Protein AF-X6LN18-F1 (afdb_monomer_lite)

Secondary structure (DSSP, 8-state):
-HHHHHHHHHH----------------S----TTSHHHHHHHHHS-SHHHHHHHHHHHHHHHHHTPPPPHHHHHHHHH-GGG--HHHHHHHHHHHHHHHS-TT---HHHHHHHHHHHHHS---EEEEEEEES-TTSEEEEEETT-TT--BPPEESSSSEEEEEEEEE-SSEEEEEEETTEEEEEEE-TT-SEEEPPPSS--HHHHHHHHHHHHHHHHT--SHHHHHHHHHGGGGSHHHHHHHHHH-HHHHHHHHHHHHHSPP-HHHHHHHHHHHHHHHHHHHH-TT-----PPPPHHHHHHHHHHHHHHHTT---HHHHHHHHHHHHHHHHT---HHHHHHHHHHHHHHTT-TT-GGGG--HHHHHHHSPP-----TTHHHHHHHHHHHHHHHHTTT-SS---HHHHHHHHHHHH--HHHHHHHHHHHHTS-HHHHHHHTSHHHHHHHHHHHHHHHTT-HHHHHHHHHHHHHTTSSTTSHHHHHHHHHHHH-HHHHHHH-STTTHHHHHHHHHHHTT-

Structure (mmCIF, N/CA/C/O backbone):
data_AF-X6LN18-F1
#
_entry.id   AF-X6LN18-F1
#
loop_
_atom_site.group_PDB
_atom_site.id
_atom_site.type_symbol
_atom_site.label_atom_id
_atom_site.label_alt_id
_atom_site.label_comp_id
_atom_site.label_asym_id
_atom_site.label_entity_id
_atom_site.label_seq_id
_atom_site.pdbx_PDB_ins_code
_atom_site.Cartn_x
_atom_site.Cartn_y
_atom_site.Cartn_z
_atom_site.occupancy
_atom_site.B_iso_or_equiv
_atom_site.auth_seq_id
_atom_site.auth_comp_id
_atom_site.auth_asym_id
_atom_site.auth_atom_id
_atom_site.pdbx_PDB_model_num
ATOM 1 N N . GLN A 1 1 ? -5.138 -40.401 -28.978 1.00 30.36 1 GLN A N 1
ATOM 2 C CA . GLN A 1 1 ? -6.161 -39.879 -28.040 1.00 30.36 1 GLN A CA 1
ATOM 3 C C . GLN A 1 1 ? -5.566 -39.221 -26.785 1.00 30.36 1 GLN A C 1
ATOM 5 O O . GLN A 1 1 ? -6.183 -38.291 -26.290 1.00 30.36 1 GLN A O 1
ATOM 10 N N . LEU A 1 2 ? -4.352 -39.578 -26.327 1.00 24.30 2 LEU A N 1
ATOM 11 C CA . LEU A 1 2 ? -3.684 -38.895 -25.199 1.00 24.30 2 LEU A CA 1
ATOM 12 C C . LEU A 1 2 ? -3.268 -37.428 -25.483 1.00 24.30 2 LEU A C 1
ATOM 14 O O . LEU A 1 2 ? -3.355 -36.589 -24.597 1.00 24.30 2 LEU A O 1
ATOM 18 N N . ASN A 1 3 ? -2.915 -37.076 -26.728 1.00 30.31 3 ASN A N 1
ATOM 19 C CA . ASN A 1 3 ? -2.498 -35.704 -27.085 1.00 30.31 3 ASN A CA 1
ATOM 20 C C . ASN A 1 3 ? -3.648 -34.677 -27.121 1.00 30.31 3 ASN A C 1
ATOM 22 O O . ASN A 1 3 ? -3.408 -33.475 -27.074 1.00 30.31 3 ASN A O 1
ATOM 26 N N . MET A 1 4 ? -4.900 -35.141 -27.178 1.00 29.41 4 MET A N 1
ATOM 27 C CA . MET A 1 4 ? -6.093 -34.289 -27.262 1.00 29.41 4 MET A CA 1
ATOM 28 C C . MET A 1 4 ? -6.542 -33.783 -25.880 1.00 29.41 4 MET A C 1
ATOM 30 O O . MET A 1 4 ? -7.119 -32.705 -25.775 1.00 29.41 4 MET A O 1
ATOM 34 N N . PHE A 1 5 ? -6.211 -34.519 -24.811 1.00 28.73 5 PHE A N 1
ATOM 35 C CA . PHE A 1 5 ? -6.527 -34.131 -23.432 1.00 28.73 5 PHE A CA 1
ATOM 36 C C . PHE A 1 5 ? -5.635 -32.982 -22.931 1.00 28.73 5 PHE A C 1
ATOM 38 O O . PHE A 1 5 ? -6.107 -32.112 -22.204 1.00 28.73 5 PHE A O 1
ATOM 45 N N . CYS A 1 6 ? -4.379 -32.903 -23.392 1.00 32.78 6 CYS A N 1
ATOM 46 C CA . CYS A 1 6 ? -3.486 -31.787 -23.064 1.00 32.78 6 CYS A CA 1
ATOM 47 C C . CYS A 1 6 ? -3.916 -30.462 -23.712 1.00 32.78 6 CYS A C 1
ATOM 49 O O . CYS A 1 6 ? -3.708 -29.411 -23.119 1.00 32.78 6 CYS A O 1
ATOM 51 N N . PHE A 1 7 ? -4.542 -30.487 -24.894 1.00 38.97 7 PHE A N 1
ATOM 52 C CA . PHE A 1 7 ? -4.898 -29.266 -25.629 1.00 38.97 7 PHE A CA 1
ATOM 53 C C . PHE A 1 7 ? -6.047 -28.483 -24.971 1.00 38.97 7 PHE A C 1
ATOM 55 O O . PHE A 1 7 ? -6.035 -27.257 -24.951 1.00 38.97 7 PHE A O 1
ATOM 62 N N . ILE A 1 8 ? -7.013 -29.186 -24.371 1.00 37.38 8 ILE A N 1
ATOM 63 C CA . ILE A 1 8 ? -8.147 -28.559 -23.674 1.00 37.38 8 ILE A CA 1
ATOM 64 C C . ILE A 1 8 ? -7.718 -28.044 -22.288 1.00 37.38 8 ILE A C 1
ATOM 66 O O . ILE A 1 8 ? -8.081 -26.931 -21.910 1.00 37.38 8 ILE A O 1
ATOM 70 N N . LEU A 1 9 ? -6.864 -28.790 -21.576 1.00 31.61 9 LEU A N 1
ATOM 71 C CA . LEU A 1 9 ? -6.311 -28.377 -20.278 1.00 31.61 9 LEU A CA 1
ATOM 72 C C . LEU A 1 9 ? -5.342 -27.188 -20.375 1.00 31.61 9 LEU A C 1
ATOM 74 O O . LEU A 1 9 ? -5.288 -26.378 -19.455 1.00 31.61 9 LEU A O 1
ATOM 78 N N . PHE A 1 10 ? -4.605 -27.045 -21.482 1.00 34.06 10 PHE A N 1
ATOM 79 C CA . PHE A 1 10 ? -3.673 -25.926 -21.666 1.00 34.06 10 PHE A CA 1
ATOM 80 C C . PHE A 1 10 ? -4.381 -24.596 -21.980 1.00 34.06 10 PHE A C 1
ATOM 82 O O . PHE A 1 10 ? -3.797 -23.529 -21.794 1.00 34.06 10 PHE A O 1
ATOM 89 N N . CYS A 1 11 ? -5.635 -24.641 -22.444 1.00 35.41 11 CYS A N 1
ATOM 90 C CA . CYS A 1 11 ? -6.406 -23.446 -22.787 1.00 35.41 11 CYS A CA 1
ATOM 91 C C . CYS A 1 11 ? -7.415 -23.023 -21.710 1.00 35.41 11 CYS A C 1
ATOM 93 O O . CYS A 1 11 ? -7.729 -21.837 -21.651 1.00 35.41 11 CYS A O 1
ATOM 95 N N . PHE A 1 12 ? -7.901 -23.927 -20.849 1.00 35.44 12 PHE A N 1
ATOM 96 C CA . PHE A 1 12 ? -8.917 -23.583 -19.849 1.00 35.44 12 PHE A CA 1
ATOM 97 C C . PHE A 1 12 ? -8.735 -24.340 -18.525 1.00 35.44 12 PHE A C 1
ATOM 99 O O . PHE A 1 12 ? -9.051 -25.520 -18.408 1.00 35.44 12 PHE A O 1
ATOM 106 N N . GLY A 1 13 ? -8.305 -23.622 -17.484 1.00 28.58 13 GLY A N 1
ATOM 107 C CA . GLY A 1 13 ? -8.400 -24.047 -16.084 1.00 28.58 13 GLY A CA 1
ATOM 108 C C . GLY A 1 13 ? -9.812 -23.870 -15.515 1.00 28.58 13 GLY A C 1
ATOM 109 O O . GLY A 1 13 ? -9.978 -23.191 -14.509 1.00 28.58 13 GLY A O 1
ATOM 110 N N . PHE A 1 14 ? -10.832 -24.434 -16.167 1.00 29.39 14 PHE A N 1
ATOM 111 C CA . PHE A 1 14 ? -12.213 -24.442 -15.670 1.00 29.39 14 PHE A CA 1
ATOM 112 C C . PHE A 1 14 ? -12.818 -25.839 -15.817 1.00 29.39 14 PHE A C 1
ATOM 114 O O . PHE A 1 14 ? -12.906 -26.388 -16.914 1.00 29.39 14 PHE A O 1
ATOM 121 N N . GLY A 1 15 ? -13.221 -26.422 -14.688 1.00 29.08 15 GLY A N 1
ATOM 122 C CA . GLY A 1 15 ? -13.872 -27.723 -14.633 1.00 29.08 15 GLY A CA 1
ATOM 123 C C . GLY A 1 15 ? -15.311 -27.650 -15.132 1.00 29.08 15 GLY A C 1
ATOM 124 O O . GLY A 1 15 ? -16.152 -27.022 -14.500 1.00 29.08 15 GLY A O 1
ATOM 125 N N . PHE A 1 16 ? -15.598 -28.349 -16.226 1.00 26.12 16 PHE A N 1
ATOM 126 C CA . PHE A 1 16 ? -16.949 -28.774 -16.579 1.00 26.12 16 PHE A CA 1
ATOM 127 C C . PHE A 1 16 ? -16.902 -30.235 -17.029 1.00 26.12 16 PHE A C 1
ATOM 129 O O . PHE A 1 16 ? -16.199 -30.590 -17.974 1.00 26.12 16 PHE A O 1
ATOM 136 N N . GLY A 1 17 ? -17.618 -31.095 -16.305 1.00 27.64 17 GLY A N 1
ATOM 137 C CA . GLY A 1 17 ? -17.753 -32.509 -16.631 1.00 27.64 17 GLY A CA 1
ATOM 138 C C . GLY A 1 17 ? -18.758 -32.722 -17.758 1.00 27.64 17 GLY A C 1
ATOM 139 O O . GLY A 1 17 ? -19.847 -32.156 -17.727 1.00 27.64 17 GLY A O 1
ATOM 140 N N . PHE A 1 18 ? -18.414 -33.577 -18.722 1.00 26.22 18 PHE A N 1
ATOM 141 C CA . PHE A 1 18 ? -19.366 -34.106 -19.697 1.00 26.22 18 PHE A CA 1
ATOM 142 C C . PHE A 1 18 ? -19.284 -35.633 -19.760 1.00 26.22 18 PHE A C 1
ATOM 144 O O . PHE A 1 18 ? -18.205 -36.218 -19.864 1.00 26.22 18 PHE A O 1
ATOM 151 N N . GLY A 1 19 ? -20.458 -36.260 -19.645 1.00 25.14 19 GLY A N 1
ATOM 152 C CA . GLY A 1 19 ? -20.663 -37.704 -19.632 1.00 25.14 19 GLY A CA 1
ATOM 153 C C . GLY A 1 19 ? -20.452 -38.363 -20.997 1.00 25.14 19 GLY A C 1
ATOM 154 O O . GLY A 1 19 ? -20.721 -37.783 -22.046 1.00 25.14 19 GLY A O 1
ATOM 155 N N . GLN A 1 20 ? -19.969 -39.605 -20.959 1.00 24.56 20 GLN A N 1
ATOM 156 C CA . GLN A 1 20 ? -19.740 -40.448 -22.130 1.00 24.56 20 GLN A CA 1
ATOM 157 C C . GLN A 1 20 ? -21.042 -41.068 -22.650 1.00 24.56 20 GLN A C 1
ATOM 159 O O . GLN A 1 20 ? -21.809 -41.640 -21.878 1.00 24.56 20 GLN A O 1
ATOM 164 N N . THR A 1 21 ? -21.217 -41.098 -23.972 1.00 26.16 21 THR A N 1
ATOM 165 C CA . THR A 1 21 ? -22.004 -42.146 -24.641 1.00 26.16 21 THR A CA 1
ATOM 166 C C . THR A 1 21 ? -21.149 -42.835 -25.703 1.00 26.16 21 THR A C 1
ATOM 168 O O . THR A 1 21 ? -20.401 -42.201 -26.446 1.00 26.16 21 THR A O 1
ATOM 171 N N . LYS A 1 22 ? -21.206 -44.172 -25.697 1.00 32.78 22 LYS A N 1
ATOM 172 C CA . LYS A 1 22 ? -20.500 -45.090 -26.598 1.00 32.78 22 LYS A CA 1
ATOM 173 C C . LYS A 1 22 ? -21.274 -45.235 -27.908 1.00 32.78 22 LYS A C 1
ATOM 175 O O . LYS A 1 22 ? -22.475 -45.471 -27.853 1.00 32.78 22 LYS A O 1
ATOM 180 N N . ASN A 1 23 ? -20.576 -45.238 -29.045 1.00 27.09 23 ASN A N 1
ATOM 181 C CA . ASN A 1 23 ? -20.774 -46.250 -30.090 1.00 27.09 23 ASN A CA 1
ATOM 182 C C . ASN A 1 23 ? -19.625 -46.259 -31.110 1.00 27.09 23 ASN A C 1
ATOM 184 O O . ASN A 1 23 ? -19.017 -45.232 -31.398 1.00 27.09 23 ASN A O 1
ATOM 188 N N . ALA A 1 24 ? -19.317 -47.460 -31.598 1.00 34.16 24 ALA A N 1
ATOM 189 C CA . ALA A 1 24 ? -18.186 -47.804 -32.453 1.00 34.16 24 ALA A CA 1
ATOM 190 C C . ALA A 1 24 ? -18.617 -48.011 -33.918 1.00 34.16 24 ALA A C 1
ATOM 192 O O . ALA A 1 24 ? -19.698 -48.552 -34.147 1.00 34.16 24 ALA A O 1
ATOM 193 N N . ASN A 1 25 ? -17.764 -47.615 -34.880 1.00 26.14 25 ASN A N 1
ATOM 194 C CA . ASN A 1 25 ? -17.218 -48.438 -35.987 1.00 26.14 25 ASN A CA 1
ATOM 195 C C . ASN A 1 25 ? -16.691 -47.580 -37.172 1.00 26.14 25 ASN A C 1
ATOM 197 O O . ASN A 1 25 ? -17.348 -46.636 -37.596 1.00 26.14 25 ASN A O 1
ATOM 201 N N . ASN A 1 26 ? -15.535 -48.003 -37.719 1.00 25.48 26 ASN A N 1
ATOM 202 C CA . ASN A 1 26 ? -14.724 -47.526 -38.870 1.00 25.48 26 ASN A CA 1
ATOM 203 C C . ASN A 1 26 ? -13.742 -46.333 -38.690 1.00 25.48 26 ASN A C 1
ATOM 205 O O . ASN A 1 26 ? -14.151 -45.257 -38.257 1.00 25.48 26 ASN A O 1
ATOM 209 N N . PRO A 1 27 ? -12.445 -46.478 -39.077 1.00 28.53 27 PRO A N 1
ATOM 210 C CA . PRO A 1 27 ? -11.445 -45.421 -38.975 1.00 28.53 27 PRO A CA 1
ATOM 211 C C . PRO A 1 27 ? -11.380 -44.611 -40.277 1.00 28.53 27 PRO A C 1
ATOM 213 O O . PRO A 1 27 ? -10.557 -44.849 -41.153 1.00 28.53 27 PRO A O 1
ATOM 216 N N . THR A 1 28 ? -12.248 -43.618 -40.394 1.00 28.75 28 THR A N 1
ATOM 217 C CA . THR A 1 28 ? -11.985 -42.420 -41.206 1.00 28.75 28 THR A CA 1
ATOM 218 C C . THR A 1 28 ? -11.543 -41.313 -40.257 1.00 28.75 28 THR A C 1
ATOM 220 O O . THR A 1 28 ? -12.136 -41.191 -39.184 1.00 28.75 28 THR A O 1
ATOM 223 N N . PHE A 1 29 ? -10.509 -40.540 -40.624 1.00 34.06 29 PHE A N 1
ATOM 224 C CA . PHE A 1 29 ? -9.977 -39.415 -39.840 1.00 34.06 29 PHE A CA 1
ATOM 225 C C . PHE A 1 29 ? -11.105 -38.637 -39.147 1.00 34.06 29 PHE A C 1
ATOM 227 O O . PHE A 1 29 ? -11.926 -37.985 -39.793 1.00 34.06 29 PHE A O 1
ATOM 234 N N . GLY A 1 30 ? -11.175 -38.762 -37.820 1.00 31.39 30 GLY A N 1
ATOM 235 C CA . GLY A 1 30 ? -12.221 -38.142 -37.021 1.00 31.39 30 GLY A CA 1
ATOM 236 C C . GLY A 1 30 ? -12.098 -36.627 -37.098 1.00 31.39 30 GLY A C 1
ATOM 237 O O . GLY A 1 30 ? -11.179 -36.050 -36.518 1.00 31.39 30 GLY A O 1
ATOM 238 N N . LYS A 1 31 ? -13.028 -35.983 -37.811 1.00 38.47 31 LYS A N 1
ATOM 239 C CA . LYS A 1 31 ? -13.204 -34.529 -37.784 1.00 38.47 31 LYS A CA 1
ATOM 240 C C . LYS A 1 31 ? -13.383 -34.070 -36.335 1.00 38.47 31 LYS A C 1
ATOM 242 O O . LYS A 1 31 ? -14.209 -34.604 -35.593 1.00 38.47 31 LYS A O 1
ATOM 247 N N . CYS A 1 32 ? -12.588 -33.085 -35.931 1.00 38.75 32 CYS A N 1
ATOM 248 C CA . CYS A 1 32 ? -12.595 -32.521 -34.588 1.00 38.75 32 CYS A CA 1
ATOM 249 C C . CYS A 1 32 ? -13.837 -31.623 -34.405 1.00 38.75 32 CYS A C 1
ATOM 251 O O . CYS A 1 32 ? -13.774 -30.419 -34.612 1.00 38.75 32 CYS A O 1
ATOM 253 N N . ASN A 1 33 ? -14.991 -32.196 -34.044 1.00 39.25 33 ASN A N 1
ATOM 254 C CA . ASN A 1 33 ? -16.265 -31.457 -33.940 1.00 39.25 33 ASN A CA 1
ATOM 255 C C . ASN A 1 33 ? -16.472 -30.693 -32.611 1.00 39.25 33 ASN A C 1
ATOM 257 O O . ASN A 1 33 ? -17.570 -30.215 -32.345 1.00 39.25 33 ASN A O 1
ATOM 261 N N . ALA A 1 34 ? -15.439 -30.547 -31.773 1.00 40.06 34 ALA A N 1
ATOM 262 C CA . ALA A 1 34 ? -15.524 -29.795 -30.511 1.00 40.06 34 ALA A CA 1
ATOM 263 C C . ALA A 1 34 ? -15.030 -28.335 -30.621 1.00 40.06 34 ALA A C 1
ATOM 265 O O . ALA A 1 34 ? -15.106 -27.581 -29.654 1.00 40.06 34 ALA A O 1
ATOM 266 N N . SER A 1 35 ? -14.517 -27.915 -31.782 1.00 48.84 35 SER A N 1
ATOM 267 C CA . SER A 1 35 ? -13.858 -26.615 -31.951 1.00 48.84 35 SER A CA 1
ATOM 268 C C . SER A 1 35 ? -14.767 -25.517 -32.522 1.00 48.84 35 SER A C 1
ATOM 270 O O . SER A 1 35 ? -14.447 -24.338 -32.391 1.00 48.84 35 SER A O 1
ATOM 272 N N . THR A 1 36 ? -15.912 -25.857 -33.117 1.00 45.47 36 THR A N 1
ATOM 273 C CA . THR A 1 36 ? -16.757 -24.916 -33.878 1.00 45.47 36 THR A CA 1
ATOM 274 C C . THR A 1 36 ? -17.369 -23.813 -33.015 1.00 45.47 36 THR A C 1
ATOM 276 O O . THR A 1 36 ? -17.325 -22.655 -33.414 1.00 45.47 36 THR A O 1
ATOM 279 N N . GLY A 1 37 ? -17.856 -24.121 -31.806 1.00 44.84 37 GLY A N 1
ATOM 280 C CA . GLY A 1 37 ? -18.462 -23.117 -30.917 1.00 44.84 37 GLY A CA 1
ATOM 281 C C . GLY A 1 37 ? -17.459 -22.106 -30.342 1.00 44.84 37 GLY A C 1
ATOM 282 O O . GLY A 1 37 ? -17.729 -20.907 -30.311 1.00 44.84 37 GLY A O 1
ATOM 283 N N . ILE A 1 38 ? -16.270 -22.575 -29.947 1.00 47.66 38 ILE A N 1
ATOM 284 C CA . ILE A 1 38 ? -15.203 -21.733 -29.375 1.00 47.66 38 ILE A CA 1
ATOM 285 C C . ILE A 1 38 ? -14.557 -20.868 -30.466 1.00 47.66 38 ILE A C 1
ATOM 287 O O . ILE A 1 38 ? -14.329 -19.679 -30.253 1.00 47.66 38 ILE A O 1
ATOM 291 N N . LEU A 1 39 ? -14.330 -21.424 -31.662 1.00 49.97 39 LEU A N 1
ATOM 292 C CA . LEU A 1 39 ? -13.835 -20.663 -32.812 1.00 49.97 39 LEU A CA 1
ATOM 293 C C . LEU A 1 39 ? -14.853 -19.622 -33.280 1.00 49.97 39 LEU A C 1
ATOM 295 O O . LEU A 1 39 ? -14.474 -18.486 -33.535 1.00 49.97 39 LEU A O 1
ATOM 299 N N . GLN A 1 40 ? -16.143 -19.954 -33.330 1.00 45.84 40 GLN A N 1
ATOM 300 C CA . GLN A 1 40 ? -17.182 -18.997 -33.709 1.00 45.84 40 GLN A CA 1
ATOM 301 C C . GLN A 1 40 ? -17.277 -17.828 -32.712 1.00 45.84 40 GLN A C 1
ATOM 303 O O . GLN A 1 40 ? -17.465 -16.689 -33.136 1.00 45.84 40 GLN A O 1
ATOM 308 N N . TRP A 1 41 ? -17.050 -18.068 -31.415 1.00 51.09 41 TRP A N 1
ATOM 309 C CA . TRP A 1 41 ? -16.986 -17.017 -30.392 1.00 51.09 41 TRP A CA 1
ATOM 310 C C . TRP A 1 41 ? -15.719 -16.147 -30.493 1.00 51.09 41 TRP A C 1
ATOM 312 O O . TRP A 1 41 ? -15.830 -14.921 -30.526 1.00 51.09 41 TRP A O 1
ATOM 322 N N . ILE A 1 42 ? -14.533 -16.754 -30.647 1.00 49.59 42 ILE A N 1
ATOM 323 C CA . ILE A 1 42 ? -13.257 -16.038 -30.873 1.00 49.59 42 ILE A CA 1
ATOM 324 C C . ILE A 1 42 ? -13.340 -15.146 -32.123 1.00 49.59 42 ILE A C 1
ATOM 326 O O . ILE A 1 42 ? -12.818 -14.036 -32.139 1.00 49.59 42 ILE A O 1
ATOM 330 N N . LEU A 1 43 ? -14.032 -15.607 -33.167 1.00 50.25 43 LEU A N 1
ATOM 331 C CA . LEU A 1 43 ? -14.119 -14.939 -34.470 1.00 50.25 43 LEU A CA 1
ATOM 332 C C . LEU A 1 43 ? -15.275 -13.927 -34.582 1.00 50.25 43 LEU A C 1
ATOM 334 O O . LEU A 1 43 ? -15.344 -13.182 -35.562 1.00 50.25 43 LEU A O 1
ATOM 338 N N . SER A 1 44 ? -16.169 -13.871 -33.590 1.00 47.06 44 SER A N 1
ATOM 339 C CA . SER A 1 44 ? -17.223 -12.847 -33.499 1.00 47.06 44 SER A CA 1
ATOM 340 C C . SER A 1 44 ? -16.686 -11.502 -32.992 1.00 47.06 44 SER A C 1
ATOM 342 O O . SER A 1 44 ? -17.281 -10.467 -33.273 1.00 47.06 44 SER A O 1
ATOM 344 N N . ASN A 1 45 ? -15.536 -11.514 -32.307 1.00 47.69 45 ASN A N 1
ATOM 345 C CA . ASN A 1 45 ? -14.852 -10.343 -31.762 1.00 47.69 45 ASN A CA 1
ATOM 346 C C . ASN A 1 45 ? -13.426 -10.272 -32.335 1.00 47.69 45 ASN A C 1
ATOM 348 O O . ASN A 1 45 ? -12.477 -10.744 -31.713 1.00 47.69 45 ASN A O 1
ATOM 352 N N . LEU A 1 46 ? -13.269 -9.705 -33.537 1.00 49.94 46 LEU A N 1
ATOM 353 C CA . LEU A 1 46 ? -11.976 -9.543 -34.222 1.00 49.94 46 LEU A CA 1
ATOM 354 C C . LEU A 1 46 ? -11.115 -8.460 -33.547 1.00 49.94 46 LEU A C 1
ATOM 356 O O . LEU A 1 46 ? -10.951 -7.355 -34.054 1.00 49.94 46 LEU A O 1
ATOM 360 N N . THR A 1 47 ? -10.578 -8.786 -32.376 1.00 54.16 47 THR A N 1
ATOM 361 C CA . THR A 1 47 ? -9.533 -8.022 -31.686 1.00 54.16 47 THR A CA 1
ATOM 362 C C . THR A 1 47 ? -8.173 -8.697 -31.887 1.00 54.16 47 THR A C 1
ATOM 364 O O . THR A 1 47 ? -8.076 -9.837 -32.346 1.00 54.16 47 THR A O 1
ATOM 367 N N . GLU A 1 48 ? -7.091 -8.017 -31.515 1.00 51.22 48 GLU A N 1
ATOM 368 C CA . GLU A 1 48 ? -5.728 -8.563 -31.547 1.00 51.22 48 GLU A CA 1
ATOM 369 C C . GLU A 1 48 ? -5.577 -9.891 -30.772 1.00 51.22 48 GLU A C 1
ATOM 371 O O . GLU A 1 48 ? -4.778 -10.757 -31.144 1.00 51.22 48 GLU A O 1
ATOM 376 N N . SER A 1 49 ? -6.394 -10.112 -29.735 1.00 50.91 49 SER A N 1
ATOM 377 C CA . SER A 1 49 ? -6.400 -11.371 -28.983 1.00 50.91 49 SER A CA 1
ATOM 378 C C . SER A 1 49 ? -6.932 -12.548 -29.813 1.00 50.91 49 SER A C 1
ATOM 380 O O . SER A 1 49 ? -6.401 -13.657 -29.706 1.00 50.91 49 SER A O 1
ATOM 382 N N . ALA A 1 50 ? -7.906 -12.311 -30.698 1.00 55.88 50 ALA A N 1
ATOM 383 C CA . ALA A 1 50 ? -8.465 -13.327 -31.585 1.00 55.88 50 ALA A CA 1
ATOM 384 C C . ALA A 1 50 ? -7.446 -13.780 -32.642 1.00 55.88 50 ALA A C 1
ATOM 386 O O . ALA A 1 50 ? -7.319 -14.979 -32.904 1.00 55.88 50 ALA A O 1
ATOM 387 N N . PHE A 1 51 ? -6.649 -12.849 -33.178 1.00 60.47 51 PHE A N 1
ATOM 388 C CA . PHE A 1 51 ? -5.552 -13.170 -34.097 1.00 60.47 51 PHE A CA 1
ATOM 389 C C . PHE A 1 51 ? -4.454 -14.001 -33.417 1.00 60.47 51 PHE A C 1
ATOM 391 O O . PHE A 1 51 ? -4.017 -15.019 -33.955 1.00 60.47 51 PHE A O 1
ATOM 398 N N . ASN A 1 52 ? -4.055 -13.631 -32.196 1.00 58.94 52 ASN A N 1
ATOM 399 C CA . ASN A 1 52 ? -3.069 -14.390 -31.420 1.00 58.94 52 ASN A CA 1
ATOM 400 C C . ASN A 1 52 ? -3.560 -15.799 -31.050 1.00 58.94 52 ASN A C 1
ATOM 402 O O . ASN A 1 52 ? -2.763 -16.740 -30.991 1.00 58.94 52 ASN A O 1
ATOM 406 N N . CYS A 1 53 ? -4.864 -15.965 -30.829 1.00 59.50 53 CYS A N 1
ATOM 407 C CA . CYS A 1 53 ? -5.466 -17.271 -30.591 1.00 59.50 53 CYS A CA 1
ATOM 408 C C . CYS A 1 53 ? -5.456 -18.133 -31.865 1.00 59.50 53 CYS A C 1
ATOM 410 O O . CYS A 1 53 ? -4.981 -19.269 -31.831 1.00 59.50 53 CYS A O 1
ATOM 412 N N . ALA A 1 54 ? -5.867 -17.570 -33.008 1.00 63.75 54 ALA A N 1
ATOM 413 C CA . ALA A 1 54 ? -5.829 -18.252 -34.304 1.00 63.75 54 ALA A CA 1
ATOM 414 C C . ALA A 1 54 ? -4.406 -18.700 -34.680 1.00 63.75 54 ALA A C 1
ATOM 416 O O . ALA A 1 54 ? -4.209 -19.838 -35.093 1.00 63.75 54 ALA A O 1
ATOM 417 N N . LYS A 1 55 ? -3.401 -17.851 -34.436 1.00 66.75 55 LYS A N 1
ATOM 418 C CA . LYS A 1 55 ? -1.973 -18.156 -34.614 1.00 66.75 55 LYS A CA 1
ATOM 419 C C . LYS A 1 55 ? -1.563 -19.418 -33.838 1.00 66.75 55 LYS A C 1
ATOM 421 O O . LYS A 1 55 ? -1.055 -20.374 -34.415 1.00 66.75 55 LYS A O 1
ATOM 426 N N . LYS A 1 56 ? -1.865 -19.489 -32.539 1.00 65.38 56 LYS A N 1
ATOM 427 C CA . LYS A 1 56 ? -1.539 -20.672 -31.717 1.00 65.38 56 LYS A CA 1
ATOM 428 C C . LYS A 1 56 ? -2.224 -21.947 -32.211 1.00 65.38 56 LYS A C 1
ATOM 430 O O . LYS A 1 56 ? -1.608 -23.010 -32.187 1.00 65.38 56 LYS A O 1
ATOM 435 N N . VAL A 1 57 ? -3.470 -21.841 -32.671 1.00 65.00 57 VAL A N 1
ATOM 436 C CA . VAL A 1 57 ? -4.215 -22.975 -33.237 1.00 65.00 57 VAL A CA 1
ATOM 437 C C . VAL A 1 57 ? -3.576 -23.442 -34.546 1.00 65.00 57 VAL A C 1
ATOM 439 O O . VAL A 1 57 ? -3.314 -24.630 -34.690 1.00 65.00 57 VAL A O 1
ATOM 442 N N . ILE A 1 58 ? -3.248 -22.523 -35.459 1.00 68.12 58 ILE A N 1
ATOM 443 C CA . ILE A 1 58 ? -2.590 -22.833 -36.739 1.00 68.12 58 ILE A CA 1
ATOM 444 C C . ILE A 1 58 ? -1.225 -23.487 -36.501 1.00 68.12 58 ILE A C 1
ATOM 446 O O . ILE A 1 58 ? -0.933 -24.533 -37.073 1.00 68.12 58 ILE A O 1
ATOM 450 N N . GLU A 1 59 ? -0.412 -22.924 -35.606 1.00 71.69 59 GLU A N 1
ATOM 451 C CA . GLU A 1 59 ? 0.896 -23.482 -35.256 1.00 71.69 59 GLU A CA 1
ATOM 452 C C . GLU A 1 59 ? 0.784 -24.895 -34.675 1.00 71.69 59 GLU A C 1
ATOM 454 O O . GLU A 1 59 ? 1.553 -25.785 -35.044 1.00 71.69 59 GLU A O 1
ATOM 459 N N . ALA A 1 60 ? -0.181 -25.114 -33.779 1.00 70.31 60 ALA A N 1
ATOM 460 C CA . ALA A 1 60 ? -0.437 -26.427 -33.210 1.00 70.31 60 ALA A CA 1
ATOM 461 C C . ALA A 1 60 ? -0.898 -27.421 -34.284 1.00 70.31 60 ALA A C 1
ATOM 463 O O . ALA A 1 60 ? -0.409 -28.550 -34.301 1.00 70.31 60 ALA A O 1
ATOM 464 N N . CYS A 1 61 ? -1.778 -27.014 -35.201 1.00 71.00 61 CYS A N 1
ATOM 465 C CA . CYS A 1 61 ? -2.250 -27.862 -36.294 1.00 71.00 61 CYS A CA 1
ATOM 466 C C . CYS A 1 61 ? -1.123 -28.272 -37.246 1.00 71.00 61 CYS A C 1
ATOM 468 O O . CYS A 1 61 ? -0.982 -29.462 -37.533 1.00 71.00 61 CYS A O 1
ATOM 470 N N . ILE A 1 62 ? -0.264 -27.329 -37.648 1.00 70.12 62 ILE A N 1
ATOM 471 C CA . ILE A 1 62 ? 0.881 -27.623 -38.521 1.00 70.12 62 ILE A CA 1
ATOM 472 C C . ILE A 1 62 ? 1.872 -28.560 -37.814 1.00 70.12 62 ILE A C 1
ATOM 474 O O . ILE A 1 62 ? 2.280 -29.574 -38.381 1.00 70.12 62 ILE A O 1
ATOM 478 N N . LYS A 1 63 ? 2.205 -28.288 -36.543 1.00 71.62 63 LYS A N 1
ATOM 479 C CA . LYS A 1 63 ? 3.116 -29.134 -35.747 1.00 71.62 63 LYS A CA 1
ATOM 480 C C . LYS A 1 63 ? 2.576 -30.541 -35.501 1.00 71.62 63 LYS A C 1
ATOM 482 O O . LYS A 1 63 ? 3.353 -31.487 -35.438 1.00 71.62 63 LYS A O 1
ATOM 487 N N . THR A 1 64 ? 1.263 -30.678 -35.326 1.00 72.00 64 THR A N 1
ATOM 488 C CA . THR A 1 64 ? 0.619 -31.966 -35.018 1.00 72.00 64 THR A CA 1
ATOM 489 C C . THR A 1 64 ? 0.116 -32.706 -36.253 1.00 72.00 64 THR A C 1
ATOM 491 O O . THR A 1 64 ? -0.467 -33.778 -36.102 1.00 72.00 64 THR A O 1
ATOM 494 N N . ARG A 1 65 ? 0.343 -32.159 -37.459 1.00 72.19 65 ARG A N 1
ATOM 495 C CA . ARG A 1 65 ? -0.186 -32.679 -38.730 1.00 72.19 65 ARG A CA 1
ATOM 496 C C . ARG A 1 65 ? -1.695 -32.954 -38.682 1.00 72.19 65 ARG A C 1
ATOM 498 O O . ARG A 1 65 ? -2.176 -33.910 -39.282 1.00 72.19 65 ARG A O 1
ATOM 505 N N . CYS A 1 66 ? -2.452 -32.145 -37.938 1.00 75.75 66 CYS A N 1
ATOM 506 C CA . CYS A 1 66 ? -3.897 -32.321 -37.832 1.00 75.75 66 CYS A CA 1
ATOM 507 C C . CYS A 1 66 ? -4.631 -31.370 -38.782 1.00 75.75 66 CYS A C 1
ATOM 509 O O . CYS A 1 66 ? -4.268 -30.202 -38.923 1.00 75.75 66 CYS A O 1
ATOM 511 N N . GLY A 1 67 ? -5.666 -31.882 -39.452 1.00 69.31 67 GLY A N 1
ATOM 512 C CA . GLY A 1 67 ? -6.471 -31.087 -40.374 1.00 69.31 67 GLY A CA 1
ATOM 513 C C . GLY A 1 67 ? -7.165 -29.932 -39.652 1.00 69.31 67 GLY A C 1
ATOM 514 O O . GLY A 1 67 ? -7.817 -30.129 -38.625 1.00 69.31 67 GLY A O 1
ATOM 515 N N . ILE A 1 68 ? -7.044 -28.725 -40.203 1.00 70.38 68 ILE A N 1
ATOM 516 C CA . ILE A 1 68 ? -7.802 -27.564 -39.731 1.00 70.38 68 ILE A CA 1
ATOM 517 C C . ILE A 1 68 ? -9.264 -27.751 -40.175 1.00 70.38 68 ILE A C 1
ATOM 519 O O . ILE A 1 68 ? -9.485 -28.082 -41.342 1.00 70.38 68 ILE A O 1
ATOM 523 N N . PRO A 1 69 ? -10.268 -27.568 -39.297 1.00 70.25 69 PRO A N 1
ATOM 524 C CA . PRO A 1 69 ? -11.671 -27.727 -39.674 1.00 70.25 69 PRO A CA 1
ATOM 525 C C . PRO A 1 69 ? -12.062 -26.830 -40.859 1.00 70.25 69 PRO A C 1
ATOM 527 O O . PRO A 1 69 ? -11.710 -25.648 -40.899 1.00 70.25 69 PRO A O 1
ATOM 530 N N . SER A 1 70 ? -12.809 -27.383 -41.818 1.00 64.75 70 SER A N 1
ATOM 53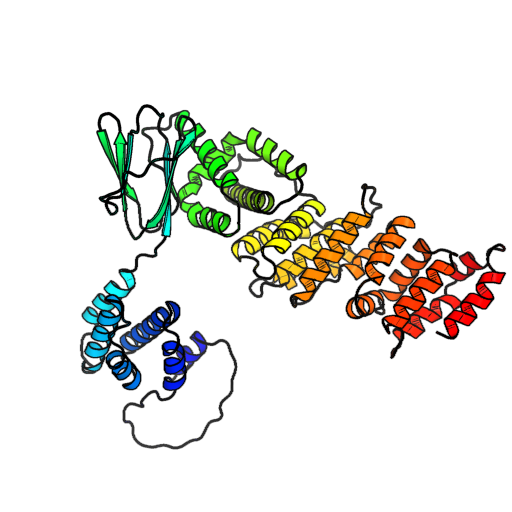1 C CA . SER A 1 70 ? -13.236 -26.704 -43.053 1.00 64.75 70 SER A CA 1
ATOM 532 C C . SER A 1 70 ? -14.010 -25.410 -42.796 1.00 64.75 70 SER A C 1
ATOM 534 O O . SER A 1 70 ? -13.938 -24.468 -43.582 1.00 64.75 70 SER A O 1
ATOM 536 N N . GLU A 1 71 ? -14.709 -25.335 -41.669 1.00 63.84 71 GLU A N 1
ATOM 537 C CA . GLU A 1 71 ? -15.492 -24.183 -41.234 1.00 63.84 71 GLU A CA 1
ATOM 538 C C . GLU A 1 71 ? -14.593 -22.965 -40.981 1.00 63.84 71 GLU A C 1
ATOM 540 O O . GLU A 1 71 ? -14.963 -21.846 -41.329 1.00 63.84 71 GLU A O 1
ATOM 545 N N . VAL A 1 72 ? -13.387 -23.181 -40.441 1.00 64.81 72 VAL A N 1
ATOM 546 C CA . VAL A 1 72 ? -12.391 -22.128 -40.177 1.00 64.81 72 VAL A CA 1
ATOM 547 C C . VAL A 1 72 ? -11.868 -21.538 -41.484 1.00 64.81 72 VAL A C 1
ATOM 549 O O . VAL A 1 72 ? -11.700 -20.325 -41.600 1.00 64.81 72 VAL A O 1
ATOM 552 N N . VAL A 1 73 ? -11.667 -22.385 -42.492 1.00 64.94 73 VAL A N 1
ATOM 553 C CA . VAL A 1 73 ? -11.133 -21.969 -43.794 1.00 64.94 73 VAL A CA 1
ATOM 554 C C . VAL A 1 73 ? -12.188 -21.264 -44.638 1.00 64.94 73 VAL A C 1
ATOM 556 O O . VAL A 1 73 ? -11.921 -20.177 -45.148 1.00 64.94 73 VAL A O 1
ATOM 559 N N . GLN A 1 74 ? -13.422 -21.770 -44.670 1.00 64.69 74 GLN A N 1
ATOM 560 C CA . GLN A 1 74 ? -14.548 -21.096 -45.334 1.00 64.69 74 GLN A CA 1
ATOM 561 C C . GLN A 1 74 ? -14.881 -19.732 -44.706 1.00 64.69 74 GLN A C 1
ATOM 563 O O . GLN A 1 74 ? -15.390 -18.833 -45.376 1.00 64.69 74 GLN A O 1
ATOM 568 N N . LEU A 1 75 ? -14.600 -19.547 -43.414 1.00 61.00 75 LEU A N 1
ATOM 569 C CA . LEU A 1 75 ? -14.762 -18.260 -42.733 1.00 61.00 75 LEU A CA 1
ATOM 570 C C . LEU A 1 75 ? -13.748 -17.209 -43.208 1.00 61.00 75 LEU A C 1
ATOM 572 O O . LEU A 1 75 ? -14.119 -16.039 -43.330 1.00 61.00 75 LEU A O 1
ATOM 576 N N . SER A 1 76 ? -12.512 -17.609 -43.533 1.00 60.22 76 SER A N 1
ATOM 577 C CA . SER A 1 76 ? -11.502 -16.701 -44.103 1.00 60.22 76 SER A CA 1
ATOM 578 C C . SER A 1 76 ? -11.935 -16.112 -45.455 1.00 60.22 76 SER A C 1
ATOM 580 O O . SER A 1 76 ? -11.628 -14.959 -45.757 1.00 60.22 76 SER A O 1
ATOM 582 N N . GLU A 1 77 ? -12.731 -16.864 -46.219 1.00 62.78 77 GLU A N 1
ATOM 583 C CA . GLU A 1 77 ? -13.228 -16.489 -47.548 1.00 62.78 77 GLU A CA 1
ATOM 584 C C . GLU A 1 77 ? -14.464 -15.581 -47.484 1.00 62.78 77 GLU A C 1
ATOM 586 O O . GLU A 1 77 ? -14.675 -14.751 -48.366 1.00 62.78 77 GLU A O 1
ATOM 591 N N . LYS A 1 78 ? -15.258 -15.672 -46.408 1.00 64.38 78 LYS A N 1
ATOM 592 C CA . LYS A 1 78 ? -16.489 -14.882 -46.222 1.00 64.38 78 LYS A CA 1
ATOM 593 C C . LYS A 1 78 ? -16.259 -13.439 -45.749 1.00 64.38 78 LYS A C 1
ATOM 595 O O . LYS A 1 78 ? -17.177 -12.629 -45.860 1.00 64.38 78 LYS A O 1
ATOM 600 N N . LYS A 1 79 ? -15.078 -13.089 -45.215 1.00 60.69 79 LYS A N 1
ATOM 601 C CA . LYS A 1 79 ? -14.761 -11.723 -44.724 1.00 60.69 79 LYS A CA 1
ATOM 602 C C . LYS A 1 79 ? -13.361 -11.220 -45.147 1.00 60.69 79 LYS A C 1
ATOM 604 O O . LYS A 1 79 ? -12.512 -10.984 -44.286 1.00 60.69 79 LYS A O 1
ATOM 609 N N . PRO A 1 80 ? -13.095 -10.996 -46.447 1.00 54.38 80 PRO A N 1
ATOM 610 C CA . PRO A 1 80 ? -11.774 -10.569 -46.931 1.00 54.38 80 PRO A CA 1
ATOM 611 C C . PRO A 1 80 ? -11.421 -9.099 -46.618 1.00 54.38 80 PRO A C 1
ATOM 613 O O . PRO A 1 80 ? -10.241 -8.749 -46.571 1.00 54.38 80 PRO A O 1
ATOM 616 N N . PHE A 1 81 ? -12.418 -8.236 -46.379 1.00 42.72 81 PHE A N 1
ATOM 617 C CA . PHE A 1 81 ? -12.245 -6.779 -46.233 1.00 42.72 81 PHE A CA 1
ATOM 618 C C . PHE A 1 81 ? -11.759 -6.307 -44.848 1.00 42.72 81 PHE A C 1
ATOM 620 O O . PHE A 1 81 ? -11.484 -5.125 -44.679 1.00 42.72 81 PHE A O 1
ATOM 627 N N . GLN A 1 82 ? -11.630 -7.205 -43.864 1.00 56.09 82 GLN A N 1
ATOM 628 C CA . GLN A 1 82 ? -11.173 -6.884 -42.496 1.00 56.09 82 GLN A CA 1
ATOM 629 C C . GLN A 1 82 ? -9.825 -7.534 -42.137 1.00 56.09 82 GLN A C 1
ATOM 631 O O . GLN A 1 82 ? -9.424 -7.536 -40.976 1.00 56.09 82 GLN A O 1
ATOM 636 N N . GLN A 1 83 ? -9.126 -8.120 -43.112 1.00 61.47 83 GLN A N 1
ATOM 637 C CA . GLN A 1 83 ? -7.882 -8.848 -42.865 1.00 61.47 83 GLN A CA 1
ATOM 638 C C . GLN A 1 83 ? -6.662 -7.977 -43.153 1.00 61.47 83 GLN A C 1
ATOM 640 O O . GLN A 1 83 ? -6.531 -7.439 -44.256 1.00 61.47 83 GLN A O 1
ATOM 645 N N . THR A 1 84 ? -5.742 -7.893 -42.188 1.00 65.88 84 THR A N 1
ATOM 646 C CA . THR A 1 84 ? -4.417 -7.313 -42.432 1.00 65.88 84 THR A CA 1
ATOM 647 C C . THR A 1 84 ? -3.657 -8.162 -43.467 1.00 65.88 84 THR A C 1
ATOM 649 O O . THR A 1 84 ? -3.965 -9.351 -43.638 1.00 65.88 84 THR A O 1
ATOM 652 N N . PRO A 1 85 ? -2.664 -7.597 -44.178 1.00 68.44 85 PRO A N 1
ATOM 653 C CA . PRO A 1 85 ? -1.834 -8.348 -45.124 1.00 68.44 85 PRO A CA 1
ATOM 654 C C . PRO A 1 85 ? -1.199 -9.614 -44.520 1.00 68.44 85 PRO A C 1
ATOM 656 O O . PRO A 1 85 ? -1.055 -10.627 -45.202 1.00 68.44 85 PRO A O 1
ATOM 659 N N . GLU A 1 86 ? -0.860 -9.587 -43.232 1.00 65.25 86 GLU A N 1
ATOM 660 C CA . GLU A 1 86 ? -0.292 -10.716 -42.487 1.00 65.25 86 GLU A CA 1
ATOM 661 C C . GLU A 1 86 ? -1.333 -11.804 -42.242 1.00 65.25 86 GLU A C 1
ATOM 663 O O . GLU A 1 86 ? -1.030 -12.988 -42.368 1.00 65.25 86 GLU A O 1
ATOM 668 N N . MET A 1 87 ? -2.570 -11.414 -41.927 1.00 67.56 87 MET A N 1
ATOM 669 C CA . MET A 1 87 ? -3.656 -12.360 -41.703 1.00 67.56 87 MET A CA 1
ATOM 670 C C . MET A 1 87 ? -4.020 -13.094 -42.995 1.00 67.56 87 MET A C 1
ATOM 672 O O . MET A 1 87 ? -4.222 -14.305 -42.960 1.00 67.56 87 MET A O 1
ATOM 676 N N . LYS A 1 88 ? -3.989 -12.402 -44.142 1.00 73.25 88 LYS A N 1
ATOM 677 C CA . LYS A 1 88 ? -4.140 -13.034 -45.463 1.00 73.25 88 LYS A CA 1
ATOM 678 C C . LYS A 1 88 ? -3.060 -14.084 -45.719 1.00 73.25 88 LYS A C 1
ATOM 680 O O . LYS A 1 88 ? -3.390 -15.206 -46.081 1.00 73.25 88 LYS A O 1
ATOM 685 N N . LYS A 1 89 ? -1.794 -13.767 -45.430 1.00 75.56 89 LYS A N 1
ATOM 686 C CA . LYS A 1 89 ? -0.686 -14.728 -45.564 1.00 75.56 89 LYS A CA 1
ATOM 687 C C . LYS A 1 89 ? -0.796 -15.912 -44.601 1.00 75.56 89 LYS A C 1
ATOM 689 O O . LYS A 1 89 ? -0.509 -17.037 -44.989 1.00 75.56 89 LYS A O 1
ATOM 694 N N . CYS A 1 90 ? -1.246 -15.696 -43.363 1.00 70.62 90 CYS A N 1
ATOM 695 C CA . CYS A 1 90 ? -1.548 -16.799 -42.443 1.00 70.62 90 CYS A CA 1
ATOM 696 C C . CYS A 1 90 ? -2.633 -17.725 -43.012 1.00 70.62 90 CYS A C 1
ATOM 698 O O . CYS A 1 90 ? -2.510 -18.942 -42.895 1.00 70.62 90 CYS A O 1
ATOM 700 N N . TRP A 1 91 ? -3.671 -17.173 -43.646 1.00 74.19 91 TRP A N 1
ATOM 701 C CA . TRP A 1 91 ? -4.718 -17.973 -44.284 1.00 74.19 91 TRP A CA 1
ATOM 702 C C . TRP A 1 91 ? -4.240 -18.699 -45.540 1.00 74.19 91 TRP A C 1
ATOM 704 O O . TRP A 1 91 ? -4.629 -19.844 -45.753 1.00 74.19 91 TRP A O 1
ATOM 714 N N . GLU A 1 92 ? -3.358 -18.087 -46.329 1.00 76.06 92 GLU A N 1
ATOM 715 C CA . GLU A 1 92 ? -2.690 -18.753 -47.454 1.00 76.06 92 GLU A CA 1
ATOM 716 C C . GLU A 1 92 ? -1.870 -19.955 -46.971 1.00 76.06 92 GLU A C 1
ATOM 718 O O . GLU A 1 92 ? -2.016 -21.042 -47.516 1.00 76.06 92 GLU A O 1
ATOM 723 N N . ILE A 1 93 ? -1.105 -19.811 -45.884 1.00 75.94 93 ILE A N 1
ATOM 724 C CA . ILE A 1 93 ? -0.366 -20.920 -45.258 1.00 75.94 93 ILE A CA 1
ATOM 725 C C . ILE A 1 93 ? -1.310 -22.035 -44.797 1.00 75.94 93 ILE A C 1
ATOM 727 O O . ILE A 1 93 ? -1.035 -23.209 -45.031 1.00 75.94 93 ILE A O 1
ATOM 731 N N . VAL A 1 94 ? -2.428 -21.684 -44.158 1.00 75.44 94 VAL A N 1
ATOM 732 C CA . VAL A 1 94 ? -3.446 -22.651 -43.716 1.00 75.44 94 VAL A CA 1
ATOM 733 C C . VAL A 1 94 ? -4.043 -23.418 -44.893 1.00 75.44 94 VAL A C 1
ATOM 735 O O . VAL A 1 94 ? -4.202 -24.634 -44.799 1.00 75.44 94 VAL A O 1
ATOM 738 N N . ARG A 1 95 ? -4.352 -22.726 -45.993 1.00 73.75 95 ARG A N 1
ATOM 739 C CA . ARG A 1 95 ? -4.891 -23.344 -47.208 1.00 73.75 95 ARG A CA 1
ATOM 740 C C . ARG A 1 95 ? -3.869 -24.290 -47.830 1.00 73.75 95 ARG A C 1
ATOM 742 O O . ARG A 1 95 ? -4.177 -25.460 -48.024 1.00 73.75 95 ARG A O 1
ATOM 749 N N . THR A 1 96 ? -2.639 -23.821 -48.029 1.00 76.50 96 THR A N 1
ATOM 750 C CA . THR A 1 96 ? -1.548 -24.643 -48.560 1.00 76.50 96 THR A CA 1
ATOM 751 C C . THR A 1 96 ? -1.322 -25.878 -47.691 1.00 76.50 96 THR A C 1
ATOM 753 O O . THR A 1 96 ? -1.188 -26.968 -48.225 1.00 76.50 96 THR A O 1
ATOM 756 N N . PHE A 1 97 ? -1.358 -25.753 -46.359 1.00 76.75 97 PHE A N 1
ATOM 757 C CA . PHE A 1 97 ? -1.228 -26.890 -45.441 1.00 76.75 97 PHE A CA 1
ATOM 758 C C . PHE A 1 97 ? -2.340 -27.938 -45.594 1.00 76.75 97 PHE A C 1
ATOM 760 O O . PHE A 1 97 ? -2.062 -29.129 -45.497 1.00 76.75 97 PHE A O 1
ATOM 767 N N . GLN A 1 98 ? -3.588 -27.521 -45.824 1.00 71.75 98 GLN A N 1
ATOM 768 C CA . GLN A 1 98 ? -4.713 -28.446 -46.020 1.00 71.75 98 GLN A CA 1
ATOM 769 C C . GLN A 1 98 ? -4.640 -29.225 -47.337 1.00 71.75 98 GLN A C 1
ATOM 771 O O . GLN A 1 98 ? -5.230 -30.299 -47.437 1.00 71.75 98 GLN A O 1
ATOM 776 N N . GLU A 1 99 ? -3.944 -28.684 -48.333 1.00 76.44 99 GLU A N 1
ATOM 777 C CA . GLU A 1 99 ? -3.760 -29.307 -49.645 1.00 76.44 99 GLU A CA 1
ATOM 778 C C . GLU A 1 99 ? -2.579 -30.296 -49.668 1.00 76.44 99 GLU A C 1
ATOM 780 O O . GLU A 1 99 ? -2.416 -31.046 -50.632 1.00 76.44 99 GLU A O 1
ATOM 785 N N . LEU A 1 100 ? -1.767 -30.338 -48.604 1.00 79.00 100 LEU A N 1
ATOM 786 C CA . LEU A 1 100 ? -0.638 -31.258 -48.489 1.00 79.00 100 LEU A CA 1
ATOM 787 C C . LEU A 1 100 ? -1.085 -32.684 -48.129 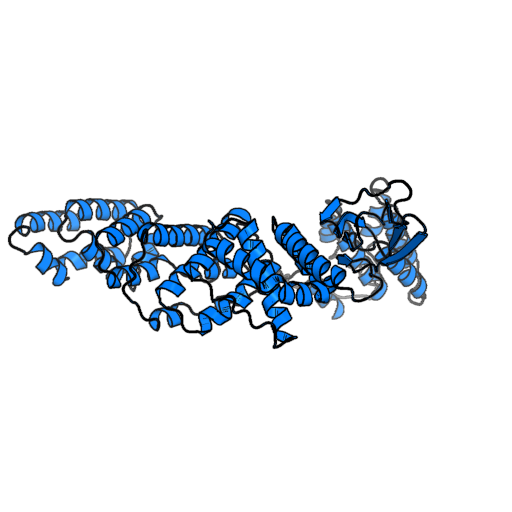1.00 79.00 100 LEU A C 1
ATOM 789 O O . LEU A 1 100 ? -1.928 -32.906 -47.262 1.00 79.00 100 LEU A O 1
ATOM 793 N N . THR A 1 101 ? -0.446 -33.671 -48.757 1.00 70.88 101 THR A N 1
ATOM 794 C CA . THR A 1 101 ? -0.555 -35.091 -48.391 1.00 70.88 101 THR A CA 1
ATOM 795 C C . THR A 1 101 ? 0.226 -35.395 -47.106 1.00 70.88 101 THR A C 1
ATOM 797 O O . THR A 1 101 ? 1.173 -34.680 -46.782 1.00 70.88 101 THR A O 1
ATOM 800 N N . GLU A 1 102 ? -0.110 -36.482 -46.399 1.00 62.47 102 GLU A N 1
ATOM 801 C CA . GLU A 1 102 ? 0.471 -36.835 -45.084 1.00 62.47 102 GLU A CA 1
ATOM 802 C C . GLU A 1 102 ? 2.010 -36.872 -45.046 1.00 62.47 102 GLU A C 1
ATOM 804 O O . GLU A 1 102 ? 2.597 -36.550 -44.010 1.00 62.47 102 GLU A O 1
ATOM 809 N N . ASP A 1 103 ? 2.655 -37.190 -46.172 1.00 68.56 103 ASP A N 1
ATOM 810 C CA . ASP A 1 103 ? 4.111 -37.320 -46.306 1.00 68.56 103 ASP A CA 1
ATOM 811 C C . ASP A 1 103 ? 4.824 -36.052 -46.807 1.00 68.56 103 ASP A C 1
ATOM 813 O O . ASP A 1 103 ? 6.043 -36.051 -46.980 1.00 68.56 103 ASP A O 1
ATOM 817 N N . ALA A 1 104 ? 4.095 -34.960 -47.047 1.00 76.44 104 ALA A N 1
ATOM 818 C CA . ALA A 1 104 ? 4.689 -33.735 -47.568 1.00 76.44 104 ALA A CA 1
ATOM 819 C C . ALA A 1 104 ? 5.615 -33.054 -46.544 1.00 76.44 104 ALA A C 1
ATOM 821 O O . ALA A 1 104 ? 5.341 -33.008 -45.338 1.00 76.44 104 ALA A O 1
ATOM 822 N N . ASP A 1 105 ? 6.714 -32.477 -47.036 1.00 75.75 105 ASP A N 1
ATOM 823 C CA . ASP A 1 105 ? 7.625 -31.691 -46.210 1.00 75.75 105 ASP A CA 1
ATOM 824 C C . ASP A 1 105 ? 7.011 -30.323 -45.872 1.00 75.75 105 ASP A C 1
ATOM 826 O O . ASP A 1 105 ? 6.828 -29.456 -46.726 1.00 75.75 105 ASP A O 1
ATOM 830 N N . ILE A 1 106 ? 6.711 -30.124 -44.589 1.00 79.06 106 ILE A N 1
ATOM 831 C CA . ILE A 1 106 ? 6.126 -28.891 -44.045 1.00 79.06 106 ILE A CA 1
ATOM 832 C C . ILE A 1 106 ? 7.186 -27.871 -43.602 1.00 79.06 106 ILE A C 1
ATOM 834 O O . ILE A 1 106 ? 6.830 -26.816 -43.074 1.00 79.06 106 ILE A O 1
ATOM 838 N N . THR A 1 107 ? 8.480 -28.156 -43.785 1.00 77.94 107 THR A N 1
ATOM 839 C CA . THR A 1 107 ? 9.585 -27.318 -43.290 1.00 77.94 107 THR A CA 1
ATOM 840 C C . THR A 1 107 ? 9.536 -25.907 -43.870 1.00 77.94 107 THR A C 1
ATOM 842 O O . THR A 1 107 ? 9.615 -24.935 -43.119 1.00 77.94 107 THR A O 1
ATOM 845 N N . ASN A 1 108 ? 9.322 -25.771 -45.181 1.00 80.56 108 ASN A N 1
ATOM 846 C CA . ASN A 1 108 ? 9.194 -24.462 -45.833 1.00 80.56 108 ASN A CA 1
ATOM 847 C C . ASN A 1 108 ? 7.973 -23.689 -45.326 1.00 80.56 108 ASN A C 1
ATOM 849 O O . ASN A 1 108 ? 8.063 -22.495 -45.046 1.00 80.56 108 ASN A O 1
ATOM 853 N N . LEU A 1 109 ? 6.854 -24.386 -45.129 1.00 77.88 109 LEU A N 1
ATOM 854 C CA . LEU A 1 109 ? 5.617 -23.792 -44.639 1.00 77.88 109 LEU A CA 1
ATOM 855 C C . LEU A 1 109 ? 5.768 -23.280 -43.198 1.00 77.88 109 LEU A C 1
ATOM 857 O O . LEU A 1 109 ? 5.339 -22.177 -42.863 1.00 77.88 109 LEU A O 1
ATOM 861 N N . MET A 1 110 ? 6.450 -24.059 -42.356 1.00 74.19 110 MET A N 1
ATOM 862 C CA . MET A 1 110 ? 6.811 -23.670 -40.996 1.00 74.19 110 MET A CA 1
ATOM 863 C C . MET A 1 110 ? 7.785 -22.494 -40.972 1.00 74.19 110 MET A C 1
ATOM 865 O O . MET A 1 110 ? 7.631 -21.616 -40.128 1.00 74.19 110 MET A O 1
ATOM 869 N N . GLN A 1 111 ? 8.749 -22.432 -41.891 1.00 77.62 111 GLN A N 1
ATOM 870 C CA . GLN A 1 111 ? 9.657 -21.291 -42.009 1.00 77.62 111 GLN A CA 1
ATOM 871 C C . GLN A 1 111 ? 8.932 -20.018 -42.462 1.00 77.62 111 GLN A C 1
ATOM 873 O O . GLN A 1 111 ? 9.208 -18.940 -41.938 1.00 77.62 111 GLN A O 1
ATOM 878 N N . GLU A 1 112 ? 7.996 -20.104 -43.409 1.00 76.56 112 GLU A N 1
ATOM 879 C CA . GLU A 1 112 ? 7.172 -18.960 -43.819 1.00 76.56 112 GLU A CA 1
ATOM 880 C C . GLU A 1 112 ? 6.234 -18.501 -42.707 1.00 76.56 112 GLU A C 1
ATOM 882 O O . GLU A 1 112 ? 6.154 -17.304 -42.417 1.00 76.56 112 GLU A O 1
ATOM 887 N N . TYR A 1 113 ? 5.598 -19.445 -42.019 1.00 73.12 113 TYR A N 1
ATOM 888 C CA . TYR A 1 113 ? 4.766 -19.155 -40.862 1.00 73.12 113 TYR A CA 1
ATOM 889 C C . TYR A 1 113 ? 5.583 -18.486 -39.758 1.00 73.12 113 TYR A C 1
ATOM 891 O O . TYR A 1 113 ? 5.193 -17.438 -39.248 1.00 73.12 113 TYR A O 1
ATOM 899 N N . GLN A 1 114 ? 6.768 -19.019 -39.451 1.00 67.44 114 GLN A N 1
ATOM 900 C CA . GLN A 1 114 ? 7.718 -18.399 -38.534 1.00 67.44 114 GLN A CA 1
ATOM 901 C C . GLN A 1 114 ? 8.084 -16.989 -38.998 1.00 67.44 114 GLN A C 1
ATOM 903 O O . GLN A 1 114 ? 8.030 -16.071 -38.191 1.00 67.44 114 GLN A O 1
ATOM 908 N N . LYS A 1 115 ? 8.359 -16.748 -40.282 1.00 70.25 115 LYS A N 1
ATOM 909 C CA . LYS A 1 115 ? 8.626 -15.389 -40.783 1.00 70.25 115 LYS A CA 1
ATOM 910 C C . LYS A 1 115 ? 7.457 -14.433 -40.541 1.00 70.25 115 LYS A C 1
ATOM 912 O O . LYS A 1 115 ? 7.714 -13.275 -40.239 1.00 70.25 115 LYS A O 1
ATOM 917 N N . ILE A 1 116 ? 6.201 -14.876 -40.623 1.00 66.94 116 ILE A N 1
ATOM 918 C CA . ILE A 1 116 ? 5.027 -14.045 -40.284 1.00 66.94 116 ILE A CA 1
ATOM 919 C C . ILE A 1 116 ? 4.913 -13.857 -38.767 1.00 66.94 116 ILE A C 1
ATOM 921 O O . ILE A 1 116 ? 4.644 -12.757 -38.285 1.00 66.94 116 ILE A O 1
ATOM 925 N N . VAL A 1 117 ? 5.171 -14.918 -38.003 1.00 58.22 117 VAL A N 1
ATOM 926 C CA . VAL A 1 117 ? 5.159 -14.919 -36.537 1.00 58.22 117 VAL A CA 1
ATOM 927 C C . VAL A 1 117 ? 6.210 -13.973 -35.963 1.00 58.22 117 VAL A C 1
ATOM 929 O O . VAL A 1 117 ? 5.891 -13.284 -34.997 1.00 58.22 117 VAL A O 1
ATOM 932 N N . TYR A 1 118 ? 7.405 -13.956 -36.560 1.00 56.59 118 TYR A N 1
ATOM 933 C CA . TYR A 1 118 ? 8.580 -13.171 -36.178 1.00 56.59 118 TYR A CA 1
ATOM 934 C C . TYR A 1 118 ? 8.601 -11.768 -36.804 1.00 56.59 118 TYR A C 1
ATOM 936 O O . TYR A 1 118 ? 9.283 -10.896 -36.273 1.00 56.59 118 TYR A O 1
ATOM 944 N N . LYS A 1 119 ? 7.860 -11.510 -37.897 1.00 53.97 119 LYS A N 1
ATOM 945 C CA . LYS A 1 119 ? 7.791 -10.174 -38.523 1.00 53.97 119 LYS A CA 1
ATOM 946 C C . LYS A 1 119 ? 7.046 -9.130 -37.700 1.00 53.97 119 LYS A C 1
ATOM 948 O O . LYS A 1 119 ? 7.289 -7.950 -37.910 1.00 53.97 119 LYS A O 1
ATOM 953 N N . ARG A 1 120 ? 6.205 -9.528 -36.740 1.00 48.31 120 ARG A N 1
ATOM 954 C CA . ARG A 1 120 ? 5.857 -8.634 -35.630 1.00 48.31 120 ARG A CA 1
ATOM 955 C C . ARG A 1 120 ? 6.986 -8.700 -34.612 1.00 48.31 120 ARG A C 1
ATOM 957 O O . ARG A 1 120 ? 6.921 -9.447 -33.638 1.00 48.31 120 ARG A O 1
ATOM 964 N N . GLN A 1 121 ? 8.039 -7.934 -34.876 1.00 55.28 121 GLN A N 1
ATOM 965 C CA . GLN A 1 121 ? 8.911 -7.481 -33.804 1.00 55.28 121 GLN A CA 1
ATOM 966 C C . GLN A 1 121 ? 8.009 -6.793 -32.778 1.00 55.28 121 GLN A C 1
ATOM 968 O O . GLN A 1 121 ? 7.119 -6.031 -33.150 1.00 55.28 121 GLN A O 1
ATOM 973 N N . ILE A 1 122 ? 8.165 -7.163 -31.510 1.00 61.06 122 ILE A N 1
ATOM 974 C CA . ILE A 1 122 ? 7.356 -6.618 -30.423 1.00 61.06 122 ILE A CA 1
ATOM 975 C C . ILE A 1 122 ? 7.518 -5.100 -30.473 1.00 61.06 122 ILE A C 1
ATOM 977 O O . ILE A 1 122 ? 8.632 -4.600 -30.313 1.00 61.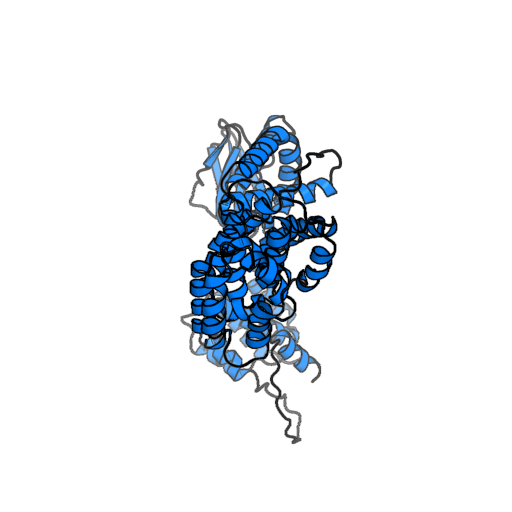06 122 ILE A O 1
ATOM 981 N N . GLU A 1 123 ? 6.422 -4.393 -30.748 1.00 72.50 123 GLU A N 1
ATOM 982 C CA . GLU A 1 123 ? 6.399 -2.944 -30.614 1.00 72.50 123 GLU A CA 1
ATOM 983 C C . GLU A 1 123 ? 6.767 -2.603 -29.181 1.00 72.50 123 GLU A C 1
ATOM 985 O O . GLU A 1 123 ? 6.219 -3.158 -28.224 1.00 72.50 123 GLU A O 1
ATOM 990 N N . ARG A 1 124 ? 7.733 -1.709 -29.040 1.00 80.44 124 ARG A N 1
ATOM 991 C CA . ARG A 1 124 ? 8.255 -1.317 -27.738 1.00 80.44 124 ARG A CA 1
ATOM 992 C C . ARG A 1 124 ? 8.468 0.181 -27.684 1.00 80.44 124 ARG A C 1
ATOM 994 O O . ARG A 1 124 ? 8.602 0.854 -28.705 1.00 80.44 124 ARG A O 1
ATOM 1001 N N . ASN A 1 125 ? 8.553 0.678 -26.461 1.00 86.81 125 ASN A N 1
ATOM 1002 C CA . ASN A 1 125 ? 9.018 2.027 -26.197 1.00 86.81 125 ASN A CA 1
ATOM 1003 C C . ASN A 1 125 ? 10.537 1.991 -26.024 1.00 86.81 125 ASN A C 1
ATOM 1005 O O . ASN A 1 125 ? 11.065 1.122 -25.328 1.00 86.81 125 ASN A O 1
ATOM 1009 N N . LEU A 1 126 ? 11.229 2.927 -26.663 1.00 89.31 126 LEU A N 1
ATOM 1010 C CA . LEU A 1 126 ? 12.671 3.094 -26.577 1.00 89.31 126 LEU A CA 1
ATOM 1011 C C . LEU A 1 126 ? 12.973 4.484 -26.025 1.00 89.31 126 LEU A C 1
ATOM 1013 O O . LEU A 1 126 ? 12.564 5.489 -26.605 1.00 89.31 126 LEU A O 1
ATOM 1017 N N . ARG A 1 127 ? 13.732 4.542 -24.935 1.00 92.06 127 ARG A N 1
ATOM 1018 C CA . ARG A 1 127 ? 14.302 5.787 -24.419 1.00 92.06 127 ARG A CA 1
ATOM 1019 C C . ARG A 1 127 ? 15.788 5.821 -24.728 1.00 92.06 127 ARG A C 1
ATOM 1021 O O . ARG A 1 127 ? 16.515 4.876 -24.426 1.00 92.06 127 ARG A O 1
ATOM 1028 N N . ILE A 1 128 ? 16.230 6.918 -25.324 1.00 90.81 128 ILE A N 1
ATOM 1029 C CA . ILE A 1 128 ? 17.606 7.133 -25.763 1.00 90.81 128 ILE A CA 1
ATOM 1030 C C . ILE A 1 128 ? 18.206 8.251 -24.923 1.00 90.81 128 ILE A C 1
ATOM 1032 O O . ILE A 1 128 ? 17.636 9.336 -24.876 1.00 90.81 128 ILE A O 1
ATOM 1036 N N . TYR A 1 129 ? 19.360 8.007 -24.310 1.00 90.81 129 TYR A N 1
ATOM 1037 C CA . TYR A 1 129 ? 20.177 9.016 -23.644 1.00 90.81 129 TYR A CA 1
ATOM 1038 C C . TYR A 1 129 ? 21.455 9.274 -24.432 1.00 90.81 129 TYR A C 1
ATOM 1040 O O . TYR A 1 129 ? 22.162 8.339 -24.821 1.00 90.81 129 TYR A O 1
ATOM 1048 N N . VAL A 1 130 ? 21.762 10.552 -24.627 1.00 87.56 130 VAL A N 1
ATOM 1049 C CA . VAL A 1 130 ? 22.989 11.031 -25.258 1.00 87.56 130 VAL A CA 1
ATOM 1050 C C . VAL A 1 130 ? 23.795 11.804 -24.219 1.00 87.56 130 VAL A C 1
ATOM 1052 O O . VAL A 1 130 ? 23.348 12.847 -23.746 1.00 87.56 130 VAL A O 1
ATOM 1055 N N . CYS A 1 131 ? 24.966 11.276 -23.856 1.00 84.69 131 CYS A N 1
ATOM 1056 C CA . CYS A 1 131 ? 25.820 11.816 -22.792 1.00 84.69 131 CYS A CA 1
ATOM 1057 C C . CYS A 1 131 ? 27.011 12.581 -23.377 1.00 84.69 131 CYS A C 1
ATOM 1059 O O . CYS A 1 131 ? 28.118 12.049 -23.448 1.00 84.69 131 CYS A O 1
ATOM 1061 N N . GLU A 1 132 ? 26.800 13.804 -23.847 1.00 76.19 132 GLU A N 1
ATOM 1062 C CA . GLU A 1 132 ? 27.845 14.632 -24.450 1.00 76.19 132 GLU A CA 1
ATOM 1063 C C . GLU A 1 132 ? 27.632 16.106 -24.070 1.00 76.19 132 GLU A C 1
ATOM 1065 O O . GLU A 1 132 ? 26.490 16.518 -23.861 1.00 76.19 132 GLU A O 1
ATOM 1070 N N . PRO A 1 133 ? 28.698 16.925 -23.997 1.00 67.00 133 PRO A N 1
ATOM 1071 C CA . PRO A 1 133 ? 28.554 18.360 -23.789 1.00 67.00 133 PRO A CA 1
ATOM 1072 C C . PRO A 1 133 ? 27.687 18.988 -24.885 1.00 67.00 133 PRO A C 1
ATOM 1074 O O . PRO A 1 133 ? 27.876 18.706 -26.073 1.00 67.00 133 PRO A O 1
ATOM 1077 N N . GLU A 1 134 ? 26.794 19.884 -24.470 1.00 56.56 134 GLU A N 1
ATOM 1078 C CA . GLU A 1 134 ? 25.801 20.618 -25.273 1.00 56.56 134 GLU A CA 1
ATOM 1079 C C . GLU A 1 134 ? 26.346 21.207 -26.590 1.00 56.56 134 GLU A C 1
ATOM 1081 O O . GLU A 1 134 ? 25.639 21.343 -27.584 1.00 56.56 134 GLU A O 1
ATOM 1086 N N . THR A 1 135 ? 27.645 21.503 -26.643 1.00 58.88 135 THR A N 1
ATOM 1087 C CA . THR A 1 135 ? 28.298 22.084 -27.815 1.00 58.88 135 THR A CA 1
ATOM 1088 C C . THR A 1 135 ? 28.589 21.094 -28.939 1.00 58.88 135 THR A C 1
ATOM 1090 O O . THR A 1 135 ? 29.035 21.548 -29.991 1.00 58.88 135 THR A O 1
ATOM 1093 N N . ASN A 1 136 ? 28.369 19.787 -28.771 1.00 65.38 136 ASN A N 1
ATOM 1094 C CA . ASN A 1 136 ? 28.875 18.789 -29.716 1.00 65.38 136 ASN A CA 1
ATOM 1095 C C . ASN A 1 136 ? 27.813 18.024 -30.505 1.00 65.38 136 ASN A C 1
ATOM 1097 O O . ASN A 1 136 ? 28.166 17.529 -31.574 1.00 65.38 136 ASN A O 1
ATOM 1101 N N . VAL A 1 137 ? 26.566 17.920 -30.034 1.00 68.69 137 VAL A N 1
ATOM 1102 C CA . VAL A 1 137 ? 25.499 17.128 -30.679 1.00 68.69 137 VAL A CA 1
ATOM 1103 C C . VAL A 1 137 ? 24.439 18.055 -31.260 1.00 68.69 137 VAL A C 1
ATOM 1105 O O . VAL A 1 137 ? 23.885 18.879 -30.542 1.00 68.69 137 VAL A O 1
ATOM 1108 N N . THR A 1 138 ? 24.147 17.919 -32.552 1.00 62.56 138 THR A N 1
ATOM 1109 C CA . THR A 1 138 ? 23.177 18.775 -33.255 1.00 62.56 138 THR A CA 1
ATOM 1110 C C . THR A 1 138 ? 21.821 18.100 -33.448 1.00 62.56 138 THR A C 1
ATOM 1112 O O . THR A 1 138 ? 20.803 18.779 -33.393 1.00 62.56 138 THR A O 1
ATOM 1115 N N . SER A 1 139 ? 21.781 16.778 -33.649 1.00 72.38 139 SER A N 1
ATOM 1116 C CA . SER A 1 139 ? 20.532 16.017 -33.800 1.00 72.38 139 SER A CA 1
ATOM 1117 C C . SER A 1 139 ? 20.750 14.506 -33.654 1.00 72.38 139 SER A C 1
ATOM 1119 O O . SER A 1 139 ? 21.881 14.010 -33.731 1.00 72.38 139 SER A O 1
ATOM 1121 N N . ILE A 1 140 ? 19.655 13.765 -33.445 1.00 76.12 140 ILE A N 1
ATOM 1122 C CA . ILE A 1 140 ? 19.617 12.306 -33.593 1.00 76.12 140 ILE A CA 1
ATOM 1123 C C . ILE A 1 140 ? 18.544 11.891 -34.601 1.00 76.12 140 ILE A C 1
ATOM 1125 O O . ILE A 1 140 ? 17.507 12.545 -34.717 1.00 76.12 140 ILE A O 1
ATOM 1129 N N . SER A 1 141 ? 18.773 10.782 -35.300 1.00 78.00 141 SER A N 1
ATOM 1130 C CA . SER A 1 141 ? 17.772 10.152 -36.167 1.00 78.00 141 SER A CA 1
ATOM 1131 C C . SER A 1 141 ? 17.845 8.627 -36.096 1.00 78.00 141 SER A C 1
ATOM 1133 O O . SER A 1 141 ? 18.893 8.044 -35.796 1.00 78.00 141 SER A O 1
ATOM 1135 N N . LEU A 1 142 ? 16.716 7.966 -36.349 1.00 74.44 142 LEU A N 1
ATOM 1136 C CA . LEU A 1 142 ? 16.611 6.510 -36.445 1.00 74.44 142 LEU A CA 1
ATOM 1137 C C . LEU A 1 142 ? 16.411 6.125 -37.913 1.00 74.44 142 LEU A C 1
ATOM 1139 O O . LEU A 1 142 ? 15.631 6.752 -38.617 1.00 74.44 142 LEU A O 1
ATOM 1143 N N . LYS A 1 143 ? 17.107 5.084 -38.387 1.00 63.22 143 LYS A N 1
ATOM 1144 C CA . LYS A 1 143 ? 17.109 4.678 -39.813 1.00 63.22 143 LYS A CA 1
ATOM 1145 C C . LYS A 1 143 ? 15.718 4.438 -40.424 1.00 63.22 143 LYS A C 1
ATOM 1147 O O . LYS A 1 143 ? 15.562 4.561 -41.638 1.00 63.22 143 LYS A O 1
ATOM 1152 N N . GLU A 1 144 ? 14.759 4.032 -39.599 1.00 55.84 144 GLU A N 1
ATOM 1153 C CA . GLU A 1 144 ? 13.384 3.709 -40.003 1.00 55.84 144 GLU A CA 1
ATOM 1154 C C . GLU A 1 144 ? 12.472 4.942 -40.046 1.00 55.84 144 GLU A C 1
ATOM 1156 O O . GLU A 1 144 ? 11.427 4.901 -40.686 1.00 55.84 144 GLU A O 1
ATOM 1161 N N . ASP A 1 145 ? 12.911 6.050 -39.450 1.00 51.97 145 ASP A N 1
ATOM 1162 C CA . ASP A 1 145 ? 12.191 7.315 -39.364 1.00 51.97 145 ASP A CA 1
ATOM 1163 C C . ASP A 1 145 ? 12.893 8.335 -40.273 1.00 51.97 145 ASP A C 1
ATOM 1165 O O . ASP A 1 145 ? 13.650 9.205 -39.839 1.00 51.97 145 ASP A O 1
ATOM 1169 N N . LYS A 1 146 ? 12.754 8.138 -41.592 1.00 43.62 146 LYS A N 1
ATOM 1170 C CA . LYS A 1 146 ? 13.470 8.936 -42.603 1.00 43.62 146 LYS A CA 1
ATOM 1171 C C . LYS A 1 146 ? 13.051 10.411 -42.655 1.00 43.62 146 LYS A C 1
ATOM 1173 O O . LYS A 1 146 ? 13.758 11.173 -43.307 1.00 43.62 146 LYS A O 1
ATOM 1178 N N . ASP A 1 147 ? 11.989 10.812 -41.954 1.00 42.34 147 ASP A N 1
ATOM 1179 C CA . ASP A 1 147 ? 11.365 12.130 -42.126 1.00 42.34 147 ASP A CA 1
ATOM 1180 C C . ASP A 1 147 ? 11.230 12.976 -40.842 1.00 42.34 147 ASP A C 1
ATOM 1182 O O . ASP A 1 147 ? 10.616 14.042 -40.885 1.00 42.34 147 ASP A O 1
ATOM 1186 N N . ALA A 1 148 ? 11.840 12.597 -39.711 1.00 50.97 148 ALA A N 1
ATOM 1187 C CA . ALA A 1 148 ? 11.816 13.438 -38.510 1.00 50.97 148 ALA A CA 1
ATOM 1188 C C . ALA A 1 148 ? 13.188 13.545 -37.832 1.00 50.97 148 ALA A C 1
ATOM 1190 O O . ALA A 1 148 ? 13.660 12.620 -37.169 1.00 50.97 148 ALA A O 1
ATOM 1191 N N . GLU A 1 149 ? 13.816 14.723 -37.922 1.00 57.69 149 GLU A N 1
ATOM 1192 C CA . GLU A 1 149 ? 14.822 15.113 -36.934 1.00 57.69 149 GLU A CA 1
ATOM 1193 C C . GLU A 1 149 ? 14.177 15.046 -35.547 1.00 57.69 149 GLU A C 1
ATOM 1195 O O . GLU A 1 149 ? 13.279 15.816 -35.196 1.00 57.69 149 GLU A O 1
ATOM 1200 N N . CYS A 1 150 ? 14.609 14.079 -34.745 1.00 61.72 150 CYS A N 1
ATOM 1201 C CA . CYS A 1 150 ? 14.089 13.909 -33.405 1.00 61.72 150 CYS A CA 1
ATOM 1202 C C . CYS A 1 150 ? 14.747 14.942 -32.493 1.00 61.72 150 CYS A C 1
ATOM 1204 O O . CYS A 1 150 ? 15.883 14.763 -32.051 1.00 61.72 150 CYS A O 1
ATOM 1206 N N . GLY A 1 151 ? 14.015 16.016 -32.188 1.00 69.38 151 GLY A N 1
ATOM 1207 C CA . GLY A 1 151 ? 14.442 17.002 -31.199 1.00 69.38 151 GLY A CA 1
ATOM 1208 C C . GLY A 1 151 ? 14.737 16.328 -29.856 1.00 69.38 151 GLY A C 1
ATOM 1209 O O . GLY A 1 151 ? 13.853 15.673 -29.287 1.00 69.38 151 GLY A O 1
ATOM 1210 N N . LEU A 1 152 ? 15.982 16.467 -29.396 1.00 79.19 152 LEU A N 1
ATOM 1211 C CA . LEU A 1 152 ? 16.465 15.997 -28.101 1.00 79.19 152 LEU A CA 1
ATOM 1212 C C . LEU A 1 152 ? 15.957 16.916 -26.987 1.00 79.19 152 LEU A C 1
ATOM 1214 O O . LEU A 1 152 ? 16.024 18.138 -27.110 1.00 79.19 152 LEU A O 1
ATOM 1218 N N . GLN A 1 153 ? 15.489 16.333 -25.886 1.00 86.12 153 GLN A N 1
ATOM 1219 C CA . GLN A 1 153 ? 15.176 17.082 -24.673 1.00 86.12 153 GLN A CA 1
ATOM 1220 C C . GLN A 1 153 ? 16.393 17.099 -23.758 1.00 86.12 153 GLN A C 1
ATOM 1222 O O . GLN A 1 153 ? 16.953 16.055 -23.427 1.00 86.12 153 GLN A O 1
ATOM 1227 N N . GLN A 1 154 ? 16.806 18.288 -23.346 1.00 85.75 154 GLN A N 1
ATOM 1228 C CA . GLN A 1 154 ? 17.939 18.457 -22.454 1.00 85.75 154 GLN A CA 1
ATOM 1229 C C . GLN A 1 154 ? 17.512 18.274 -20.996 1.00 85.75 154 GLN A C 1
ATOM 1231 O O . GLN A 1 154 ? 16.511 18.848 -20.568 1.00 85.75 154 GLN A O 1
ATOM 1236 N N . ILE A 1 155 ? 18.280 17.490 -20.236 1.00 87.88 155 ILE A N 1
ATOM 1237 C CA . ILE A 1 155 ? 18.062 17.286 -18.791 1.00 87.88 155 ILE A CA 1
ATOM 1238 C C . ILE A 1 155 ? 19.252 17.750 -17.943 1.00 87.88 155 ILE A C 1
ATOM 1240 O O . ILE A 1 155 ? 19.092 18.004 -16.752 1.00 87.88 155 ILE A O 1
ATOM 1244 N N . SER A 1 156 ? 20.430 17.919 -18.547 1.00 86.06 156 SER A N 1
ATOM 1245 C CA . SER A 1 156 ? 21.567 18.646 -17.970 1.00 86.06 156 SER A CA 1
ATOM 1246 C C . SER A 1 156 ? 22.453 19.231 -19.078 1.00 86.06 156 SER A C 1
ATOM 1248 O O . SER A 1 156 ? 22.219 19.009 -20.264 1.00 86.06 156 SER A O 1
ATOM 1250 N N . SER A 1 157 ? 23.518 19.947 -18.709 1.00 80.75 157 SER A N 1
ATOM 1251 C CA . SER A 1 157 ? 24.538 20.445 -19.650 1.00 80.75 157 SER A CA 1
ATOM 1252 C C . SER A 1 157 ? 25.286 19.338 -20.414 1.00 80.75 157 SER A C 1
ATOM 1254 O O . SER A 1 157 ? 25.980 19.615 -21.395 1.00 80.75 157 SER A O 1
ATOM 1256 N N . THR A 1 158 ? 25.169 18.086 -19.964 1.00 80.44 158 THR A N 1
ATOM 1257 C CA . THR A 1 158 ? 25.904 16.927 -20.490 1.00 80.44 158 THR A CA 1
ATOM 1258 C C . THR A 1 158 ? 25.010 15.753 -20.871 1.00 80.44 158 THR A C 1
ATOM 1260 O O . THR A 1 158 ? 25.520 14.756 -21.383 1.00 80.44 158 THR A O 1
ATOM 1263 N N . VAL A 1 159 ? 23.699 15.831 -20.618 1.00 87.00 159 VAL A N 1
ATOM 1264 C CA . VAL A 1 159 ? 22.764 14.738 -20.888 1.00 87.00 159 VAL A CA 1
ATOM 1265 C C . VAL A 1 159 ? 21.509 15.260 -21.567 1.00 87.00 159 VAL A C 1
ATOM 1267 O O . VAL A 1 159 ? 20.776 16.101 -21.038 1.00 87.00 159 VAL A O 1
ATOM 1270 N N . CYS A 1 160 ? 21.231 14.671 -22.723 1.00 87.88 160 CYS A N 1
ATOM 1271 C CA . CYS A 1 160 ? 19.981 14.818 -23.444 1.00 87.88 160 CYS A CA 1
ATOM 1272 C C . CYS A 1 160 ? 19.283 13.463 -23.545 1.00 87.88 160 CYS A C 1
ATOM 1274 O O . CYS A 1 160 ? 19.937 12.418 -23.537 1.00 87.88 160 CYS A O 1
ATOM 1276 N N . TYR A 1 161 ? 17.962 13.467 -23.683 1.00 90.06 161 TYR A N 1
ATOM 1277 C CA . TYR A 1 161 ? 17.194 12.251 -23.897 1.00 90.06 161 TYR A CA 1
ATOM 1278 C C . TYR A 1 161 ? 16.084 12.420 -24.932 1.00 90.06 161 TYR A C 1
ATOM 1280 O O . TYR A 1 161 ? 15.689 13.532 -25.297 1.00 90.06 161 TYR A O 1
ATOM 1288 N N . LYS A 1 162 ? 15.579 11.285 -25.410 1.00 88.25 162 LYS A N 1
ATOM 1289 C CA . LYS A 1 162 ? 14.401 11.202 -26.267 1.00 88.25 162 LYS A CA 1
ATOM 1290 C C . LYS A 1 162 ? 13.643 9.913 -26.004 1.00 88.25 162 LYS A C 1
ATOM 1292 O O . LYS A 1 162 ? 14.247 8.845 -25.954 1.00 88.25 162 LYS A O 1
ATOM 1297 N N . ASP A 1 163 ? 12.325 10.034 -25.925 1.00 88.00 163 ASP A N 1
ATOM 1298 C CA . ASP A 1 163 ? 11.411 8.901 -25.979 1.00 88.00 163 ASP A CA 1
ATOM 1299 C C . ASP A 1 163 ? 10.920 8.694 -27.408 1.00 88.00 163 ASP A C 1
ATOM 1301 O O . ASP A 1 163 ? 10.509 9.643 -28.083 1.00 88.00 163 ASP A O 1
ATOM 1305 N N . VAL A 1 164 ? 10.979 7.444 -27.855 1.00 85.94 164 VAL A N 1
ATOM 1306 C CA . VAL A 1 164 ? 10.488 6.981 -29.149 1.00 85.94 164 VAL A CA 1
ATOM 1307 C C . VAL A 1 164 ? 9.514 5.844 -28.878 1.00 85.94 164 VAL A C 1
ATOM 1309 O O . VAL A 1 164 ? 9.876 4.806 -28.321 1.00 85.94 164 VAL A O 1
ATOM 1312 N N . THR A 1 165 ? 8.252 6.056 -29.223 1.00 82.25 165 THR A N 1
ATOM 1313 C CA . THR A 1 165 ? 7.197 5.056 -29.048 1.00 82.25 165 THR A CA 1
ATOM 1314 C C . THR A 1 165 ? 7.117 4.145 -30.266 1.00 82.25 165 THR A C 1
ATOM 1316 O O . THR A 1 165 ? 7.501 4.545 -31.365 1.00 82.25 165 THR A O 1
ATOM 1319 N N . THR A 1 166 ? 6.568 2.941 -30.084 1.00 77.81 166 THR A N 1
ATOM 1320 C CA . THR A 1 166 ? 6.190 2.030 -31.185 1.00 77.81 166 THR A CA 1
ATOM 1321 C C . THR A 1 166 ? 7.339 1.650 -32.130 1.00 77.81 166 THR A C 1
ATOM 1323 O O . THR A 1 166 ? 7.130 1.494 -33.330 1.00 77.81 166 THR A O 1
ATOM 1326 N N . VAL A 1 167 ? 8.562 1.485 -31.611 1.00 80.62 167 VAL A N 1
ATOM 1327 C CA . VAL A 1 167 ? 9.689 1.010 -32.432 1.00 80.62 167 VAL A CA 1
ATOM 1328 C C . VAL A 1 167 ? 9.643 -0.504 -32.595 1.00 80.62 167 VAL A C 1
ATOM 1330 O O . VAL A 1 167 ? 9.225 -1.222 -31.682 1.00 80.62 167 VAL A O 1
ATOM 1333 N N . GLN A 1 168 ? 10.116 -0.993 -33.738 1.00 77.88 168 GLN A N 1
ATOM 1334 C CA . GLN A 1 168 ? 10.158 -2.413 -34.059 1.00 77.88 168 GLN A CA 1
ATOM 1335 C C . GLN A 1 168 ? 11.600 -2.820 -34.377 1.00 77.88 168 GLN A C 1
ATOM 1337 O O . GLN A 1 168 ? 12.301 -2.162 -35.132 1.00 77.88 168 GLN A O 1
ATOM 1342 N N . GLY A 1 169 ? 12.068 -3.903 -33.756 1.00 78.62 169 GLY A N 1
ATOM 1343 C CA . GLY A 1 169 ? 13.301 -4.552 -34.185 1.00 78.62 169 GLY A CA 1
ATOM 1344 C C . GLY A 1 169 ? 14.613 -3.911 -33.798 1.00 78.62 169 GLY A C 1
ATOM 1345 O O . GLY A 1 169 ? 14.723 -3.142 -32.842 1.00 78.62 169 GLY A O 1
ATOM 1346 N N . GLU A 1 170 ? 15.639 -4.333 -34.534 1.00 83.50 170 GLU A N 1
ATOM 1347 C CA . GLU A 1 170 ? 16.970 -3.759 -34.436 1.00 83.50 170 GLU A CA 1
ATOM 1348 C C . GLU A 1 170 ? 16.997 -2.412 -35.146 1.00 83.50 170 GLU A C 1
ATOM 1350 O O . GLU A 1 170 ? 16.689 -2.309 -36.332 1.00 83.50 170 GLU A O 1
ATOM 1355 N N . LEU A 1 171 ? 17.421 -1.386 -34.421 1.00 84.69 171 LEU A N 1
ATOM 1356 C CA . LEU A 1 171 ? 17.482 -0.025 -34.924 1.00 84.69 171 LEU A CA 1
ATOM 1357 C C . LEU A 1 171 ? 18.932 0.401 -35.118 1.00 84.69 171 LEU A C 1
ATOM 1359 O O . LEU A 1 171 ? 19.860 -0.134 -34.514 1.00 84.69 171 LEU A O 1
ATOM 1363 N N . THR A 1 172 ? 19.140 1.413 -35.951 1.00 86.62 172 THR A N 1
ATOM 1364 C CA . THR A 1 172 ? 20.412 2.139 -36.002 1.00 86.62 172 THR A CA 1
ATOM 1365 C C . THR A 1 172 ? 20.153 3.585 -35.629 1.00 86.62 172 THR A C 1
ATOM 1367 O O . THR A 1 172 ? 19.404 4.276 -36.322 1.00 86.62 172 THR A O 1
ATOM 1370 N N . LEU A 1 173 ? 20.774 4.017 -34.535 1.00 86.31 173 LEU A N 1
ATOM 1371 C CA . LEU A 1 173 ? 20.788 5.400 -34.086 1.00 86.31 173 LEU A CA 1
ATOM 1372 C C . LEU A 1 173 ? 21.933 6.142 -34.762 1.00 86.31 173 LEU A C 1
ATOM 1374 O O . LEU A 1 173 ? 23.098 5.769 -34.610 1.00 86.31 173 LEU A O 1
ATOM 1378 N N . TYR A 1 174 ? 21.600 7.216 -35.460 1.00 85.56 174 TYR A N 1
ATOM 1379 C CA . TYR A 1 174 ? 22.556 8.173 -35.988 1.00 85.56 174 TYR A CA 1
ATOM 1380 C C . TYR A 1 174 ? 22.620 9.362 -35.042 1.00 85.56 174 TYR A C 1
ATOM 1382 O O . TYR A 1 174 ? 21.610 10.009 -34.780 1.00 85.56 174 TYR A O 1
ATOM 1390 N N . VAL A 1 175 ? 23.811 9.645 -34.525 1.00 83.62 175 VAL A N 1
ATOM 1391 C CA . VAL A 1 175 ? 24.072 10.833 -33.710 1.00 83.62 175 VAL A CA 1
ATOM 1392 C C . VAL A 1 175 ? 24.916 11.780 -34.543 1.00 83.62 175 VAL A C 1
ATOM 1394 O O . VAL A 1 175 ? 26.056 11.453 -34.900 1.00 83.62 175 VAL A O 1
ATOM 1397 N N . GLN A 1 176 ? 24.342 12.934 -34.874 1.00 81.94 176 GLN A N 1
ATOM 1398 C CA . GLN A 1 176 ? 25.028 13.980 -35.612 1.00 81.94 176 GLN A CA 1
ATOM 1399 C C . GLN A 1 176 ? 25.792 14.866 -34.632 1.00 81.94 176 GLN A C 1
ATOM 1401 O O . GLN A 1 176 ? 25.213 15.506 -33.754 1.00 81.94 176 GLN A O 1
ATOM 1406 N N . TYR A 1 177 ? 27.108 14.896 -34.799 1.00 78.94 177 TYR A N 1
ATOM 1407 C CA . TYR A 1 177 ? 27.990 15.837 -34.131 1.00 78.94 177 TYR A CA 1
ATOM 1408 C C . TYR A 1 177 ? 28.411 16.935 -35.105 1.00 78.94 177 TYR A C 1
ATOM 1410 O O . TYR A 1 177 ? 28.366 16.720 -36.319 1.00 78.94 177 TYR A O 1
ATOM 1418 N N . LYS A 1 178 ? 28.894 18.070 -34.578 1.00 75.81 178 LYS A N 1
ATOM 1419 C CA . LYS A 1 178 ? 29.348 19.226 -35.382 1.00 75.81 178 LYS A CA 1
ATOM 1420 C C . LYS A 1 178 ? 30.187 18.843 -36.609 1.00 75.81 178 LYS A C 1
ATOM 1422 O O . LYS A 1 178 ? 29.916 19.337 -37.695 1.00 75.81 178 LYS A O 1
ATOM 1427 N N . ASP A 1 179 ? 31.114 17.895 -36.448 1.00 76.50 179 ASP A N 1
ATOM 1428 C CA . ASP A 1 179 ? 32.074 17.535 -37.503 1.00 76.50 179 ASP A CA 1
ATOM 1429 C C . ASP A 1 179 ? 31.978 16.070 -37.970 1.00 76.50 179 ASP A C 1
ATOM 1431 O O . ASP A 1 179 ? 32.795 15.616 -38.771 1.00 76.50 179 ASP A O 1
ATOM 1435 N N . LYS A 1 180 ? 31.044 15.271 -37.432 1.00 83.44 180 LYS A N 1
ATOM 1436 C CA . LYS A 1 180 ? 30.968 13.825 -37.723 1.00 83.44 180 LYS A CA 1
ATOM 1437 C C . LYS A 1 180 ? 29.611 13.224 -37.393 1.00 83.44 180 LYS A C 1
ATOM 1439 O O . LYS A 1 180 ? 28.990 13.585 -36.403 1.00 83.44 180 LYS A O 1
ATOM 1444 N N . GLN A 1 181 ? 29.224 12.200 -38.138 1.00 83.88 181 GLN A N 1
ATOM 1445 C CA . GLN A 1 181 ? 28.109 11.332 -37.774 1.00 83.88 181 GLN A CA 1
ATOM 1446 C C . GLN A 1 181 ? 28.650 10.042 -37.152 1.00 83.88 181 GLN A C 1
ATOM 1448 O O . GLN A 1 181 ? 29.629 9.473 -37.642 1.00 83.88 181 GLN A O 1
ATOM 1453 N N . LYS A 1 182 ? 28.036 9.571 -36.065 1.00 85.81 182 LYS A N 1
ATOM 1454 C CA . LYS A 1 182 ? 28.283 8.223 -35.532 1.00 85.81 182 LYS A CA 1
ATOM 1455 C C . LYS A 1 182 ? 27.014 7.394 -35.617 1.00 85.81 182 LYS A C 1
ATOM 1457 O O . LYS A 1 182 ? 25.926 7.911 -35.385 1.00 85.81 182 LYS A O 1
ATOM 1462 N N . CYS A 1 183 ? 27.186 6.105 -35.879 1.00 86.50 183 CYS A N 1
ATOM 1463 C CA . CYS A 1 183 ? 26.097 5.144 -35.972 1.00 86.50 183 CYS A CA 1
ATOM 1464 C C . CYS A 1 183 ? 26.218 4.133 -34.835 1.00 86.50 183 CYS A C 1
ATOM 1466 O O . CYS A 1 183 ? 27.298 3.578 -34.617 1.00 86.50 183 CYS A O 1
ATOM 1468 N N . PHE A 1 184 ? 25.114 3.868 -34.147 1.00 88.31 184 PHE A N 1
ATOM 1469 C CA . PHE A 1 184 ? 25.048 2.904 -33.058 1.00 88.31 184 PHE A CA 1
ATOM 1470 C C . PHE A 1 184 ? 23.937 1.884 -33.329 1.00 88.31 184 PHE A C 1
ATOM 1472 O O . PHE A 1 184 ? 22.781 2.286 -33.484 1.00 88.31 184 PHE A O 1
ATOM 1479 N N . PRO A 1 185 ? 24.249 0.579 -33.397 1.00 88.94 185 PRO A N 1
ATOM 1480 C CA . PRO A 1 185 ? 23.222 -0.451 -33.482 1.00 88.94 185 PRO A CA 1
ATOM 1481 C C . PRO A 1 185 ? 22.524 -0.617 -32.123 1.00 88.94 185 PRO A C 1
ATOM 1483 O O . PRO A 1 185 ? 23.183 -0.692 -31.085 1.00 88.94 185 PRO A O 1
ATOM 1486 N N . ILE A 1 186 ? 21.196 -0.707 -32.136 1.00 87.56 186 ILE A N 1
ATOM 1487 C CA . ILE A 1 186 ? 20.344 -0.949 -30.968 1.00 87.56 186 ILE A CA 1
ATOM 1488 C C . ILE A 1 186 ? 19.618 -2.273 -31.193 1.00 87.56 186 ILE A C 1
ATOM 1490 O O . ILE A 1 186 ? 18.897 -2.429 -32.176 1.00 87.56 186 ILE A O 1
ATOM 1494 N N . LYS A 1 187 ? 19.790 -3.227 -30.276 1.00 87.94 187 LYS A N 1
ATOM 1495 C CA . LYS A 1 187 ? 19.121 -4.534 -30.347 1.00 87.94 187 LYS A CA 1
ATOM 1496 C C . LYS A 1 187 ? 17.616 -4.414 -30.098 1.00 87.94 187 LYS A C 1
ATOM 1498 O O . LYS A 1 187 ? 17.174 -3.475 -29.437 1.00 87.94 187 LYS A O 1
ATOM 1503 N N . ALA A 1 188 ? 16.854 -5.395 -30.579 1.00 83.25 188 ALA A N 1
ATOM 1504 C CA . ALA A 1 188 ? 15.391 -5.430 -30.509 1.00 83.25 188 ALA A CA 1
ATOM 1505 C C . ALA A 1 188 ? 14.796 -5.594 -29.095 1.00 83.25 188 ALA A C 1
ATOM 1507 O O . ALA A 1 188 ? 13.604 -5.367 -28.910 1.00 83.25 188 ALA A O 1
ATOM 1508 N N . ASP A 1 189 ? 15.600 -5.960 -28.096 1.00 83.88 189 ASP A N 1
ATOM 1509 C CA . ASP A 1 189 ? 15.196 -6.174 -26.699 1.00 83.88 189 ASP A CA 1
ATOM 1510 C C . ASP A 1 189 ? 15.529 -5.001 -25.747 1.00 83.88 189 ASP A C 1
ATOM 1512 O O . ASP A 1 189 ? 14.907 -4.877 -24.699 1.00 83.88 189 ASP A O 1
ATOM 1516 N N . VAL A 1 190 ? 16.422 -4.085 -26.141 1.00 88.44 190 VAL A N 1
ATOM 1517 C CA . VAL A 1 190 ? 16.827 -2.877 -25.380 1.00 88.44 190 VAL A CA 1
ATOM 1518 C C . VAL A 1 190 ? 15.769 -1.758 -25.316 1.00 88.44 190 VAL A C 1
ATOM 1520 O O . VAL A 1 190 ? 15.591 -1.018 -26.280 1.00 88.44 190 VAL A O 1
ATOM 1523 N N . SER A 1 191 ? 15.116 -1.553 -24.182 1.00 90.56 191 SER A N 1
ATOM 1524 C CA . SER A 1 191 ? 14.182 -0.424 -23.968 1.00 90.56 191 SER A CA 1
ATOM 1525 C C . SER A 1 191 ? 14.910 0.864 -23.537 1.00 90.56 191 SER A C 1
ATOM 1527 O O . SER A 1 191 ? 14.480 1.984 -23.817 1.00 90.56 191 SER A O 1
ATOM 1529 N N . ILE A 1 192 ? 16.016 0.660 -22.825 1.00 93.19 192 ILE A N 1
ATOM 1530 C CA . ILE A 1 192 ? 17.065 1.553 -22.327 1.00 93.19 192 ILE A CA 1
ATOM 1531 C C . ILE A 1 192 ? 18.310 1.807 -23.199 1.00 93.19 192 ILE A C 1
ATOM 1533 O O . ILE A 1 192 ? 19.289 1.104 -22.969 1.00 93.19 192 ILE A O 1
ATOM 1537 N N . PHE A 1 193 ? 18.396 2.756 -24.140 1.00 91.31 193 PHE A N 1
ATOM 1538 C CA . PHE A 1 193 ? 19.672 2.965 -24.863 1.00 91.31 193 PHE A CA 1
ATOM 1539 C C . PHE A 1 193 ? 20.462 4.177 -24.368 1.00 91.31 193 PHE A C 1
ATOM 1541 O O . PHE A 1 193 ? 19.944 5.286 -24.309 1.00 91.31 193 PHE A O 1
ATOM 1548 N N . ILE A 1 194 ? 21.748 3.986 -24.066 1.00 89.75 194 ILE A N 1
ATOM 1549 C CA . ILE A 1 194 ? 22.666 5.053 -23.647 1.00 89.75 194 ILE A CA 1
ATOM 1550 C C . ILE A 1 194 ? 23.847 5.069 -24.611 1.00 89.75 194 ILE A C 1
ATOM 1552 O O . ILE A 1 194 ? 24.528 4.055 -24.782 1.00 89.75 194 ILE A O 1
ATOM 1556 N N . THR A 1 195 ? 24.097 6.207 -25.260 1.00 85.94 195 THR A N 1
ATOM 1557 C CA . THR A 1 195 ? 25.186 6.307 -26.238 1.00 85.94 195 THR A CA 1
ATOM 1558 C C . THR A 1 195 ? 26.542 6.072 -25.567 1.00 85.94 195 THR A C 1
ATOM 1560 O O . THR A 1 195 ? 26.856 6.764 -24.593 1.00 85.94 195 THR A O 1
ATOM 1563 N N . PRO A 1 196 ? 27.391 5.175 -26.099 1.00 76.31 196 PRO A N 1
ATOM 1564 C CA . PRO A 1 196 ? 28.741 4.981 -25.583 1.00 76.31 196 PRO A CA 1
ATOM 1565 C C . PRO A 1 196 ? 29.581 6.260 -25.703 1.00 76.31 196 PRO A C 1
ATOM 1567 O O . PRO A 1 196 ? 29.797 6.772 -26.807 1.00 76.31 196 PRO A O 1
ATOM 1570 N N . THR A 1 197 ? 30.106 6.756 -24.583 1.00 67.75 197 THR A N 1
ATOM 1571 C CA . THR A 1 197 ? 31.055 7.877 -24.566 1.00 67.75 197 THR A CA 1
ATOM 1572 C C . THR A 1 197 ? 32.482 7.392 -24.824 1.00 67.75 197 THR A C 1
ATOM 1574 O O . THR A 1 197 ? 32.863 6.266 -24.492 1.00 67.75 197 THR A O 1
ATOM 1577 N N . ARG A 1 198 ? 33.312 8.237 -25.453 1.00 53.75 198 ARG A N 1
ATOM 1578 C CA . ARG A 1 198 ? 34.743 7.944 -25.638 1.00 53.75 198 ARG A CA 1
ATOM 1579 C C . ARG A 1 198 ? 35.480 8.163 -24.310 1.00 53.75 198 ARG A C 1
ATOM 1581 O O . ARG A 1 198 ? 35.965 9.256 -24.048 1.00 53.75 198 ARG A O 1
ATOM 1588 N N . GLY A 1 199 ? 35.585 7.103 -23.512 1.00 53.66 199 GLY A N 1
ATOM 1589 C CA . GLY A 1 199 ? 36.439 7.025 -22.324 1.00 53.66 199 GLY A CA 1
ATOM 1590 C C . GLY A 1 199 ? 35.730 7.315 -20.998 1.00 53.66 199 GLY A C 1
ATOM 1591 O O . GLY A 1 199 ? 34.814 8.133 -20.930 1.00 53.66 199 GLY A O 1
ATOM 1592 N N . HIS A 1 200 ? 36.210 6.648 -19.941 1.00 50.75 200 HIS A N 1
ATOM 1593 C CA . HIS A 1 200 ? 35.831 6.868 -18.542 1.00 50.75 200 HIS A CA 1
ATOM 1594 C C . HIS A 1 200 ? 36.312 8.240 -18.062 1.00 50.75 200 HIS A C 1
ATOM 1596 O O . HIS A 1 200 ? 37.318 8.364 -17.369 1.00 50.75 200 HIS A O 1
ATOM 1602 N N . THR A 1 201 ? 35.621 9.288 -18.490 1.00 57.97 201 THR A N 1
ATOM 1603 C CA . THR A 1 201 ? 35.855 10.655 -18.026 1.00 57.97 201 THR A CA 1
ATOM 1604 C C . THR A 1 201 ? 34.944 10.958 -16.828 1.00 57.97 201 THR A C 1
ATOM 1606 O O . THR A 1 201 ? 33.863 10.373 -16.731 1.00 57.97 201 THR A O 1
ATOM 1609 N N . PRO A 1 202 ? 35.327 11.878 -15.921 1.00 58.59 202 PRO A N 1
ATOM 1610 C CA . PRO A 1 202 ? 34.475 12.325 -14.810 1.00 58.59 202 PRO A CA 1
ATOM 1611 C C . PRO A 1 202 ? 33.056 12.738 -15.243 1.00 58.59 202 PRO A C 1
ATOM 1613 O O . PRO A 1 202 ? 32.090 12.502 -14.526 1.00 58.59 202 PRO A O 1
ATOM 1616 N N . ASN A 1 203 ? 32.919 13.248 -16.469 1.00 66.06 203 ASN A N 1
ATOM 1617 C CA . ASN A 1 203 ? 31.642 13.645 -17.063 1.00 66.06 203 ASN A CA 1
ATOM 1618 C C . ASN A 1 203 ? 30.679 12.462 -17.284 1.00 66.06 203 ASN A C 1
ATOM 1620 O O . ASN A 1 203 ? 29.468 12.652 -17.264 1.00 66.06 203 ASN A O 1
ATOM 1624 N N . GLN A 1 204 ? 31.190 11.240 -17.486 1.00 71.69 204 GLN A N 1
ATOM 1625 C CA . GLN A 1 204 ? 30.353 10.042 -17.642 1.00 71.69 204 GLN A CA 1
ATOM 1626 C C . GLN A 1 204 ? 29.697 9.645 -16.315 1.00 71.69 204 GLN A C 1
ATOM 1628 O O . GLN A 1 204 ? 28.527 9.286 -16.277 1.00 71.69 204 GLN A O 1
ATOM 1633 N N . ILE A 1 205 ? 30.460 9.747 -15.232 1.00 71.19 205 ILE A N 1
ATOM 1634 C CA . ILE A 1 205 ? 30.049 9.438 -13.861 1.00 71.19 205 ILE A CA 1
ATOM 1635 C C . ILE A 1 205 ? 28.947 10.412 -13.407 1.00 71.19 205 ILE A C 1
ATOM 1637 O O . ILE A 1 205 ? 27.920 9.997 -12.873 1.00 71.19 205 ILE A O 1
ATOM 1641 N N . GLU A 1 206 ? 29.108 11.706 -13.692 1.00 79.25 206 GLU A N 1
ATOM 1642 C CA . GLU A 1 206 ? 28.073 12.715 -13.432 1.00 79.25 206 GLU A CA 1
ATOM 1643 C C . GLU A 1 206 ? 26.812 12.482 -14.282 1.00 79.25 206 GLU A C 1
ATOM 1645 O O . GLU A 1 206 ? 25.695 12.512 -13.760 1.00 79.25 206 GLU A O 1
ATOM 1650 N N . ALA A 1 207 ? 26.981 12.165 -15.571 1.00 82.62 207 ALA A N 1
ATOM 1651 C CA . ALA A 1 207 ? 25.874 11.847 -16.471 1.00 82.62 207 ALA A CA 1
ATOM 1652 C C . ALA A 1 207 ? 25.057 10.630 -16.000 1.00 82.62 207 ALA A C 1
ATOM 1654 O O . ALA A 1 207 ? 23.831 10.654 -16.069 1.00 82.62 207 ALA A O 1
ATOM 1655 N N . GLU A 1 208 ? 25.704 9.586 -15.476 1.00 85.25 208 GLU A N 1
ATOM 1656 C CA . GLU A 1 208 ? 25.023 8.411 -14.915 1.00 85.25 208 GLU A CA 1
ATOM 1657 C C . GLU A 1 208 ? 24.135 8.786 -13.711 1.00 85.25 208 GLU A C 1
ATOM 1659 O O . GLU A 1 208 ? 22.998 8.318 -13.616 1.00 85.25 208 GLU A O 1
ATOM 1664 N N . GLY A 1 209 ? 24.599 9.684 -12.833 1.00 84.62 209 GLY A N 1
ATOM 1665 C CA . GLY A 1 209 ? 23.791 10.228 -11.733 1.00 84.62 209 GLY A CA 1
ATOM 1666 C C . GLY A 1 209 ? 22.597 11.065 -12.214 1.00 84.62 209 GLY A C 1
ATOM 1667 O O . GLY A 1 209 ? 21.498 10.955 -11.666 1.00 84.62 209 GLY A O 1
ATOM 1668 N N . VAL A 1 210 ? 22.778 11.862 -13.273 1.00 88.31 210 VAL A N 1
ATOM 1669 C CA . VAL A 1 210 ? 21.691 12.629 -13.913 1.00 88.31 210 VAL A CA 1
ATOM 1670 C C . VAL A 1 210 ? 20.642 11.695 -14.520 1.00 88.31 210 VAL A C 1
ATOM 1672 O O . VAL A 1 210 ? 19.450 11.886 -14.282 1.00 88.31 210 VAL A O 1
ATOM 1675 N N . ILE A 1 211 ? 21.066 10.661 -15.253 1.00 89.75 211 ILE A N 1
ATOM 1676 C CA . ILE A 1 211 ? 20.162 9.667 -15.850 1.00 89.75 211 ILE A CA 1
ATOM 1677 C C . ILE A 1 211 ? 19.376 8.939 -14.762 1.00 89.75 211 ILE A C 1
ATOM 1679 O O . ILE A 1 211 ? 18.162 8.785 -14.889 1.00 89.75 211 ILE A O 1
ATOM 1683 N N . LEU A 1 212 ? 20.042 8.522 -13.682 1.00 89.44 212 LEU A N 1
ATOM 1684 C CA . LEU A 1 212 ? 19.386 7.865 -12.555 1.00 89.44 212 LEU A CA 1
ATOM 1685 C C . LEU A 1 212 ? 18.281 8.748 -11.958 1.00 89.44 212 LEU A C 1
ATOM 1687 O O . LEU A 1 212 ? 17.153 8.286 -11.791 1.00 89.44 212 LEU A O 1
ATOM 1691 N N . ASN A 1 213 ? 18.589 10.015 -11.670 1.00 88.62 213 ASN A N 1
ATOM 1692 C CA . ASN A 1 213 ? 17.612 10.963 -11.134 1.00 88.62 213 ASN A CA 1
ATOM 1693 C C . ASN A 1 213 ? 16.456 11.197 -12.108 1.00 88.62 213 ASN A C 1
ATOM 1695 O O . ASN A 1 213 ? 15.304 11.135 -11.696 1.00 88.62 213 ASN A O 1
ATOM 1699 N N . HIS A 1 214 ? 16.745 11.375 -13.396 1.00 91.56 214 HIS A N 1
ATOM 1700 C CA . HIS A 1 214 ? 15.715 11.549 -14.416 1.00 91.56 214 HIS A CA 1
ATOM 1701 C C . HIS A 1 214 ? 14.785 10.331 -14.525 1.00 91.56 214 HIS A C 1
ATOM 1703 O O . HIS A 1 214 ? 13.572 10.484 -14.660 1.00 91.56 214 HIS A O 1
ATOM 1709 N N . LEU A 1 215 ? 15.325 9.111 -14.430 1.00 92.44 215 LEU A N 1
ATOM 1710 C CA . LEU A 1 215 ? 14.515 7.892 -14.422 1.00 92.44 215 LEU A CA 1
ATOM 1711 C C . LEU A 1 215 ? 13.640 7.790 -13.174 1.00 92.44 215 LEU A C 1
ATOM 1713 O O . LEU A 1 215 ? 12.479 7.413 -13.304 1.00 92.44 215 LEU A O 1
ATOM 1717 N N . LEU A 1 216 ? 14.170 8.139 -11.998 1.00 90.44 216 LEU A N 1
ATOM 1718 C CA . LEU A 1 216 ? 13.385 8.199 -10.764 1.00 90.44 216 LEU A CA 1
ATOM 1719 C C . LEU A 1 216 ? 12.272 9.243 -10.889 1.00 90.44 216 LEU A C 1
ATOM 1721 O O . LEU A 1 216 ? 11.105 8.904 -10.751 1.00 90.44 216 LEU A O 1
ATOM 1725 N N . ASP A 1 217 ? 12.604 10.486 -11.223 1.00 90.81 217 ASP A N 1
ATOM 1726 C CA . ASP A 1 217 ? 11.641 11.594 -11.306 1.00 90.81 217 ASP A CA 1
ATOM 1727 C C . ASP A 1 217 ? 10.598 11.391 -12.415 1.00 90.81 217 ASP A C 1
ATOM 1729 O O . ASP A 1 217 ? 9.483 11.914 -12.346 1.00 90.81 217 ASP A O 1
ATOM 1733 N N . GLY A 1 218 ? 10.944 10.592 -13.426 1.00 91.31 218 GLY A N 1
ATOM 1734 C CA . GLY A 1 218 ? 10.050 10.172 -14.495 1.00 91.31 218 GLY A CA 1
ATOM 1735 C C . GLY A 1 218 ? 8.975 9.169 -14.068 1.00 91.31 218 GLY A C 1
ATOM 1736 O O . GLY A 1 218 ? 7.999 9.014 -14.802 1.00 91.31 218 GLY A O 1
ATOM 1737 N N . VAL A 1 219 ? 9.109 8.510 -12.910 1.00 92.12 219 VAL A N 1
ATOM 1738 C CA . VAL A 1 219 ? 8.074 7.608 -12.385 1.00 92.12 219 VAL A CA 1
ATOM 1739 C C . VAL A 1 219 ? 6.941 8.427 -11.780 1.00 92.12 219 VAL A C 1
ATOM 1741 O O . VAL A 1 219 ? 7.081 9.027 -10.711 1.00 92.12 219 VAL A O 1
ATOM 1744 N N . LYS A 1 220 ? 5.809 8.436 -12.481 1.00 91.25 220 LYS A N 1
ATOM 1745 C CA . LYS A 1 220 ? 4.593 9.176 -12.103 1.00 91.25 220 LYS A CA 1
ATOM 1746 C C . LYS A 1 220 ? 3.398 8.257 -11.874 1.00 91.25 220 LYS A C 1
ATOM 1748 O O . LYS A 1 220 ? 2.467 8.618 -11.162 1.00 91.25 220 LYS A O 1
ATOM 1753 N N . ASP A 1 221 ? 3.447 7.069 -12.457 1.00 88.44 221 ASP A N 1
ATOM 1754 C CA . ASP A 1 221 ? 2.379 6.085 -12.472 1.00 88.44 221 ASP A CA 1
ATOM 1755 C C . ASP A 1 221 ? 2.963 4.668 -12.576 1.00 88.44 221 ASP A C 1
ATOM 1757 O O . ASP A 1 221 ? 4.178 4.446 -12.623 1.00 88.44 221 ASP A O 1
ATOM 1761 N N . VAL A 1 222 ? 2.070 3.686 -12.568 1.00 85.00 222 VAL A N 1
ATOM 1762 C CA . VAL A 1 222 ? 2.425 2.270 -12.660 1.00 85.00 222 VAL A CA 1
ATOM 1763 C C . VAL A 1 222 ? 3.127 1.937 -13.976 1.00 85.00 222 VAL A C 1
ATOM 1765 O O . VAL A 1 222 ? 4.063 1.138 -13.969 1.00 85.00 222 VAL A O 1
ATOM 1768 N N . ASP A 1 223 ? 2.700 2.530 -15.090 1.00 86.88 223 ASP A N 1
ATOM 1769 C CA . ASP A 1 223 ? 3.201 2.187 -16.422 1.00 86.88 223 ASP A CA 1
ATOM 1770 C C . ASP A 1 223 ? 4.650 2.654 -16.595 1.00 86.88 223 ASP A C 1
ATOM 1772 O O . ASP A 1 223 ? 5.510 1.905 -17.066 1.00 86.88 223 ASP A O 1
ATOM 1776 N N . THR A 1 224 ? 4.952 3.866 -16.127 1.00 90.69 224 THR A N 1
ATOM 1777 C CA . THR A 1 224 ? 6.314 4.410 -16.081 1.00 90.69 224 THR A CA 1
ATOM 1778 C C . THR A 1 224 ? 7.212 3.605 -15.143 1.00 90.69 224 THR A C 1
ATOM 1780 O O . THR A 1 224 ? 8.348 3.297 -15.512 1.00 90.69 224 THR A O 1
ATOM 1783 N N . LEU A 1 225 ? 6.711 3.171 -13.979 1.00 89.56 225 LEU A N 1
ATOM 1784 C CA . LEU A 1 225 ? 7.445 2.251 -13.103 1.00 89.56 225 LEU A CA 1
ATOM 1785 C C . LEU A 1 225 ? 7.741 0.917 -13.807 1.00 89.56 225 LEU A C 1
ATOM 1787 O O . LEU A 1 225 ? 8.870 0.423 -13.761 1.00 89.56 225 LEU A O 1
ATOM 1791 N N . GLN A 1 226 ? 6.739 0.329 -14.462 1.00 87.31 226 GLN A N 1
ATOM 1792 C CA . GLN A 1 226 ? 6.870 -0.948 -15.157 1.00 87.31 226 GLN A CA 1
ATOM 1793 C C . GLN A 1 226 ? 7.870 -0.858 -16.311 1.00 87.31 226 GLN A C 1
ATOM 1795 O O . GLN A 1 226 ? 8.699 -1.756 -16.457 1.00 87.31 226 GLN A O 1
ATOM 1800 N N . PHE A 1 227 ? 7.836 0.225 -17.088 1.00 89.69 227 PHE A N 1
ATOM 1801 C CA . PHE A 1 227 ? 8.812 0.493 -18.142 1.00 89.69 227 PHE A CA 1
ATOM 1802 C C . PHE A 1 227 ? 10.240 0.508 -17.588 1.00 89.69 227 PHE A C 1
ATOM 1804 O O . PHE A 1 227 ? 11.103 -0.227 -18.070 1.00 89.69 227 PHE A O 1
ATOM 1811 N N . VAL A 1 228 ? 10.480 1.293 -16.534 1.00 91.06 228 VAL A N 1
ATOM 1812 C CA . VAL A 1 228 ? 11.814 1.442 -15.940 1.00 91.06 228 VAL A CA 1
ATOM 1813 C C . VAL A 1 228 ? 12.318 0.123 -15.345 1.00 91.06 228 VAL A C 1
ATOM 1815 O O . VAL A 1 228 ? 13.485 -0.230 -15.517 1.00 91.06 228 VAL A O 1
ATOM 1818 N N . LEU A 1 229 ? 11.448 -0.639 -14.682 1.00 88.00 229 LEU A N 1
ATOM 1819 C CA . LEU A 1 229 ? 11.811 -1.943 -14.128 1.00 88.00 229 LEU A CA 1
ATOM 1820 C C . LEU A 1 229 ? 12.036 -3.012 -15.204 1.00 88.00 229 LEU A C 1
ATOM 1822 O O . LEU A 1 229 ? 12.892 -3.876 -15.025 1.00 88.00 229 LEU A O 1
ATOM 1826 N N . HIS A 1 230 ? 11.303 -2.969 -16.318 1.00 86.06 230 HIS A N 1
ATOM 1827 C CA . HIS A 1 230 ? 11.536 -3.866 -17.450 1.00 86.06 230 HIS A CA 1
ATOM 1828 C C . HIS A 1 230 ? 12.889 -3.583 -18.111 1.00 86.06 230 HIS A C 1
ATOM 1830 O O . HIS A 1 230 ? 13.663 -4.505 -18.369 1.00 86.06 230 HIS A O 1
ATOM 1836 N N . ALA A 1 231 ? 13.204 -2.301 -18.295 1.00 88.69 231 ALA A N 1
ATOM 1837 C CA . ALA A 1 231 ? 14.456 -1.832 -18.871 1.00 88.69 231 ALA A CA 1
ATOM 1838 C C . ALA A 1 231 ? 15.660 -1.937 -17.923 1.00 88.69 231 ALA A C 1
ATOM 1840 O O . ALA A 1 231 ? 16.769 -1.569 -18.296 1.00 88.69 231 ALA A O 1
ATOM 1841 N N . GLN A 1 232 ? 15.479 -2.423 -16.691 1.00 88.25 232 GLN A N 1
ATOM 1842 C CA . GLN A 1 232 ? 16.517 -2.398 -15.662 1.00 88.25 232 GLN A CA 1
ATOM 1843 C C . GLN A 1 232 ? 17.825 -3.076 -16.105 1.00 88.25 232 GLN A C 1
ATOM 1845 O O . GLN A 1 232 ? 18.905 -2.588 -15.779 1.00 88.25 232 GLN A O 1
ATOM 1850 N N . LYS A 1 233 ? 17.740 -4.165 -16.879 1.00 87.69 233 LYS A N 1
ATOM 1851 C CA . LYS A 1 233 ? 18.918 -4.868 -17.420 1.00 87.69 233 LYS A CA 1
ATOM 1852 C C . LYS A 1 233 ? 19.734 -4.005 -18.380 1.00 87.69 233 LYS A C 1
ATOM 1854 O O . LYS A 1 233 ? 20.950 -4.151 -18.441 1.00 87.69 233 LYS A O 1
ATOM 1859 N N . ASP A 1 234 ? 19.082 -3.092 -19.090 1.00 87.38 234 ASP A N 1
ATOM 1860 C CA . ASP A 1 234 ? 19.741 -2.202 -20.043 1.00 87.38 234 ASP A CA 1
ATOM 1861 C C . ASP A 1 234 ? 20.578 -1.125 -19.331 1.00 87.38 234 ASP A C 1
ATOM 1863 O O . ASP A 1 234 ? 21.538 -0.596 -19.889 1.00 87.38 234 ASP A O 1
ATOM 1867 N N . ILE A 1 235 ? 20.224 -0.809 -18.081 1.00 87.88 235 ILE A N 1
ATOM 1868 C CA . ILE A 1 235 ? 20.787 0.300 -17.297 1.00 87.88 235 ILE A CA 1
ATOM 1869 C C . ILE A 1 235 ? 21.441 -0.148 -15.986 1.00 87.88 235 ILE A C 1
ATOM 1871 O O . ILE A 1 235 ? 21.748 0.690 -15.141 1.00 87.88 235 ILE A O 1
ATOM 1875 N N . GLU A 1 236 ? 21.702 -1.442 -15.799 1.00 86.94 236 GLU A N 1
ATOM 1876 C CA . GLU A 1 236 ? 22.255 -1.996 -14.551 1.00 86.94 236 GLU A CA 1
ATOM 1877 C C . GLU A 1 236 ? 23.560 -1.296 -14.121 1.00 86.94 236 GLU A C 1
ATOM 1879 O O . GLU A 1 236 ? 23.751 -0.941 -12.952 1.00 86.94 236 GLU A O 1
ATOM 1884 N N . LEU A 1 237 ? 24.446 -1.022 -15.084 1.00 82.75 237 LEU A N 1
ATOM 1885 C CA . LEU A 1 237 ? 25.700 -0.307 -14.839 1.00 82.75 237 LEU A CA 1
ATOM 1886 C C . LEU A 1 237 ? 25.456 1.139 -14.377 1.00 82.75 237 LEU A C 1
ATOM 1888 O O . LEU A 1 237 ? 26.108 1.611 -13.450 1.00 82.75 237 LEU A O 1
ATOM 1892 N N . VAL A 1 238 ? 24.494 1.826 -14.994 1.00 84.62 238 VAL A N 1
ATOM 1893 C CA . VAL A 1 238 ? 24.136 3.209 -14.650 1.00 84.62 238 VAL A CA 1
ATOM 1894 C C . VAL A 1 238 ? 23.495 3.281 -13.274 1.00 84.62 238 VAL A C 1
ATOM 1896 O O . VAL A 1 238 ? 23.837 4.162 -12.492 1.00 84.62 238 VAL A O 1
ATOM 1899 N N . ILE A 1 239 ? 22.629 2.324 -12.938 1.00 83.81 239 ILE A N 1
ATOM 1900 C CA . ILE A 1 239 ? 22.030 2.229 -11.606 1.00 83.81 239 ILE A CA 1
ATOM 1901 C C . ILE A 1 239 ? 23.125 2.023 -10.558 1.00 83.81 239 ILE A C 1
ATOM 1903 O O . ILE A 1 239 ? 23.208 2.784 -9.597 1.00 83.81 239 ILE A O 1
ATOM 1907 N N . SER A 1 240 ? 23.991 1.026 -10.746 1.00 81.38 240 SER A N 1
ATOM 1908 C CA . SER A 1 240 ? 25.024 0.691 -9.758 1.00 81.38 240 SER A CA 1
ATOM 1909 C C . SER A 1 240 ? 26.015 1.833 -9.512 1.00 81.38 240 SER A C 1
ATOM 1911 O O . SER A 1 240 ? 26.333 2.124 -8.357 1.00 81.38 240 SER A O 1
ATOM 1913 N N . ARG A 1 241 ? 26.468 2.519 -10.567 1.00 80.19 241 ARG A N 1
ATOM 1914 C CA . ARG A 1 241 ? 27.391 3.658 -10.453 1.00 80.19 241 ARG A CA 1
ATOM 1915 C C . ARG A 1 241 ? 26.696 4.922 -9.966 1.00 80.19 241 ARG A C 1
ATOM 1917 O O . ARG A 1 241 ? 27.184 5.555 -9.032 1.00 80.19 241 ARG A O 1
ATOM 1924 N N . GLY A 1 242 ? 25.529 5.246 -10.520 1.00 79.00 242 GLY A N 1
ATOM 1925 C CA . GLY A 1 242 ? 24.723 6.393 -10.106 1.00 79.00 242 GLY A CA 1
ATOM 1926 C C . GLY A 1 242 ? 24.373 6.337 -8.618 1.00 79.00 242 GLY A C 1
ATOM 1927 O O . GLY A 1 242 ? 24.563 7.319 -7.904 1.00 79.00 242 GLY A O 1
ATOM 1928 N N . LEU A 1 243 ? 23.966 5.170 -8.104 1.00 79.69 243 LEU A N 1
ATOM 1929 C CA . LEU A 1 243 ? 23.665 4.994 -6.677 1.00 79.69 243 LEU A CA 1
ATOM 1930 C C . LEU A 1 243 ? 24.892 5.189 -5.773 1.00 79.69 243 LEU A C 1
ATOM 1932 O O . LEU A 1 243 ? 24.746 5.689 -4.657 1.00 79.69 243 LEU A O 1
ATOM 1936 N N . ALA A 1 244 ? 26.089 4.811 -6.229 1.00 75.56 244 ALA A N 1
ATOM 1937 C CA . ALA A 1 244 ? 27.321 5.004 -5.465 1.00 75.56 244 ALA A CA 1
ATOM 1938 C C . ALA A 1 244 ? 27.699 6.492 -5.340 1.00 75.56 244 ALA A C 1
ATOM 1940 O O . ALA A 1 244 ? 28.194 6.925 -4.299 1.00 75.56 244 ALA A O 1
ATOM 1941 N N . LEU A 1 245 ? 27.434 7.279 -6.382 1.00 70.44 245 LEU A N 1
ATOM 1942 C CA . LEU A 1 245 ? 27.814 8.692 -6.470 1.00 70.44 245 LEU A CA 1
ATOM 1943 C C . LEU A 1 245 ? 26.786 9.609 -5.816 1.00 70.44 245 LEU A C 1
ATOM 1945 O O . LEU A 1 245 ? 27.134 10.566 -5.126 1.00 70.44 245 LEU A O 1
ATOM 1949 N N . SER A 1 246 ? 25.504 9.299 -5.989 1.00 68.50 246 SER A N 1
ATOM 1950 C CA . SER A 1 246 ? 24.399 10.140 -5.538 1.00 68.50 246 SER A CA 1
ATOM 1951 C C . SER A 1 246 ? 24.081 9.989 -4.051 1.00 68.50 246 SER A C 1
ATOM 1953 O O . SER A 1 246 ? 22.988 10.353 -3.641 1.00 68.50 246 SER A O 1
ATOM 1955 N N . LYS A 1 247 ? 24.997 9.501 -3.203 1.00 71.75 247 LYS A N 1
ATOM 1956 C CA . LYS A 1 247 ? 24.735 9.250 -1.771 1.00 71.75 247 LYS A CA 1
ATOM 1957 C C . LYS A 1 247 ? 24.075 10.436 -1.053 1.00 71.75 247 LYS A C 1
ATOM 1959 O O . LYS A 1 247 ? 23.111 10.238 -0.322 1.00 71.75 247 LYS A O 1
ATOM 1964 N N . GLN A 1 248 ? 24.552 11.660 -1.283 1.00 72.75 248 GLN A N 1
ATOM 1965 C CA . GLN A 1 248 ? 23.966 12.862 -0.677 1.00 72.75 248 GLN A CA 1
ATOM 1966 C C . GLN A 1 248 ? 22.552 13.156 -1.202 1.00 72.75 248 GLN A C 1
ATOM 1968 O O . GLN A 1 248 ? 21.664 13.474 -0.412 1.00 72.75 248 GLN A O 1
ATOM 1973 N N . GLU A 1 249 ? 22.324 13.013 -2.509 1.00 75.12 249 GLU A N 1
ATOM 1974 C CA . GLU A 1 249 ? 21.000 13.219 -3.111 1.00 75.12 249 GLU A CA 1
ATOM 1975 C C . GLU A 1 249 ? 20.025 12.109 -2.701 1.00 75.12 249 GLU A C 1
ATOM 1977 O O . GLU A 1 249 ? 18.857 12.373 -2.446 1.00 75.12 249 GLU A O 1
ATOM 1982 N N . LEU A 1 250 ? 20.506 10.876 -2.539 1.00 75.19 250 LEU A N 1
ATOM 1983 C CA . LEU A 1 250 ? 19.734 9.752 -2.017 1.00 75.19 250 LEU A CA 1
ATOM 1984 C C . LEU A 1 250 ? 19.315 9.981 -0.566 1.00 75.19 250 LEU A C 1
ATOM 1986 O O . LEU A 1 250 ? 18.165 9.726 -0.225 1.00 75.19 250 LEU A O 1
ATOM 1990 N N . GLU A 1 251 ? 20.207 10.496 0.283 1.00 78.38 251 GLU A N 1
ATOM 1991 C CA . GLU A 1 251 ? 19.855 10.876 1.657 1.00 78.38 251 GLU A CA 1
ATOM 1992 C C . GLU A 1 251 ? 18.872 12.050 1.689 1.00 78.38 251 GLU A C 1
ATOM 1994 O O . GLU A 1 251 ? 17.947 12.068 2.501 1.00 78.38 251 GLU A O 1
ATOM 1999 N N . LYS A 1 252 ? 19.014 13.019 0.780 1.00 83.06 252 LYS A N 1
ATOM 2000 C CA . LYS A 1 252 ? 18.045 14.109 0.626 1.00 83.06 252 LYS A CA 1
ATOM 2001 C C . LYS A 1 252 ? 16.678 13.583 0.185 1.00 83.06 252 LYS A C 1
ATOM 2003 O O . LYS A 1 252 ? 15.677 13.955 0.790 1.00 83.06 252 LYS A O 1
ATOM 2008 N N . ARG A 1 253 ? 16.630 12.674 -0.793 1.00 79.94 253 ARG A N 1
ATOM 2009 C CA . ARG A 1 253 ? 15.396 12.002 -1.230 1.00 79.94 253 ARG A CA 1
ATOM 2010 C C . ARG A 1 253 ? 14.790 11.160 -0.117 1.00 79.94 253 ARG A C 1
ATOM 2012 O O . ARG A 1 253 ? 13.588 11.206 0.080 1.00 79.94 253 ARG A O 1
ATOM 2019 N N . LYS A 1 254 ? 15.600 10.441 0.660 1.00 79.50 254 LYS A N 1
ATOM 2020 C CA . LYS A 1 254 ? 15.141 9.699 1.840 1.00 79.50 254 LYS A CA 1
ATOM 2021 C C . LYS A 1 254 ? 14.462 10.631 2.845 1.00 79.50 254 LYS A C 1
ATOM 2023 O O . LYS A 1 254 ? 13.319 10.385 3.204 1.00 79.50 254 LYS A O 1
ATOM 2028 N N . LYS A 1 255 ? 15.101 11.753 3.192 1.00 82.69 255 LYS A N 1
ATOM 2029 C CA . LYS A 1 255 ? 14.495 12.790 4.047 1.00 82.69 255 LYS A CA 1
ATOM 2030 C C . LYS A 1 255 ? 13.221 13.379 3.442 1.00 82.69 255 LYS A C 1
ATOM 2032 O O . LYS A 1 255 ? 12.273 13.631 4.174 1.00 82.69 255 LYS A O 1
ATOM 2037 N N . GLN A 1 256 ? 13.187 13.591 2.126 1.00 83.81 256 GLN A N 1
ATOM 2038 C CA . GLN A 1 256 ? 11.988 14.048 1.426 1.00 83.81 256 GLN A CA 1
ATOM 2039 C C . GLN A 1 256 ? 10.864 13.021 1.540 1.00 83.81 256 GLN A C 1
ATOM 2041 O O . GLN A 1 256 ? 9.740 13.400 1.843 1.00 83.81 256 GLN A O 1
ATOM 2046 N N . PHE A 1 257 ? 11.153 11.737 1.332 1.00 82.12 257 PHE A N 1
ATOM 2047 C CA . PHE A 1 257 ? 10.153 10.693 1.486 1.00 82.12 257 PHE A CA 1
ATOM 2048 C C . PHE A 1 257 ? 9.641 10.618 2.921 1.00 82.12 257 PHE A C 1
ATOM 2050 O O . PHE A 1 257 ? 8.443 10.453 3.108 1.00 82.12 257 PHE A O 1
ATOM 2057 N N . ASP A 1 258 ? 10.514 10.778 3.916 1.00 78.25 258 ASP A N 1
ATOM 2058 C CA . ASP A 1 258 ? 10.133 10.732 5.328 1.00 78.25 258 ASP A CA 1
ATOM 2059 C C . ASP A 1 258 ? 9.295 11.958 5.747 1.00 78.25 258 ASP A C 1
ATOM 2061 O O . ASP A 1 258 ? 8.366 11.812 6.537 1.00 78.25 258 ASP A O 1
ATOM 2065 N N . ALA A 1 259 ? 9.580 13.147 5.200 1.00 81.62 259 ALA A N 1
ATOM 2066 C CA . ALA A 1 259 ? 8.915 14.401 5.568 1.00 81.62 259 ALA A CA 1
ATOM 2067 C C . ALA A 1 259 ? 7.667 14.744 4.734 1.00 81.62 259 ALA A C 1
ATOM 2069 O O . ALA A 1 259 ? 6.822 15.509 5.193 1.00 81.62 259 ALA A O 1
ATOM 2070 N N . ALA A 1 260 ? 7.560 14.240 3.502 1.00 80.69 260 ALA A N 1
ATOM 2071 C CA . ALA A 1 260 ? 6.456 14.567 2.606 1.00 80.69 260 ALA A CA 1
ATOM 2072 C C . ALA A 1 260 ? 5.218 13.699 2.866 1.00 80.69 260 ALA A C 1
ATOM 2074 O O . ALA A 1 260 ? 5.322 12.499 3.154 1.00 80.69 260 ALA A O 1
ATOM 2075 N N . GLU A 1 261 ? 4.043 14.303 2.666 1.00 82.06 261 GLU A N 1
ATOM 2076 C CA . GLU A 1 261 ? 2.787 13.571 2.527 1.00 82.06 261 GLU A CA 1
ATOM 2077 C C . GLU A 1 261 ? 2.886 12.618 1.329 1.00 82.06 261 GLU A C 1
ATOM 2079 O O . GLU A 1 261 ? 3.322 12.994 0.233 1.00 82.06 261 GLU A O 1
ATOM 2084 N N . MET A 1 262 ? 2.539 11.353 1.556 1.00 84.00 262 MET A N 1
ATOM 2085 C CA . MET A 1 262 ? 2.747 10.311 0.561 1.00 84.00 262 MET A CA 1
ATOM 2086 C C . MET A 1 262 ? 1.713 10.416 -0.563 1.00 84.00 262 MET A C 1
ATOM 2088 O O . MET A 1 262 ? 0.517 10.262 -0.338 1.00 84.00 262 MET A O 1
ATOM 2092 N N . ASN A 1 263 ? 2.187 10.600 -1.795 1.00 86.56 263 ASN A N 1
ATOM 2093 C CA . ASN A 1 263 ? 1.382 10.506 -3.014 1.00 86.56 263 ASN A CA 1
ATOM 2094 C C . ASN A 1 263 ? 1.865 9.342 -3.894 1.00 86.56 263 ASN A C 1
ATOM 2096 O O . ASN A 1 263 ? 2.865 8.692 -3.579 1.00 86.56 263 ASN A O 1
ATOM 2100 N N . LEU A 1 264 ? 1.139 9.030 -4.973 1.00 85.94 264 LEU A N 1
ATOM 2101 C CA . LEU A 1 264 ? 1.463 7.870 -5.808 1.00 85.94 264 LEU A CA 1
ATOM 2102 C C . LEU A 1 264 ? 2.859 7.980 -6.448 1.00 85.94 264 LEU A C 1
ATOM 2104 O O . LEU A 1 264 ? 3.632 7.039 -6.273 1.00 85.94 264 LEU A O 1
ATOM 2108 N N . PRO A 1 265 ? 3.238 9.088 -7.120 1.00 90.44 265 PRO A N 1
ATOM 2109 C CA . PRO A 1 265 ? 4.589 9.237 -7.658 1.00 90.44 265 PRO A CA 1
ATOM 2110 C C . PRO A 1 265 ? 5.679 8.977 -6.617 1.00 90.44 265 PRO A C 1
ATOM 2112 O O . PRO A 1 265 ? 6.558 8.155 -6.852 1.00 90.44 265 PRO A O 1
ATOM 2115 N N . LEU A 1 266 ? 5.593 9.595 -5.434 1.00 88.12 266 LEU A N 1
ATOM 2116 C CA . LEU A 1 266 ? 6.585 9.411 -4.370 1.00 88.12 266 LEU A CA 1
ATOM 2117 C C . LEU A 1 266 ? 6.632 7.962 -3.871 1.00 88.12 266 LEU A C 1
ATOM 2119 O O . LEU A 1 266 ? 7.722 7.419 -3.678 1.00 88.12 266 LEU A O 1
ATOM 2123 N N . ALA A 1 267 ? 5.473 7.317 -3.717 1.00 87.94 267 ALA A N 1
ATOM 2124 C CA . ALA A 1 267 ? 5.385 5.911 -3.338 1.00 87.94 267 ALA A CA 1
ATOM 2125 C C . ALA A 1 267 ? 6.090 5.010 -4.366 1.00 87.94 267 ALA A C 1
ATOM 2127 O O . ALA A 1 267 ? 6.934 4.192 -4.000 1.00 87.94 267 ALA A O 1
ATOM 2128 N N . LEU A 1 268 ? 5.804 5.189 -5.658 1.00 90.06 268 LEU A N 1
ATOM 2129 C CA . LEU A 1 268 ? 6.393 4.379 -6.729 1.00 90.06 268 LEU A CA 1
ATOM 2130 C C . LEU A 1 268 ? 7.892 4.655 -6.914 1.00 90.06 268 LEU A C 1
ATOM 2132 O O . LEU A 1 268 ? 8.672 3.714 -7.066 1.00 90.06 268 LEU A O 1
ATOM 2136 N N . GLN A 1 269 ? 8.309 5.920 -6.843 1.00 90.31 269 GLN A N 1
ATOM 2137 C CA . GLN A 1 269 ? 9.716 6.328 -6.872 1.00 90.31 269 GLN A CA 1
ATOM 2138 C C . GLN A 1 269 ? 10.511 5.685 -5.742 1.00 90.31 269 GLN A C 1
ATOM 2140 O O . GLN A 1 269 ? 11.624 5.197 -5.954 1.00 90.31 269 GLN A O 1
ATOM 2145 N N . HIS A 1 270 ? 9.934 5.650 -4.542 1.00 86.12 270 HIS A N 1
ATOM 2146 C CA . HIS A 1 270 ? 10.571 5.001 -3.413 1.00 86.12 270 HIS A CA 1
ATOM 2147 C C . HIS A 1 270 ? 10.697 3.489 -3.618 1.00 86.12 270 HIS A C 1
ATOM 2149 O O . HIS A 1 270 ? 11.781 2.937 -3.419 1.00 86.12 270 HIS A O 1
ATOM 2155 N N . LEU A 1 271 ? 9.618 2.817 -4.034 1.00 87.00 271 LEU A N 1
ATOM 2156 C CA . LEU A 1 271 ? 9.635 1.376 -4.311 1.00 87.00 271 LEU A CA 1
ATOM 2157 C C . LEU A 1 271 ? 10.687 1.018 -5.370 1.00 87.00 271 LEU A C 1
ATOM 2159 O O . LEU A 1 271 ? 11.438 0.055 -5.198 1.00 87.00 271 LEU A O 1
ATOM 2163 N N . LEU A 1 272 ? 10.794 1.825 -6.429 1.00 88.94 272 LEU A N 1
ATOM 2164 C CA . LEU A 1 272 ? 11.819 1.671 -7.459 1.00 88.94 272 LEU A CA 1
ATOM 2165 C C . LEU A 1 272 ? 13.229 1.774 -6.875 1.00 88.94 272 LEU A C 1
ATOM 2167 O O . LEU A 1 272 ? 14.056 0.878 -7.060 1.00 88.94 272 LEU A O 1
ATOM 2171 N N . LEU A 1 273 ? 13.491 2.855 -6.140 1.00 86.69 273 LEU A N 1
ATOM 2172 C CA . LEU A 1 273 ? 14.798 3.114 -5.553 1.00 86.69 273 LEU A CA 1
ATOM 2173 C C . LEU A 1 273 ? 15.214 2.001 -4.585 1.00 86.69 273 LEU A C 1
ATOM 2175 O O . LEU A 1 273 ? 16.369 1.563 -4.574 1.00 86.69 273 LEU A O 1
ATOM 2179 N N . ARG A 1 274 ? 14.259 1.514 -3.791 1.00 81.44 274 ARG A N 1
ATOM 2180 C CA . ARG A 1 274 ? 14.464 0.425 -2.843 1.00 81.44 274 ARG A CA 1
ATOM 2181 C C . ARG A 1 274 ? 14.801 -0.887 -3.545 1.00 81.44 274 ARG A C 1
ATOM 2183 O O . ARG A 1 274 ? 15.772 -1.543 -3.154 1.00 81.44 274 ARG A O 1
ATOM 2190 N N . LYS A 1 275 ? 14.075 -1.228 -4.614 1.00 84.88 275 LYS A N 1
ATOM 2191 C CA . LYS A 1 275 ? 14.372 -2.400 -5.447 1.00 84.88 275 LYS A CA 1
ATOM 2192 C C . LYS A 1 275 ? 15.778 -2.328 -6.039 1.00 84.88 275 LYS A C 1
ATOM 2194 O O . LYS A 1 275 ? 16.567 -3.250 -5.836 1.00 84.88 275 LYS A O 1
ATOM 2199 N N . TRP A 1 276 ? 16.118 -1.226 -6.703 1.00 86.00 276 TRP A N 1
ATOM 2200 C CA . TRP A 1 276 ? 17.439 -1.043 -7.307 1.00 86.00 276 TRP A CA 1
ATOM 2201 C C . TRP A 1 276 ? 18.569 -1.193 -6.300 1.00 86.00 276 TRP A C 1
ATOM 2203 O O . TRP A 1 276 ? 19.549 -1.892 -6.549 1.00 86.00 276 TRP A O 1
ATOM 2213 N N . LYS A 1 277 ? 18.405 -0.610 -5.116 1.00 78.62 277 LYS A N 1
ATOM 2214 C CA . LYS A 1 277 ? 19.393 -0.731 -4.054 1.00 78.62 277 LYS A CA 1
ATOM 2215 C C . LYS A 1 277 ? 19.545 -2.164 -3.542 1.00 78.62 277 LYS A C 1
ATOM 2217 O O . LYS A 1 277 ? 20.671 -2.614 -3.342 1.00 78.62 277 LYS A O 1
ATOM 2222 N N . SER A 1 278 ? 18.436 -2.871 -3.324 1.00 75.31 278 SER A N 1
ATOM 2223 C CA . SER A 1 278 ? 18.441 -4.273 -2.884 1.00 75.31 278 SER A CA 1
ATOM 2224 C C . SER A 1 278 ? 19.190 -5.174 -3.870 1.00 75.31 278 SER A C 1
ATOM 2226 O O . SER A 1 278 ? 19.952 -6.052 -3.466 1.00 75.31 278 SER A O 1
ATOM 2228 N N . GLU A 1 279 ? 19.032 -4.927 -5.170 1.00 76.50 279 GLU A N 1
ATOM 2229 C CA . GLU A 1 279 ? 19.707 -5.699 -6.213 1.00 76.50 279 GLU A CA 1
ATOM 2230 C C . GLU A 1 279 ? 21.185 -5.310 -6.375 1.00 76.50 279 GLU A C 1
ATOM 2232 O O . GLU A 1 279 ? 22.035 -6.197 -6.446 1.00 76.50 279 GLU A O 1
ATOM 2237 N N . CYS A 1 280 ? 21.536 -4.021 -6.316 1.00 71.19 280 CYS A N 1
ATOM 2238 C CA . CYS A 1 280 ? 22.937 -3.588 -6.381 1.00 71.19 280 CYS A CA 1
ATOM 2239 C C . CYS A 1 280 ? 23.769 -4.028 -5.162 1.00 71.19 280 CYS A C 1
ATOM 2241 O O . CYS A 1 280 ? 24.953 -4.332 -5.309 1.00 71.19 280 CYS A O 1
ATOM 2243 N N . LEU A 1 281 ? 23.160 -4.120 -3.972 1.00 61.44 281 LEU A N 1
ATOM 2244 C CA . LEU A 1 281 ? 23.815 -4.606 -2.749 1.00 61.44 281 LEU A CA 1
ATOM 2245 C C . LEU A 1 281 ? 24.236 -6.080 -2.831 1.00 61.44 281 LEU A C 1
ATOM 2247 O O . LEU A 1 281 ? 25.201 -6.474 -2.179 1.00 61.44 281 LEU A O 1
ATOM 2251 N N . LYS A 1 282 ? 23.550 -6.898 -3.640 1.00 63.03 282 LYS A N 1
ATOM 2252 C CA . LYS A 1 282 ? 23.950 -8.299 -3.864 1.00 63.03 282 LYS A CA 1
ATOM 2253 C C . LYS A 1 282 ? 25.273 -8.400 -4.627 1.00 63.03 282 LYS A C 1
ATOM 2255 O O . LYS A 1 282 ? 26.000 -9.372 -4.439 1.00 63.03 282 LYS A O 1
ATOM 2260 N N . ASN A 1 283 ? 25.591 -7.384 -5.432 1.00 55.50 283 ASN A N 1
ATOM 2261 C CA . ASN A 1 283 ? 26.725 -7.394 -6.352 1.00 55.50 283 ASN A CA 1
ATOM 2262 C C . ASN A 1 283 ? 27.919 -6.547 -5.866 1.00 55.50 283 ASN A C 1
ATOM 2264 O O . ASN A 1 283 ? 29.035 -6.802 -6.306 1.00 55.50 283 ASN A O 1
ATOM 2268 N N . ASN A 1 284 ? 27.733 -5.593 -4.940 1.00 53.38 284 ASN A N 1
ATOM 2269 C CA . ASN A 1 284 ? 28.804 -4.730 -4.416 1.00 53.38 284 ASN A CA 1
ATOM 2270 C C . ASN A 1 284 ? 28.667 -4.479 -2.902 1.00 53.38 284 ASN A C 1
ATOM 2272 O O . ASN A 1 284 ? 27.708 -3.848 -2.455 1.00 53.38 284 ASN A O 1
ATOM 2276 N N . ARG A 1 285 ? 29.660 -4.913 -2.106 1.00 52.59 285 ARG A N 1
ATOM 2277 C CA . ARG A 1 285 ? 29.666 -4.759 -0.632 1.00 52.59 285 ARG A CA 1
ATOM 2278 C C . ARG A 1 285 ? 29.891 -3.319 -0.146 1.00 52.59 285 ARG A C 1
ATOM 2280 O O . ARG A 1 285 ? 29.569 -3.028 1.001 1.00 52.59 285 ARG A O 1
ATOM 2287 N N . ASP A 1 286 ? 30.383 -2.424 -1.005 1.00 50.53 286 ASP A N 1
ATOM 2288 C CA . ASP A 1 286 ? 30.813 -1.073 -0.606 1.00 50.53 286 ASP A CA 1
ATOM 2289 C C . ASP A 1 286 ? 29.705 -0.003 -0.647 1.00 50.53 286 ASP A C 1
ATOM 2291 O O . ASP A 1 286 ? 29.893 1.107 -0.148 1.00 50.53 286 ASP A O 1
ATOM 2295 N N . ILE A 1 287 ? 28.507 -0.314 -1.162 1.00 53.16 287 ILE A N 1
ATOM 2296 C CA . ILE A 1 287 ? 27.367 0.627 -1.199 1.00 53.16 287 ILE A CA 1
ATOM 2297 C C . ILE A 1 287 ? 26.511 0.470 0.071 1.00 53.16 287 ILE A C 1
ATOM 2299 O O . ILE A 1 287 ? 25.293 0.305 0.031 1.00 53.16 287 ILE A O 1
ATOM 2303 N N . ALA A 1 288 ? 27.142 0.501 1.245 1.00 45.09 288 ALA A N 1
ATOM 2304 C CA . ALA A 1 288 ? 26.452 0.395 2.531 1.00 45.09 288 ALA A CA 1
ATOM 2305 C C . ALA A 1 288 ? 25.838 1.745 2.949 1.00 45.09 288 ALA A C 1
ATOM 2307 O O . ALA A 1 288 ? 26.257 2.386 3.911 1.00 45.09 288 ALA A O 1
ATOM 2308 N N . ILE A 1 289 ? 24.831 2.213 2.214 1.00 50.16 289 ILE A N 1
ATOM 2309 C CA . ILE A 1 289 ? 23.875 3.190 2.751 1.00 50.16 289 ILE A CA 1
ATOM 2310 C C . ILE A 1 289 ? 22.764 2.358 3.380 1.00 50.16 289 ILE A C 1
ATOM 2312 O O . ILE A 1 289 ? 22.129 1.584 2.671 1.00 50.16 289 ILE A O 1
ATOM 2316 N N . SER A 1 290 ? 22.490 2.454 4.678 1.00 52.91 290 SER A N 1
ATOM 2317 C CA . SER A 1 290 ? 21.259 1.868 5.214 1.00 52.91 290 SER A CA 1
ATOM 2318 C C . SER A 1 290 ? 20.095 2.777 4.802 1.00 52.91 290 SER A C 1
ATOM 2320 O O . SER A 1 290 ? 19.972 3.929 5.222 1.00 52.91 290 SER A O 1
ATOM 2322 N N . PHE A 1 291 ? 19.204 2.264 3.946 1.00 53.91 291 PHE A N 1
ATOM 2323 C CA . PHE A 1 291 ? 17.855 2.817 3.976 1.00 53.91 291 PHE A CA 1
ATOM 2324 C C . PHE A 1 291 ? 17.324 2.253 5.278 1.00 53.91 291 PHE A C 1
ATOM 2326 O O . PHE A 1 291 ? 17.216 1.035 5.408 1.00 53.91 291 PHE A O 1
ATOM 2333 N N . GLY A 1 292 ? 17.185 3.126 6.277 1.00 58.03 292 GLY A N 1
ATOM 2334 C CA . GLY A 1 292 ? 16.570 2.745 7.534 1.00 58.03 292 GLY A CA 1
ATOM 2335 C C . GLY A 1 292 ? 15.249 2.063 7.214 1.00 58.03 292 GLY A C 1
ATOM 2336 O O . GLY A 1 292 ? 14.578 2.413 6.240 1.00 58.03 292 GLY A O 1
ATOM 2337 N N . GLN A 1 293 ? 14.926 1.040 7.986 1.00 68.12 293 GLN A N 1
ATOM 2338 C CA . GLN A 1 293 ? 13.632 0.400 7.898 1.00 68.12 293 GLN A CA 1
ATOM 2339 C C . GLN A 1 293 ? 12.571 1.480 8.123 1.00 68.12 293 GLN A C 1
ATOM 2341 O O . GLN A 1 293 ? 12.606 2.184 9.131 1.00 68.12 293 GLN A O 1
ATOM 2346 N N . TRP A 1 294 ? 11.692 1.672 7.141 1.00 74.88 294 TRP A N 1
ATOM 2347 C CA . TRP A 1 294 ? 10.581 2.597 7.297 1.00 74.88 294 TRP A CA 1
ATOM 2348 C C . TRP A 1 294 ? 9.723 2.202 8.486 1.00 74.88 294 TRP A C 1
ATOM 2350 O O . TRP A 1 294 ? 9.557 1.011 8.774 1.00 74.88 294 TRP A O 1
ATOM 2360 N N . SER A 1 295 ? 9.161 3.216 9.145 1.00 81.62 295 SER A N 1
ATOM 2361 C CA . SER A 1 295 ? 8.131 2.969 10.137 1.00 81.62 295 SER A CA 1
ATOM 2362 C C . SER A 1 295 ? 6.964 2.247 9.470 1.00 81.62 295 SER A C 1
ATOM 2364 O O . SER A 1 295 ? 6.669 2.417 8.282 1.00 81.62 295 SER A O 1
ATOM 2366 N N . SER A 1 296 ? 6.292 1.419 10.249 1.00 86.31 296 SER A N 1
ATOM 2367 C CA . SER A 1 296 ? 5.075 0.731 9.839 1.00 86.31 296 SER A CA 1
ATOM 2368 C C . SER A 1 296 ? 3.991 1.711 9.362 1.00 86.31 296 SER A C 1
ATOM 2370 O O . SER A 1 296 ? 3.322 1.444 8.366 1.00 86.31 296 SER A O 1
ATOM 2372 N N . TRP A 1 297 ? 3.906 2.900 9.972 1.00 88.06 297 TRP A N 1
ATOM 2373 C CA . TRP A 1 297 ? 3.073 4.005 9.487 1.00 88.06 297 TRP A CA 1
ATOM 2374 C C . TRP A 1 297 ? 3.420 4.429 8.054 1.00 88.06 297 TRP A C 1
ATOM 2376 O O . TRP A 1 297 ? 2.532 4.588 7.220 1.00 88.06 297 TRP A O 1
ATOM 2386 N N . LYS A 1 298 ? 4.707 4.564 7.720 1.00 86.44 298 LYS A N 1
ATOM 2387 C CA . LYS A 1 298 ? 5.106 4.982 6.371 1.00 86.44 298 LYS A CA 1
ATOM 2388 C C . LYS A 1 298 ? 4.768 3.929 5.319 1.00 86.44 298 LYS A C 1
ATOM 2390 O O . LYS A 1 298 ? 4.345 4.261 4.213 1.00 86.44 298 LYS A O 1
ATOM 2395 N N . TRP A 1 299 ? 4.886 2.653 5.685 1.00 87.56 299 TRP A N 1
ATOM 2396 C CA . TRP A 1 299 ? 4.393 1.555 4.856 1.00 87.56 299 TRP A CA 1
ATOM 2397 C C . TRP A 1 299 ? 2.890 1.627 4.622 1.00 87.56 299 TRP A C 1
ATOM 2399 O O . TRP A 1 299 ? 2.436 1.426 3.496 1.00 87.56 299 TRP A O 1
ATOM 2409 N N . PHE A 1 300 ? 2.127 1.939 5.665 1.00 91.62 300 PHE A N 1
ATOM 2410 C CA . PHE A 1 300 ? 0.695 2.153 5.541 1.00 91.62 300 PHE A CA 1
ATOM 2411 C C . PHE A 1 300 ? 0.368 3.290 4.558 1.00 91.62 300 PHE A C 1
ATOM 2413 O O . PHE A 1 300 ? -0.440 3.084 3.654 1.00 91.62 300 PHE A O 1
ATOM 2420 N N . GLU A 1 301 ? 1.027 4.448 4.666 1.00 91.25 301 GLU A N 1
ATOM 2421 C CA . GLU A 1 301 ? 0.804 5.588 3.759 1.00 91.25 301 GLU A CA 1
ATOM 2422 C C . GLU A 1 301 ? 1.049 5.224 2.286 1.00 91.25 301 GLU A C 1
ATOM 2424 O O . GLU A 1 301 ? 0.268 5.581 1.404 1.00 91.25 301 GLU A O 1
ATOM 2429 N N . VAL A 1 302 ? 2.114 4.468 2.015 1.00 89.38 302 VAL A N 1
ATOM 2430 C CA . VAL A 1 302 ? 2.464 3.986 0.668 1.00 89.38 302 VAL A CA 1
ATOM 2431 C C . VAL A 1 302 ? 1.375 3.085 0.111 1.00 89.38 302 VAL A C 1
ATOM 2433 O O . VAL A 1 302 ? 0.951 3.254 -1.030 1.00 89.38 302 VAL A O 1
ATOM 2436 N N . ILE A 1 303 ? 0.898 2.141 0.918 1.00 90.44 303 ILE A N 1
ATOM 2437 C CA . ILE A 1 303 ? -0.146 1.205 0.506 1.00 90.44 303 ILE A CA 1
ATOM 2438 C C . ILE A 1 303 ? -1.472 1.912 0.298 1.00 90.44 303 ILE A C 1
ATOM 2440 O O . ILE A 1 303 ? -2.137 1.637 -0.696 1.00 90.44 303 ILE A O 1
ATOM 2444 N N . SER A 1 304 ? -1.831 2.828 1.193 1.00 91.75 304 SER A N 1
ATOM 2445 C CA . SER A 1 304 ? -3.034 3.642 1.059 1.00 91.75 304 SER A CA 1
ATOM 2446 C C . SER A 1 304 ? -3.000 4.432 -0.253 1.00 91.75 304 SER A C 1
ATOM 2448 O O . SER A 1 304 ? -3.903 4.305 -1.076 1.00 91.75 304 SER A O 1
ATOM 2450 N N . SER A 1 305 ? -1.888 5.116 -0.534 1.00 90.69 305 SER A N 1
ATOM 2451 C CA . SER A 1 305 ? -1.670 5.860 -1.781 1.00 90.69 305 SER A CA 1
ATOM 2452 C C . SER A 1 305 ? -1.777 4.984 -3.040 1.00 90.69 305 SER A C 1
ATOM 2454 O O . SER A 1 305 ? -2.460 5.341 -4.004 1.00 90.69 305 SER A O 1
ATOM 2456 N N . ILE A 1 306 ? -1.157 3.798 -3.033 1.00 89.56 306 ILE A N 1
ATOM 2457 C CA . ILE A 1 306 ? -1.250 2.845 -4.150 1.00 89.56 306 ILE A CA 1
ATOM 2458 C C . ILE A 1 306 ? -2.684 2.330 -4.304 1.00 89.56 306 ILE A C 1
ATOM 2460 O O . ILE A 1 306 ? -3.173 2.212 -5.427 1.00 89.56 306 ILE A O 1
ATOM 2464 N N . PHE A 1 307 ? -3.363 2.020 -3.203 1.00 90.38 307 PHE A N 1
ATOM 2465 C CA . PHE A 1 307 ? -4.727 1.501 -3.203 1.00 90.38 307 PHE A CA 1
ATOM 2466 C C . PHE A 1 307 ? -5.746 2.518 -3.731 1.00 90.38 307 PHE A C 1
ATOM 2468 O O . PHE A 1 307 ? -6.627 2.141 -4.507 1.00 90.38 307 PHE A O 1
ATOM 2475 N N . GLU A 1 308 ? -5.614 3.799 -3.379 1.00 88.69 308 GLU A N 1
ATOM 2476 C CA . GLU A 1 308 ? -6.504 4.849 -3.895 1.00 88.69 308 GLU A CA 1
ATOM 2477 C C . GLU A 1 308 ? -6.452 4.970 -5.421 1.00 88.69 308 GLU A C 1
ATOM 2479 O O . GLU A 1 308 ? -7.447 5.344 -6.030 1.00 88.69 308 GLU A O 1
ATOM 2484 N N . GLN A 1 309 ? -5.319 4.635 -6.040 1.00 84.31 309 GLN A N 1
ATOM 2485 C CA . GLN A 1 309 ? -5.117 4.800 -7.482 1.00 84.31 309 GLN A CA 1
ATOM 2486 C C . GLN A 1 309 ? -5.283 3.491 -8.263 1.00 84.31 309 GLN A C 1
ATOM 2488 O O . GLN A 1 309 ? -5.815 3.480 -9.370 1.00 84.31 309 GLN A O 1
ATOM 2493 N N . CYS A 1 310 ? -4.832 2.369 -7.697 1.00 81.56 310 CYS A N 1
ATOM 2494 C CA . CYS A 1 310 ? -4.837 1.066 -8.369 1.00 81.56 310 CYS A CA 1
ATOM 2495 C C . CYS A 1 310 ? -6.062 0.209 -8.015 1.00 81.56 310 CYS A C 1
ATOM 2497 O O . CYS A 1 310 ? -6.358 -0.755 -8.725 1.00 81.56 310 CYS A O 1
ATOM 2499 N N . 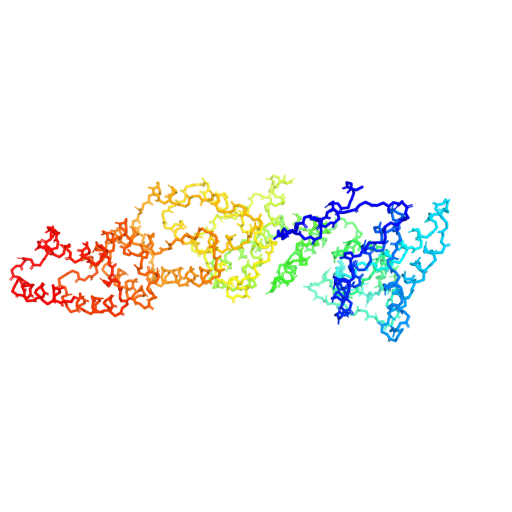HIS A 1 311 ? -6.774 0.533 -6.932 1.00 85.44 311 HIS A N 1
ATOM 2500 C CA . HIS A 1 311 ? -7.941 -0.189 -6.420 1.00 85.44 311 HIS A CA 1
ATOM 2501 C C . HIS A 1 311 ? -7.761 -1.711 -6.374 1.00 85.44 311 HIS A C 1
ATOM 2503 O O . HIS A 1 311 ? -7.078 -2.213 -5.497 1.00 85.44 311 HIS A O 1
ATOM 2509 N N . ASN A 1 312 ? -8.388 -2.465 -7.283 1.00 79.81 312 ASN A N 1
ATOM 2510 C CA . ASN A 1 312 ? -8.329 -3.929 -7.328 1.00 79.81 312 ASN A CA 1
ATOM 2511 C C . ASN A 1 312 ? -7.281 -4.479 -8.310 1.00 79.81 312 ASN A C 1
ATOM 2513 O O . ASN A 1 312 ? -7.170 -5.694 -8.470 1.00 79.81 312 ASN A O 1
ATOM 2517 N N . LYS A 1 313 ? -6.521 -3.610 -8.980 1.00 79.38 313 LYS A N 1
ATOM 2518 C CA . LYS A 1 313 ? -5.498 -3.974 -9.963 1.00 79.38 313 LYS A CA 1
ATOM 2519 C C . LYS A 1 313 ? -4.118 -3.624 -9.431 1.00 79.38 313 LYS A C 1
ATOM 2521 O O . LYS A 1 313 ? -3.449 -2.747 -9.967 1.00 79.38 313 LYS A O 1
ATOM 2526 N N . LEU A 1 314 ? -3.682 -4.321 -8.383 1.00 81.00 314 LEU A N 1
ATOM 2527 C CA . LEU A 1 314 ? -2.296 -4.217 -7.938 1.00 81.00 314 LEU A CA 1
ATOM 2528 C C . LEU A 1 314 ? -1.382 -4.823 -9.018 1.00 81.00 314 LEU A C 1
ATOM 2530 O O . LEU A 1 314 ? -1.479 -6.024 -9.285 1.00 81.00 314 LEU A O 1
ATOM 2534 N N . PRO A 1 315 ? -0.493 -4.038 -9.647 1.00 78.56 315 PRO A N 1
ATOM 2535 C CA . PRO A 1 315 ? 0.384 -4.555 -10.688 1.00 78.56 315 PRO A CA 1
ATOM 2536 C C . PRO A 1 315 ? 1.306 -5.635 -10.106 1.00 78.56 315 PRO A C 1
ATOM 2538 O O . PRO A 1 315 ? 1.872 -5.413 -9.029 1.00 78.56 315 PRO A O 1
ATOM 2541 N N . PRO A 1 316 ? 1.520 -6.773 -10.798 1.00 80.88 316 PRO A N 1
ATOM 2542 C CA . PRO A 1 316 ? 2.357 -7.861 -10.287 1.00 80.88 316 PRO A CA 1
ATOM 2543 C C . PRO A 1 316 ? 3.740 -7.384 -9.843 1.00 80.88 316 PRO A C 1
ATOM 2545 O O . PRO A 1 316 ? 4.221 -7.755 -8.781 1.00 80.88 316 PRO A O 1
ATOM 2548 N N . ILE A 1 317 ? 4.328 -6.459 -10.602 1.00 76.12 317 ILE A N 1
ATOM 2549 C CA . ILE A 1 317 ? 5.657 -5.931 -10.314 1.00 76.12 317 ILE A CA 1
ATOM 2550 C C . ILE A 1 317 ? 5.717 -5.094 -9.028 1.00 76.12 317 ILE A C 1
ATOM 2552 O O . ILE A 1 317 ? 6.715 -5.142 -8.315 1.00 76.12 317 ILE A O 1
ATOM 2556 N N . VAL A 1 318 ? 4.646 -4.363 -8.704 1.00 81.06 318 VAL A N 1
ATOM 2557 C CA . VAL A 1 318 ? 4.522 -3.614 -7.444 1.00 81.06 318 VAL A CA 1
ATOM 2558 C C . VAL A 1 318 ? 4.309 -4.593 -6.291 1.00 81.06 318 VAL A C 1
ATOM 2560 O O . VAL A 1 318 ? 4.943 -4.462 -5.248 1.00 81.06 318 VAL A O 1
ATOM 2563 N N . CYS A 1 319 ? 3.473 -5.613 -6.502 1.00 82.88 319 CYS A N 1
ATOM 2564 C CA . CYS A 1 319 ? 3.237 -6.686 -5.537 1.00 82.88 319 CYS A CA 1
ATOM 2565 C C . CYS A 1 319 ? 4.543 -7.405 -5.156 1.00 82.88 319 CYS A C 1
ATOM 2567 O O . CYS A 1 319 ? 4.828 -7.584 -3.971 1.00 82.88 319 CYS A O 1
ATOM 2569 N N . ASP A 1 320 ? 5.379 -7.731 -6.143 1.00 80.75 320 ASP A N 1
ATOM 2570 C CA . ASP A 1 320 ? 6.669 -8.390 -5.931 1.00 80.75 320 ASP A CA 1
ATOM 2571 C C . ASP A 1 320 ? 7.635 -7.526 -5.114 1.00 80.75 320 ASP A C 1
ATOM 2573 O O . ASP A 1 320 ? 8.302 -8.030 -4.207 1.00 80.75 320 ASP A O 1
ATOM 2577 N N . VAL A 1 321 ? 7.710 -6.222 -5.403 1.00 79.50 321 VAL A N 1
ATOM 2578 C CA . VAL A 1 321 ? 8.549 -5.290 -4.630 1.00 79.50 321 VAL A CA 1
ATOM 2579 C C . VAL A 1 321 ? 8.072 -5.226 -3.180 1.00 79.50 321 VAL A C 1
ATOM 2581 O O . VAL A 1 321 ? 8.861 -5.457 -2.264 1.00 79.50 321 VAL A O 1
ATOM 2584 N N . LEU A 1 322 ? 6.771 -5.010 -2.969 1.00 83.69 322 LEU A N 1
ATOM 2585 C CA . LEU A 1 322 ? 6.174 -4.912 -1.636 1.00 83.69 322 LEU A CA 1
ATOM 2586 C C . LEU A 1 322 ? 6.399 -6.179 -0.800 1.00 83.69 322 LEU A C 1
ATOM 2588 O O . LEU A 1 322 ? 6.807 -6.090 0.358 1.00 83.69 322 LEU A O 1
ATOM 2592 N N . ILE A 1 323 ? 6.186 -7.367 -1.372 1.00 81.44 323 ILE A N 1
ATOM 2593 C CA . ILE A 1 323 ? 6.382 -8.638 -0.658 1.00 81.44 323 ILE A CA 1
ATOM 2594 C C . ILE A 1 323 ? 7.840 -8.822 -0.247 1.00 81.44 323 ILE A C 1
ATOM 2596 O O . ILE A 1 323 ? 8.110 -9.232 0.885 1.00 81.44 323 ILE A O 1
ATOM 2600 N N . ASN A 1 324 ? 8.776 -8.537 -1.153 1.00 79.50 324 ASN A N 1
ATOM 2601 C CA . ASN A 1 324 ? 10.201 -8.694 -0.878 1.00 79.50 324 ASN A CA 1
ATOM 2602 C C . ASN A 1 324 ? 10.688 -7.737 0.213 1.00 79.50 324 ASN A C 1
ATOM 2604 O O . ASN A 1 324 ? 11.588 -8.095 0.971 1.00 79.50 324 ASN A O 1
ATOM 2608 N N . ASP A 1 325 ? 10.069 -6.566 0.329 1.00 78.75 325 ASP A N 1
ATOM 2609 C CA . ASP A 1 325 ? 10.441 -5.560 1.316 1.00 78.75 325 ASP A CA 1
ATOM 2610 C C . ASP A 1 325 ? 9.773 -5.743 2.683 1.00 78.75 325 ASP A C 1
ATOM 2612 O O . ASP A 1 325 ? 10.390 -5.460 3.714 1.00 78.75 325 ASP A O 1
ATOM 2616 N N . ILE A 1 326 ? 8.533 -6.231 2.710 1.00 79.50 326 ILE A N 1
ATOM 2617 C CA . ILE A 1 326 ? 7.749 -6.396 3.942 1.00 79.50 326 ILE A CA 1
ATOM 2618 C C . ILE A 1 326 ? 8.034 -7.738 4.616 1.00 79.50 326 ILE A C 1
ATOM 2620 O O . ILE A 1 326 ? 8.006 -7.839 5.842 1.00 79.50 326 ILE A O 1
ATOM 2624 N N . ARG A 1 327 ? 8.356 -8.789 3.854 1.00 79.50 327 ARG A N 1
ATOM 2625 C CA . ARG A 1 327 ? 8.640 -10.112 4.429 1.00 79.50 327 ARG A CA 1
ATOM 2626 C C . ARG A 1 327 ? 9.794 -10.090 5.450 1.00 79.50 327 ARG A C 1
ATOM 2628 O O . ARG A 1 327 ? 9.600 -10.650 6.529 1.00 79.50 327 ARG A O 1
ATOM 2635 N N . PRO A 1 328 ? 10.956 -9.455 5.187 1.00 77.38 328 PRO A N 1
ATOM 2636 C CA . PRO A 1 328 ? 12.013 -9.315 6.190 1.00 77.38 328 PRO A CA 1
ATOM 2637 C C . PRO A 1 328 ? 11.535 -8.557 7.431 1.00 77.38 328 PRO A C 1
ATOM 2639 O O . PRO A 1 328 ? 11.765 -9.021 8.543 1.00 77.38 328 PRO A O 1
ATOM 2642 N N . TYR A 1 329 ? 10.781 -7.468 7.234 1.00 76.94 329 TYR A N 1
ATOM 2643 C CA . TYR A 1 329 ? 10.223 -6.653 8.317 1.00 76.94 329 TYR A CA 1
ATOM 2644 C C . TYR A 1 329 ? 9.363 -7.489 9.275 1.00 76.94 329 TYR A C 1
ATOM 2646 O O . TYR A 1 329 ? 9.505 -7.407 10.491 1.00 76.94 329 TYR A O 1
ATOM 2654 N N . ILE A 1 330 ? 8.499 -8.351 8.738 1.00 77.62 330 ILE A N 1
ATOM 2655 C CA . ILE A 1 330 ? 7.631 -9.213 9.553 1.00 77.62 330 ILE A CA 1
ATOM 2656 C C . ILE A 1 330 ? 8.435 -10.295 10.288 1.00 77.62 330 ILE A C 1
ATOM 2658 O O . ILE A 1 330 ? 8.110 -10.662 11.420 1.00 77.62 330 ILE A O 1
ATOM 2662 N N . ASN A 1 331 ? 9.509 -10.796 9.676 1.00 77.12 331 ASN A N 1
ATOM 2663 C CA . ASN A 1 331 ? 10.358 -11.823 10.277 1.00 77.12 331 ASN A CA 1
ATOM 2664 C C . ASN A 1 331 ? 11.178 -11.308 11.472 1.00 77.12 331 ASN A C 1
ATOM 2666 O O . ASN A 1 331 ? 11.544 -12.100 12.341 1.00 77.12 331 ASN A O 1
ATOM 2670 N N . GLU A 1 332 ? 11.409 -9.998 11.561 1.00 77.19 332 GLU A N 1
ATOM 2671 C CA . GLU A 1 332 ? 12.146 -9.346 12.654 1.00 77.19 332 GLU A CA 1
ATOM 2672 C C . GLU A 1 332 ? 11.333 -9.186 13.955 1.00 77.19 332 GLU A C 1
ATOM 2674 O O . GLU A 1 332 ? 11.817 -8.593 14.915 1.00 77.19 332 GLU A O 1
ATOM 2679 N N . LYS A 1 333 ? 10.139 -9.796 14.040 1.00 74.44 333 LYS A N 1
ATOM 2680 C CA . LYS A 1 333 ? 9.222 -9.747 15.199 1.00 74.44 333 LYS A CA 1
ATOM 2681 C C . LYS A 1 333 ? 8.782 -8.309 15.539 1.00 74.44 333 LYS A C 1
ATOM 2683 O O . LYS A 1 333 ? 9.083 -7.824 16.632 1.00 74.44 333 LYS A O 1
ATOM 2688 N N . PRO A 1 334 ? 8.042 -7.652 14.629 1.00 80.38 334 PRO A N 1
ATOM 2689 C CA . PRO A 1 334 ? 7.532 -6.297 14.834 1.00 80.38 334 PRO A CA 1
ATOM 2690 C C . PRO A 1 334 ? 6.636 -6.180 16.078 1.00 80.38 334 PRO A C 1
ATOM 2692 O O . PRO A 1 334 ? 6.081 -7.173 16.568 1.00 80.38 334 PRO A O 1
ATOM 2695 N N . SER A 1 335 ? 6.484 -4.955 16.593 1.00 87.00 335 SER A N 1
ATOM 2696 C CA . SER A 1 335 ? 5.549 -4.676 17.688 1.00 87.00 335 SER A CA 1
ATOM 2697 C C . SER A 1 335 ? 4.093 -4.900 17.252 1.00 87.00 335 SER A C 1
ATOM 2699 O O . SER A 1 335 ? 3.791 -5.004 16.061 1.00 87.00 335 SER A O 1
ATOM 2701 N N . LYS A 1 336 ? 3.153 -4.958 18.207 1.00 88.19 336 LYS A N 1
ATOM 2702 C CA . LYS A 1 336 ? 1.722 -5.033 17.855 1.00 88.19 336 LYS A CA 1
ATOM 2703 C C . LYS A 1 336 ? 1.264 -3.813 17.048 1.00 88.19 336 LYS A C 1
ATOM 2705 O O . LYS A 1 336 ? 0.484 -3.966 16.115 1.00 88.19 336 LYS A O 1
ATOM 2710 N N . TRP A 1 337 ? 1.792 -2.631 17.370 1.00 88.56 337 TRP A N 1
ATOM 2711 C CA . TRP A 1 337 ? 1.543 -1.408 16.608 1.00 88.56 337 TRP A CA 1
ATOM 2712 C C . TRP A 1 337 ? 2.003 -1.550 15.166 1.00 88.56 337 TRP A C 1
ATOM 2714 O O . TRP A 1 337 ? 1.228 -1.331 14.241 1.00 88.56 337 TRP A O 1
ATOM 2724 N N . ASP A 1 338 ? 3.230 -2.022 14.978 1.00 88.56 338 ASP A N 1
ATOM 2725 C CA . ASP A 1 338 ? 3.786 -2.215 13.646 1.00 88.56 338 ASP A CA 1
ATOM 2726 C C . ASP A 1 338 ? 2.981 -3.204 12.809 1.00 88.56 338 ASP A C 1
ATOM 2728 O O . ASP A 1 338 ? 2.717 -2.965 11.631 1.00 88.56 338 ASP A O 1
ATOM 2732 N N . LEU A 1 339 ? 2.548 -4.303 13.426 1.00 88.62 339 LEU A N 1
ATOM 2733 C CA . LEU A 1 339 ? 1.678 -5.272 12.772 1.00 88.62 339 LEU A CA 1
ATOM 2734 C C . LEU A 1 339 ? 0.341 -4.652 12.377 1.00 88.62 339 LEU A C 1
ATOM 2736 O O . LEU A 1 339 ? -0.117 -4.911 11.268 1.00 88.62 339 LEU A O 1
ATOM 2740 N N . PHE A 1 340 ? -0.259 -3.835 13.245 1.00 92.06 340 PHE A N 1
ATOM 2741 C CA . PHE A 1 340 ? -1.541 -3.186 12.980 1.00 92.06 340 PHE A CA 1
ATOM 2742 C C . PHE A 1 340 ? -1.488 -2.290 11.737 1.00 92.06 340 PHE A C 1
ATOM 2744 O O . PHE A 1 340 ? -2.320 -2.442 10.843 1.00 92.06 340 PHE A O 1
ATOM 2751 N N . PHE A 1 341 ? -0.466 -1.440 11.606 1.00 92.25 341 PHE A N 1
ATOM 2752 C CA . PHE A 1 341 ? -0.296 -0.598 10.411 1.00 92.25 341 PHE A CA 1
ATOM 2753 C C . PHE A 1 341 ? -0.064 -1.390 9.126 1.00 92.25 341 PHE A C 1
ATOM 2755 O O . PHE A 1 341 ? -0.388 -0.919 8.038 1.00 92.25 341 PHE A O 1
ATOM 2762 N N . LEU A 1 342 ? 0.470 -2.606 9.229 1.00 91.12 342 LEU A N 1
ATOM 2763 C CA . LEU A 1 342 ? 0.699 -3.468 8.075 1.00 91.12 342 LEU A CA 1
ATOM 2764 C C . LEU A 1 342 ? -0.529 -4.288 7.663 1.00 91.12 342 LEU A C 1
ATOM 2766 O O . LEU A 1 342 ? -0.493 -4.899 6.595 1.00 91.12 342 LEU A O 1
ATOM 2770 N N . ILE A 1 343 ? -1.619 -4.300 8.439 1.00 92.00 343 ILE A N 1
ATOM 2771 C CA . ILE A 1 343 ? -2.825 -5.078 8.104 1.00 92.00 343 ILE A CA 1
ATOM 2772 C C . ILE A 1 343 ? -3.391 -4.710 6.725 1.00 92.00 343 ILE A C 1
ATOM 2774 O O . ILE A 1 343 ? -3.551 -5.634 5.919 1.00 92.00 343 ILE A O 1
ATOM 2778 N N . PRO A 1 344 ? -3.616 -3.421 6.382 1.00 93.06 344 PRO A N 1
ATOM 2779 C CA . PRO A 1 344 ? -4.077 -3.046 5.046 1.00 93.06 344 PRO A CA 1
ATOM 2780 C C . PRO A 1 344 ? -3.154 -3.583 3.954 1.00 93.06 344 PRO A C 1
ATOM 2782 O O . PRO A 1 344 ? -3.619 -4.136 2.962 1.00 93.06 344 PRO A O 1
ATOM 2785 N N . CYS A 1 345 ? -1.837 -3.508 4.161 1.00 89.81 345 CYS A N 1
ATOM 2786 C CA . CYS A 1 345 ? -0.876 -4.059 3.214 1.00 89.81 345 CYS A CA 1
ATOM 2787 C C . CYS A 1 345 ? -1.046 -5.564 3.027 1.00 89.81 345 CYS A C 1
ATOM 2789 O O . CYS A 1 345 ? -1.043 -6.056 1.901 1.00 89.81 345 CYS A O 1
ATOM 2791 N N . LEU A 1 346 ? -1.166 -6.308 4.121 1.00 87.75 346 LEU A N 1
ATOM 2792 C CA . LEU A 1 346 ? -1.237 -7.763 4.087 1.00 87.75 346 LEU A CA 1
ATOM 2793 C C . LEU A 1 346 ? -2.540 -8.241 3.448 1.00 87.75 346 LEU A C 1
ATOM 2795 O O . LEU A 1 346 ? -2.513 -9.167 2.634 1.00 87.75 346 LEU A O 1
ATOM 2799 N N . ASN A 1 347 ? -3.652 -7.566 3.730 1.00 89.50 347 ASN A N 1
ATOM 2800 C CA . ASN A 1 347 ? -4.920 -7.821 3.058 1.00 89.50 347 ASN A CA 1
ATOM 2801 C C . ASN A 1 347 ? -4.859 -7.457 1.573 1.00 89.50 347 ASN A C 1
ATOM 2803 O O . ASN A 1 347 ? -5.320 -8.235 0.739 1.00 89.50 347 ASN A O 1
ATOM 2807 N N . TYR A 1 348 ? -4.224 -6.339 1.219 1.00 88.88 348 TYR A N 1
ATOM 2808 C CA . TYR A 1 348 ? -4.116 -5.915 -0.175 1.00 88.88 348 TYR A CA 1
ATOM 2809 C C . TYR A 1 348 ? -3.260 -6.873 -1.009 1.00 88.88 348 TYR A C 1
ATOM 2811 O O . TYR A 1 348 ? -3.652 -7.288 -2.099 1.00 88.88 348 TYR A O 1
ATOM 2819 N N . LEU A 1 349 ? -2.132 -7.323 -0.456 1.00 85.19 349 LEU A N 1
ATOM 2820 C CA . LEU A 1 349 ? -1.279 -8.342 -1.070 1.00 85.19 349 LEU A CA 1
ATOM 2821 C C . LEU A 1 349 ? -1.964 -9.713 -1.176 1.00 85.19 349 LEU A C 1
ATOM 2823 O O . LEU A 1 349 ? -1.558 -10.525 -2.004 1.00 85.19 349 LEU A O 1
ATOM 2827 N N . SER A 1 350 ? -2.988 -9.977 -0.361 1.00 82.94 350 SER A N 1
ATOM 2828 C CA . SER A 1 350 ? -3.771 -11.222 -0.390 1.00 82.94 350 SER A CA 1
ATOM 2829 C C . SER A 1 350 ? -4.886 -11.217 -1.447 1.00 82.94 350 SER A C 1
ATOM 2831 O O . SER A 1 350 ? -5.559 -12.231 -1.624 1.00 82.94 350 SER A O 1
ATOM 2833 N N . LEU A 1 351 ? -5.076 -10.111 -2.183 1.00 78.81 351 LEU A N 1
ATOM 2834 C CA . LEU A 1 351 ? -5.938 -10.082 -3.373 1.00 78.81 351 LEU A CA 1
ATOM 2835 C C . LEU A 1 351 ? -5.319 -10.831 -4.561 1.00 78.81 351 LEU A C 1
ATOM 2837 O O . LEU A 1 351 ? -6.038 -11.351 -5.412 1.00 78.81 351 LEU A O 1
ATOM 2841 N N . SER A 1 352 ? -3.986 -10.872 -4.644 1.00 67.06 352 SER A N 1
ATOM 2842 C CA . SER A 1 352 ? -3.285 -11.535 -5.743 1.00 67.06 352 SER A CA 1
ATOM 2843 C C . SER A 1 352 ? -3.197 -13.038 -5.486 1.00 67.06 352 SER A C 1
ATOM 2845 O O . SER A 1 352 ? -2.440 -13.489 -4.628 1.00 67.06 352 SER A O 1
ATOM 2847 N N . THR A 1 353 ? -3.927 -13.832 -6.270 1.00 56.25 353 THR A N 1
ATOM 2848 C CA . THR A 1 353 ? -3.923 -15.307 -6.199 1.00 56.25 353 THR A CA 1
ATOM 2849 C C . THR A 1 353 ? -2.564 -15.939 -6.511 1.00 56.25 353 THR A C 1
ATOM 2851 O O . THR A 1 353 ? -2.361 -17.116 -6.226 1.00 56.25 353 THR A O 1
ATOM 2854 N N . ALA A 1 354 ? -1.628 -15.178 -7.086 1.00 51.97 354 ALA A N 1
ATOM 2855 C CA . ALA A 1 354 ? -0.293 -15.662 -7.426 1.00 51.97 354 ALA A CA 1
ATOM 2856 C C . ALA A 1 354 ? 0.631 -15.803 -6.205 1.00 51.97 354 ALA A C 1
ATOM 2858 O O . ALA A 1 354 ? 1.616 -16.537 -6.270 1.00 51.97 354 ALA A O 1
ATOM 2859 N N . ASN A 1 355 ? 0.328 -15.120 -5.097 1.00 52.78 355 ASN A N 1
ATOM 2860 C CA . ASN A 1 355 ? 1.236 -15.025 -3.963 1.00 52.78 355 ASN A CA 1
ATOM 2861 C C . ASN A 1 355 ? 0.652 -15.708 -2.719 1.00 52.78 355 ASN A C 1
ATOM 2863 O O . ASN A 1 355 ? -0.408 -15.348 -2.222 1.00 52.78 355 ASN A O 1
ATOM 2867 N N . ASN A 1 356 ? 1.399 -16.670 -2.163 1.00 51.81 356 ASN A N 1
ATOM 2868 C CA . ASN A 1 356 ? 1.102 -17.366 -0.900 1.00 51.81 356 ASN A CA 1
ATOM 2869 C C . ASN A 1 356 ? 1.266 -16.451 0.339 1.00 51.81 356 ASN A C 1
ATOM 2871 O O . ASN A 1 356 ? 1.722 -16.890 1.396 1.00 51.81 356 ASN A O 1
ATOM 2875 N N . THR A 1 357 ? 0.949 -15.158 0.237 1.00 53.41 357 THR A N 1
ATOM 2876 C CA . THR A 1 357 ? 0.962 -14.202 1.360 1.00 53.41 357 THR A CA 1
ATOM 2877 C C . THR A 1 357 ? -0.025 -14.594 2.460 1.00 53.41 357 THR A C 1
ATOM 2879 O O . THR A 1 357 ? 0.215 -14.273 3.624 1.00 53.41 357 THR A O 1
ATOM 2882 N N . SER A 1 358 ? -1.031 -15.415 2.133 1.00 53.25 358 SER A N 1
ATOM 2883 C CA . SER A 1 358 ? -1.910 -16.101 3.090 1.00 53.25 358 SER A CA 1
ATOM 2884 C C . SER A 1 358 ? -1.167 -16.953 4.135 1.00 53.25 358 SER A C 1
ATOM 2886 O O . SER A 1 358 ? -1.736 -17.247 5.188 1.00 53.25 358 SER A O 1
ATOM 2888 N N . MET A 1 359 ? 0.108 -17.309 3.907 1.00 54.09 359 MET A N 1
ATOM 2889 C CA . MET A 1 359 ? 0.936 -18.028 4.886 1.00 54.09 359 MET A CA 1
ATOM 2890 C C . MET A 1 359 ? 1.441 -17.153 6.042 1.00 54.09 359 MET A C 1
ATOM 2892 O O . MET A 1 359 ? 1.881 -17.702 7.055 1.00 54.09 359 MET A O 1
ATOM 2896 N N . ILE A 1 360 ? 1.395 -15.816 5.942 1.00 65.94 360 ILE A N 1
ATOM 2897 C CA . ILE A 1 360 ? 1.821 -14.952 7.051 1.00 65.94 360 ILE A CA 1
ATOM 2898 C C . ILE A 1 360 ? 0.737 -14.974 8.130 1.00 65.94 360 ILE A C 1
ATOM 2900 O O . ILE A 1 360 ? -0.275 -14.271 8.069 1.00 65.94 360 ILE A O 1
ATOM 2904 N N . ASN A 1 361 ? 0.950 -15.809 9.146 1.00 71.06 361 ASN A N 1
ATOM 2905 C CA . ASN A 1 361 ? 0.018 -15.949 10.255 1.00 71.06 361 ASN A CA 1
ATOM 2906 C C . ASN A 1 361 ? 0.137 -14.779 11.248 1.00 71.06 361 ASN A C 1
ATOM 2908 O O . ASN A 1 361 ? 0.722 -14.926 12.323 1.00 71.06 361 ASN A O 1
ATOM 2912 N N . ILE A 1 362 ? -0.444 -13.625 10.893 1.00 72.00 362 ILE A N 1
ATOM 2913 C CA . ILE A 1 362 ? -0.455 -12.408 11.728 1.00 72.00 362 ILE A CA 1
ATOM 2914 C C . ILE A 1 362 ? -0.903 -12.708 13.157 1.00 72.00 362 ILE A C 1
ATOM 2916 O O . ILE A 1 362 ? -0.266 -12.227 14.085 1.00 72.00 362 ILE A O 1
ATOM 2920 N N . SER A 1 363 ? -1.927 -13.548 13.353 1.00 74.31 363 SER A N 1
ATOM 2921 C CA . SER A 1 363 ? -2.456 -13.861 14.689 1.00 74.31 363 SER A CA 1
ATOM 2922 C C . SER A 1 363 ? -1.374 -14.359 15.656 1.00 74.31 363 SER A C 1
ATOM 2924 O O . SER A 1 363 ? -1.356 -13.980 16.827 1.00 74.31 363 SER A O 1
ATOM 2926 N N . GLN A 1 364 ? -0.413 -15.155 15.172 1.00 78.00 364 GLN A N 1
ATOM 2927 C CA . GLN A 1 364 ? 0.689 -15.648 15.998 1.00 78.00 364 GLN A CA 1
ATOM 2928 C C . GLN A 1 364 ? 1.692 -14.543 16.329 1.00 78.00 364 GLN A C 1
ATOM 2930 O O . GLN A 1 364 ? 2.178 -14.477 17.460 1.00 78.00 364 GLN A O 1
ATOM 2935 N N . TYR A 1 365 ? 1.995 -13.674 15.363 1.00 75.56 365 TYR A N 1
ATOM 2936 C CA . TYR A 1 365 ? 2.889 -12.537 15.576 1.00 75.56 365 TYR A CA 1
ATOM 2937 C C . TYR A 1 365 ? 2.262 -11.516 16.525 1.00 75.56 365 TYR A C 1
ATOM 2939 O O . TYR A 1 365 ? 2.922 -11.078 17.463 1.00 75.56 365 TYR A O 1
ATOM 2947 N N . PHE A 1 366 ? 0.971 -11.226 16.367 1.00 77.50 366 PHE A N 1
ATOM 2948 C CA . PHE A 1 366 ? 0.247 -10.277 17.204 1.00 77.50 366 PHE A CA 1
ATOM 2949 C C . PHE A 1 366 ? 0.106 -10.776 18.645 1.00 77.50 366 PHE A C 1
ATOM 2951 O O . PHE A 1 366 ? 0.283 -10.000 19.577 1.00 77.50 366 PHE A O 1
ATOM 2958 N N . LYS A 1 367 ? -0.112 -12.083 18.861 1.00 77.56 367 LYS A N 1
ATOM 2959 C CA . LYS A 1 367 ? -0.111 -12.683 20.211 1.00 77.56 367 LYS A CA 1
ATOM 2960 C C . LYS A 1 367 ? 1.255 -12.600 20.902 1.00 77.56 367 LYS A C 1
ATOM 2962 O O . LYS A 1 367 ? 1.308 -12.439 22.116 1.00 77.56 367 LYS A O 1
ATOM 2967 N N . ARG A 1 368 ? 2.356 -12.723 20.149 1.00 68.38 368 ARG A N 1
ATOM 2968 C CA . ARG A 1 368 ? 3.734 -12.679 20.682 1.00 68.38 368 ARG A CA 1
ATOM 2969 C C . ARG A 1 368 ? 4.286 -11.261 20.834 1.00 68.38 368 ARG A C 1
ATOM 2971 O O . ARG A 1 368 ? 5.212 -11.062 21.618 1.00 68.38 368 ARG A O 1
ATOM 2978 N N . GLY A 1 369 ? 3.771 -10.310 20.059 1.00 64.31 369 GLY A N 1
ATOM 2979 C CA . GLY A 1 369 ? 4.237 -8.930 20.041 1.00 64.31 369 GLY A CA 1
ATOM 2980 C C . GLY A 1 369 ? 4.041 -8.251 21.393 1.00 64.31 369 GLY A C 1
ATOM 2981 O O . GLY A 1 369 ? 2.998 -8.396 22.035 1.00 64.31 369 GLY A O 1
ATOM 2982 N N . LYS A 1 370 ? 5.040 -7.477 21.826 1.00 72.62 370 LYS A N 1
ATOM 2983 C CA . LYS A 1 370 ? 4.872 -6.590 22.980 1.00 72.62 370 LYS A CA 1
ATOM 2984 C C . LYS A 1 370 ? 3.941 -5.444 22.593 1.00 72.62 370 LYS A C 1
ATOM 2986 O O . LYS A 1 370 ? 4.053 -4.893 21.497 1.00 72.62 370 LYS A O 1
ATOM 2991 N N . CYS A 1 371 ? 3.043 -5.098 23.506 1.00 71.94 371 CYS A N 1
ATOM 2992 C CA . CYS A 1 371 ? 2.255 -3.881 23.424 1.00 71.94 371 CYS A CA 1
ATOM 2993 C C . CYS A 1 371 ? 2.861 -2.875 24.399 1.00 71.94 371 CYS A C 1
ATOM 2995 O O . CYS A 1 371 ? 2.903 -3.146 25.597 1.00 71.94 371 CYS A O 1
ATOM 2997 N N . SER A 1 372 ? 3.374 -1.761 23.891 1.00 74.62 372 SER A N 1
ATOM 2998 C CA . SER A 1 372 ? 3.786 -0.624 24.712 1.00 74.62 372 SER A CA 1
ATOM 2999 C C . SER A 1 372 ? 2.782 0.512 24.554 1.00 74.62 372 SER A C 1
ATOM 3001 O O . SER A 1 372 ? 2.102 0.616 23.527 1.00 74.62 372 SER A O 1
ATOM 3003 N N . GLU A 1 373 ? 2.708 1.376 25.565 1.00 73.19 373 GLU A N 1
ATOM 3004 C CA . GLU A 1 373 ? 2.125 2.707 25.393 1.00 73.19 373 GLU A CA 1
ATOM 3005 C C . GLU A 1 373 ? 2.771 3.388 24.188 1.00 73.19 373 GLU A C 1
ATOM 3007 O O . GLU A 1 373 ? 3.988 3.283 23.985 1.00 73.19 373 GLU A O 1
ATOM 3012 N N . TRP A 1 374 ? 1.959 4.058 23.382 1.00 78.19 374 TRP A N 1
ATOM 3013 C CA . TRP A 1 374 ? 2.438 4.764 22.209 1.00 78.19 374 TRP A CA 1
ATOM 3014 C C . TRP A 1 374 ? 1.899 6.185 22.233 1.00 78.19 374 TRP A C 1
ATOM 3016 O O . TRP A 1 374 ? 0.700 6.412 22.340 1.00 78.19 374 TRP A O 1
ATOM 3026 N N . LYS A 1 375 ? 2.830 7.139 22.231 1.00 72.19 375 LYS A N 1
ATOM 3027 C CA . LYS A 1 375 ? 2.591 8.555 22.534 1.00 72.19 375 LYS A CA 1
ATOM 3028 C C . LYS A 1 375 ? 2.937 9.398 21.317 1.00 72.19 375 LYS A C 1
ATOM 3030 O O . LYS A 1 375 ? 3.843 10.222 21.369 1.00 72.19 375 LYS A O 1
ATOM 3035 N N . GLU A 1 376 ? 2.282 9.100 20.204 1.00 75.25 376 GLU A N 1
ATOM 3036 C CA . GLU A 1 376 ? 2.331 9.951 19.019 1.00 75.25 376 GLU A CA 1
ATOM 3037 C C . GLU A 1 376 ? 1.082 10.824 18.951 1.00 75.25 376 GLU A C 1
ATOM 3039 O O . GLU A 1 376 ? -0.012 10.393 19.318 1.00 75.25 376 GLU A O 1
ATOM 3044 N N . ASP A 1 377 ? 1.261 12.043 18.450 1.00 77.38 377 ASP A N 1
ATOM 3045 C CA . ASP A 1 377 ? 0.155 12.941 18.146 1.00 77.38 377 ASP A CA 1
ATOM 3046 C C . ASP A 1 377 ? -0.736 12.338 17.045 1.00 77.38 377 ASP A C 1
ATOM 3048 O O . ASP A 1 377 ? -0.272 11.577 16.186 1.00 77.38 377 ASP A O 1
ATOM 3052 N N . ASP A 1 378 ? -2.026 12.688 17.065 1.00 87.25 378 ASP A N 1
ATOM 3053 C CA . ASP A 1 378 ? -3.029 12.249 16.083 1.00 87.25 378 ASP A CA 1
ATOM 3054 C C . ASP A 1 378 ? -3.215 10.721 15.984 1.00 87.25 378 ASP A C 1
ATOM 3056 O O . ASP A 1 378 ? -3.596 10.190 14.934 1.00 87.25 378 ASP A O 1
ATOM 3060 N N . LEU A 1 379 ? -2.953 9.990 17.075 1.00 90.69 379 LEU A N 1
ATOM 3061 C CA . LEU A 1 379 ? -3.079 8.533 17.100 1.00 90.69 379 LEU A CA 1
ATOM 3062 C C . LEU A 1 379 ? -4.474 8.072 16.650 1.00 90.69 379 LEU A C 1
ATOM 3064 O O . LEU A 1 379 ? -4.576 7.162 15.833 1.00 90.69 379 LEU A O 1
ATOM 3068 N N . ASP A 1 380 ? -5.539 8.733 17.097 1.00 93.19 380 ASP A N 1
ATOM 3069 C CA . ASP A 1 380 ? -6.914 8.417 16.700 1.00 93.19 380 ASP A CA 1
ATOM 3070 C C . ASP A 1 380 ? -7.118 8.499 15.179 1.00 93.19 380 ASP A C 1
ATOM 3072 O O . ASP A 1 380 ? -7.588 7.539 14.561 1.00 93.19 380 ASP A O 1
ATOM 3076 N N . LYS A 1 381 ? -6.660 9.584 14.544 1.00 94.56 381 LYS A N 1
ATOM 3077 C CA . LYS A 1 381 ? -6.712 9.767 13.086 1.00 94.56 381 LYS A CA 1
ATOM 3078 C C . LYS A 1 381 ? -5.928 8.679 12.360 1.00 94.56 381 LYS A C 1
ATOM 3080 O O . LYS A 1 381 ? -6.400 8.168 11.341 1.00 94.56 381 LYS A O 1
ATOM 3085 N N . LYS A 1 382 ? -4.754 8.295 12.873 1.00 93.50 382 LYS A N 1
ATOM 3086 C CA . LYS A 1 382 ? -3.937 7.220 12.289 1.00 93.50 382 LYS A CA 1
ATOM 3087 C C . LYS A 1 382 ? -4.653 5.874 12.350 1.00 93.50 382 LYS A C 1
ATOM 3089 O O . LYS A 1 382 ? -4.728 5.190 11.330 1.00 93.50 382 LYS A O 1
ATOM 3094 N N . LEU A 1 383 ? -5.216 5.507 13.503 1.00 95.00 383 LEU A N 1
ATOM 3095 C CA . LEU A 1 383 ? -5.948 4.245 13.652 1.00 95.00 383 LEU A CA 1
ATOM 3096 C C . LEU A 1 383 ? -7.197 4.214 12.775 1.00 95.00 383 LEU A C 1
ATOM 3098 O O . LEU A 1 383 ? -7.413 3.232 12.067 1.00 95.00 383 LEU A O 1
ATOM 3102 N N . ILE A 1 384 ? -7.969 5.301 12.746 1.00 96.50 384 ILE A N 1
ATOM 3103 C CA . ILE A 1 384 ? -9.138 5.424 11.870 1.00 96.50 384 ILE A CA 1
ATOM 3104 C C . ILE A 1 384 ? -8.729 5.303 10.399 1.00 96.50 384 ILE A C 1
ATOM 3106 O O . ILE A 1 384 ? -9.405 4.620 9.632 1.00 96.50 384 ILE A O 1
ATOM 3110 N N . SER A 1 385 ? -7.611 5.911 9.991 1.00 96.44 385 SER A N 1
ATOM 3111 C CA . SER A 1 385 ? -7.104 5.803 8.618 1.00 96.44 385 SER A CA 1
ATOM 3112 C C . SER A 1 385 ? -6.772 4.354 8.243 1.00 96.44 385 SER A C 1
ATOM 3114 O O . SER A 1 385 ? -7.175 3.885 7.171 1.00 96.44 385 SER A O 1
ATOM 3116 N N . VAL A 1 386 ? -6.120 3.613 9.147 1.00 96.81 386 VAL A N 1
ATOM 3117 C CA . VAL A 1 386 ? -5.837 2.179 8.969 1.00 96.81 386 VAL A CA 1
ATOM 3118 C C . VAL A 1 386 ? -7.126 1.378 8.849 1.00 96.81 386 VAL A C 1
ATOM 3120 O O . VAL A 1 386 ? -7.293 0.674 7.855 1.00 96.81 386 VAL A O 1
ATOM 3123 N N . LEU A 1 387 ? -8.050 1.521 9.806 1.00 96.62 387 LEU A N 1
ATOM 3124 C CA . LEU A 1 387 ? -9.329 0.804 9.814 1.00 96.62 387 LEU A CA 1
ATOM 3125 C C . LEU A 1 387 ? -10.130 1.086 8.535 1.00 96.62 387 LEU A C 1
ATOM 3127 O O . LEU A 1 387 ? -10.608 0.168 7.873 1.00 96.62 387 LEU A O 1
ATOM 3131 N N . LYS A 1 388 ? -10.234 2.357 8.136 1.00 96.38 388 LYS A N 1
ATOM 3132 C CA . LYS A 1 388 ? -10.955 2.779 6.929 1.00 96.38 388 LYS A CA 1
ATOM 3133 C C . LYS A 1 388 ? -10.349 2.179 5.662 1.00 96.38 388 LYS A C 1
ATOM 3135 O O . LYS A 1 388 ? -11.085 1.709 4.793 1.00 96.38 388 LYS A O 1
ATOM 3140 N N . THR A 1 389 ? -9.026 2.208 5.540 1.00 96.12 389 THR A N 1
ATOM 3141 C CA . THR A 1 389 ? -8.322 1.658 4.372 1.00 96.12 389 THR A CA 1
ATOM 3142 C C . THR A 1 389 ? -8.467 0.138 4.327 1.00 96.12 389 THR A C 1
ATOM 3144 O O . THR A 1 389 ? -8.809 -0.413 3.282 1.00 96.12 389 THR A O 1
ATOM 3147 N N . ASP A 1 390 ? -8.295 -0.532 5.469 1.00 95.31 390 ASP A N 1
ATOM 3148 C CA . ASP A 1 390 ? -8.487 -1.975 5.613 1.00 95.31 390 ASP A CA 1
ATOM 3149 C C . ASP A 1 390 ? -9.892 -2.418 5.184 1.00 95.31 390 ASP A C 1
ATOM 3151 O O . ASP A 1 390 ? -10.045 -3.293 4.330 1.00 95.31 390 ASP A O 1
ATOM 3155 N N . LEU A 1 391 ? -10.925 -1.763 5.716 1.00 94.38 391 LEU A N 1
ATOM 3156 C CA . LEU A 1 391 ? -12.322 -2.044 5.388 1.00 94.38 391 LEU A CA 1
ATOM 3157 C C . LEU A 1 391 ? -12.595 -1.916 3.887 1.00 94.38 391 LEU A C 1
ATOM 3159 O O . LEU A 1 391 ? -13.269 -2.765 3.299 1.00 94.38 391 LEU A O 1
ATOM 3163 N N . ARG A 1 392 ? -12.050 -0.882 3.237 1.00 94.56 392 ARG A N 1
ATOM 3164 C CA . ARG A 1 392 ? -12.188 -0.697 1.784 1.00 94.56 392 ARG A CA 1
ATOM 3165 C C . ARG A 1 392 ? -11.499 -1.803 0.991 1.00 94.56 392 ARG A C 1
ATOM 3167 O O . ARG A 1 392 ? -12.059 -2.253 -0.004 1.00 94.56 392 ARG A O 1
ATOM 3174 N N . ILE A 1 393 ? -10.325 -2.254 1.427 1.00 92.75 393 ILE A N 1
ATOM 3175 C CA . ILE A 1 393 ? -9.610 -3.368 0.795 1.00 92.75 393 ILE A CA 1
ATOM 3176 C C . ILE A 1 393 ? -10.397 -4.672 0.963 1.00 92.75 393 ILE A C 1
ATOM 3178 O O . ILE A 1 393 ? -10.571 -5.409 -0.007 1.00 92.75 393 ILE A O 1
ATOM 3182 N N . ARG A 1 394 ? -10.932 -4.952 2.158 1.00 91.12 394 ARG A N 1
ATOM 3183 C CA . ARG A 1 394 ? -11.690 -6.185 2.439 1.00 91.12 394 ARG A CA 1
ATOM 3184 C C . ARG A 1 394 ? -12.962 -6.325 1.604 1.00 91.12 394 ARG A C 1
ATOM 3186 O O . ARG A 1 394 ? -13.312 -7.445 1.236 1.00 91.12 394 ARG A O 1
ATOM 3193 N N . LYS A 1 395 ? -13.580 -5.211 1.197 1.00 91.00 395 LYS A N 1
ATOM 3194 C CA . LYS A 1 395 ? -14.710 -5.200 0.245 1.00 91.00 395 LYS A CA 1
ATOM 3195 C C . LYS A 1 395 ? -14.357 -5.743 -1.149 1.00 91.00 395 LYS A C 1
ATOM 3197 O O . LYS A 1 395 ? -15.258 -6.001 -1.940 1.00 91.00 395 LYS A O 1
ATOM 3202 N N . LEU A 1 396 ? -13.075 -5.958 -1.455 1.00 88.25 396 LEU A N 1
ATOM 3203 C CA . LEU A 1 396 ? -12.605 -6.548 -2.713 1.00 88.25 396 LEU A CA 1
ATOM 3204 C C . LEU A 1 396 ? -12.467 -8.084 -2.671 1.00 88.25 396 LEU A C 1
ATOM 3206 O O . LEU A 1 396 ? -11.774 -8.646 -3.515 1.00 88.25 396 LEU A O 1
ATOM 3210 N N . ASN A 1 397 ? -13.129 -8.771 -1.732 1.00 82.88 397 ASN A N 1
ATOM 3211 C CA . ASN A 1 397 ? -13.100 -10.236 -1.575 1.00 82.88 397 ASN A CA 1
ATOM 3212 C C . ASN A 1 397 ? -11.695 -10.800 -1.292 1.00 82.88 397 ASN A C 1
ATOM 3214 O O . ASN A 1 397 ? -11.224 -11.727 -1.953 1.00 82.88 397 ASN A O 1
ATOM 3218 N N . VAL A 1 398 ? -11.022 -10.234 -0.289 1.00 80.62 398 VAL A N 1
ATOM 3219 C CA . VAL A 1 398 ? -9.707 -10.697 0.183 1.00 80.62 398 VAL A CA 1
ATOM 3220 C C . VAL A 1 398 ? -9.761 -12.163 0.627 1.00 80.62 398 VAL A C 1
ATOM 3222 O O . VAL A 1 398 ? -10.662 -12.570 1.360 1.00 80.62 398 VAL A O 1
ATOM 3225 N N . ILE A 1 399 ? -8.759 -12.957 0.239 1.00 77.25 399 ILE A N 1
ATOM 3226 C CA . ILE A 1 399 ? -8.628 -14.354 0.670 1.00 77.25 399 ILE A CA 1
ATOM 3227 C C . ILE A 1 399 ? -8.053 -14.399 2.091 1.00 77.25 399 ILE A C 1
ATOM 3229 O O . ILE A 1 399 ? -6.918 -13.990 2.321 1.00 77.25 399 ILE A O 1
ATOM 3233 N N . GLY A 1 400 ? -8.818 -14.946 3.040 1.00 79.62 400 GLY A N 1
ATOM 3234 C CA . GLY A 1 400 ? -8.385 -15.101 4.435 1.00 79.62 400 GLY A CA 1
ATOM 3235 C C . GLY A 1 400 ? -8.085 -13.765 5.130 1.00 79.62 400 GLY A C 1
ATOM 3236 O O . GLY A 1 400 ? -6.969 -13.609 5.651 1.00 79.62 400 GLY A O 1
ATOM 3237 N N . PRO A 1 401 ? -9.047 -12.819 5.126 1.00 84.50 401 PRO A N 1
ATOM 3238 C CA . PRO A 1 401 ? -8.838 -11.451 5.576 1.00 84.50 401 PRO A CA 1
ATOM 3239 C C . PRO A 1 401 ? -8.379 -11.392 7.031 1.00 84.50 401 PRO A C 1
ATOM 3241 O O . PRO A 1 401 ? -8.682 -12.253 7.861 1.00 84.50 401 PRO A O 1
ATOM 3244 N N . LYS A 1 402 ? -7.621 -10.345 7.323 1.00 87.81 402 LYS A N 1
ATOM 3245 C CA . LYS A 1 402 ? -7.145 -9.991 8.656 1.00 87.81 402 LYS A CA 1
ATOM 3246 C C . LYS A 1 402 ? -7.986 -8.822 9.139 1.00 87.81 402 LYS A C 1
ATOM 3248 O O . LYS A 1 402 ? -8.075 -7.819 8.444 1.00 87.81 402 LYS A O 1
ATOM 3253 N N . TYR A 1 403 ? -8.621 -8.964 10.291 1.00 89.88 403 TYR A N 1
ATOM 3254 C CA . TYR A 1 403 ? -9.589 -7.987 10.776 1.00 89.88 403 TYR A CA 1
ATOM 3255 C C . TYR A 1 403 ? -8.882 -6.958 11.648 1.00 89.88 403 TYR A C 1
ATOM 3257 O O . TYR A 1 403 ? -8.504 -7.254 12.779 1.00 89.88 403 TYR A O 1
ATOM 3265 N N . SER A 1 404 ? -8.638 -5.765 11.108 1.00 92.44 404 SER A N 1
ATOM 3266 C CA . SER A 1 404 ? -7.976 -4.683 11.849 1.00 92.44 404 SER A CA 1
ATOM 3267 C C . SER A 1 404 ? -8.721 -4.302 13.136 1.00 92.44 404 SER A C 1
ATOM 3269 O O . SER A 1 404 ? -8.085 -3.992 14.143 1.00 92.44 404 SER A O 1
ATOM 3271 N N . GLU A 1 405 ? -10.044 -4.435 13.147 1.00 92.50 405 GLU A N 1
ATOM 3272 C CA . GLU A 1 405 ? -10.928 -4.241 14.293 1.00 92.50 405 GLU A CA 1
ATOM 3273 C C . GLU A 1 405 ? -10.648 -5.201 15.464 1.00 92.50 405 GLU A C 1
ATOM 3275 O O . GLU A 1 405 ? -10.740 -4.790 16.615 1.00 92.50 405 GLU A O 1
ATOM 3280 N N . GLU A 1 406 ? -10.225 -6.446 15.218 1.00 87.88 406 GLU A N 1
ATOM 3281 C CA . GLU A 1 406 ? -9.832 -7.384 16.288 1.00 87.88 406 GLU A CA 1
ATOM 3282 C C . GLU A 1 406 ? -8.603 -6.861 17.043 1.00 87.88 406 GLU A C 1
ATOM 3284 O O . GLU A 1 406 ? -8.504 -6.924 18.270 1.00 87.88 406 GLU A O 1
ATOM 3289 N N . TYR A 1 407 ? -7.656 -6.326 16.279 1.00 90.06 407 TYR A N 1
ATOM 3290 C CA . TYR A 1 407 ? -6.351 -5.918 16.769 1.00 90.06 407 TYR A CA 1
ATOM 3291 C C . TYR A 1 407 ? -6.372 -4.531 17.406 1.00 90.06 407 TYR A C 1
ATOM 3293 O O . TYR A 1 407 ? -5.632 -4.297 18.362 1.00 90.06 407 TYR A O 1
ATOM 3301 N N . VAL A 1 408 ? -7.224 -3.620 16.923 1.00 93.31 408 VAL A N 1
ATOM 3302 C CA . VAL A 1 408 ? -7.332 -2.274 17.503 1.00 93.31 408 VAL A CA 1
ATOM 3303 C C . VAL A 1 408 ? -7.863 -2.322 18.936 1.00 93.31 408 VAL A C 1
ATOM 3305 O O . VAL A 1 408 ? -7.371 -1.578 19.778 1.00 93.31 408 VAL A O 1
ATOM 3308 N N . LEU A 1 409 ? -8.785 -3.239 19.255 1.00 92.19 409 LEU A N 1
ATOM 3309 C CA . LEU A 1 409 ? -9.322 -3.382 20.614 1.00 92.19 409 LEU A CA 1
ATOM 3310 C C . LEU A 1 409 ? -8.228 -3.753 21.624 1.00 92.19 409 LEU A C 1
ATOM 3312 O O . LEU A 1 409 ? -8.127 -3.130 22.678 1.00 92.19 409 LEU A O 1
ATOM 3316 N N . ASP A 1 410 ? -7.354 -4.703 21.271 1.00 90.06 410 ASP A N 1
ATOM 3317 C CA . ASP A 1 410 ? -6.199 -5.071 22.103 1.00 90.06 410 ASP A CA 1
ATOM 3318 C C . ASP A 1 410 ? -5.268 -3.874 22.360 1.00 90.06 410 ASP A C 1
ATOM 3320 O O . ASP A 1 410 ? -4.695 -3.742 23.443 1.00 90.06 410 ASP A O 1
ATOM 3324 N N . LEU A 1 411 ? -5.091 -3.008 21.358 1.00 91.94 411 LEU A N 1
ATOM 3325 C CA . LEU A 1 411 ? -4.227 -1.831 21.457 1.00 91.94 411 LEU A CA 1
ATOM 3326 C C . LEU A 1 411 ? -4.846 -0.757 22.361 1.00 91.94 411 LEU A C 1
ATOM 3328 O O . LEU A 1 411 ? -4.138 -0.179 23.188 1.00 91.94 411 LEU A O 1
ATOM 3332 N N . LEU A 1 412 ? -6.158 -0.530 22.252 1.00 93.12 412 LEU A N 1
ATOM 3333 C CA . LEU A 1 412 ? -6.901 0.431 23.075 1.00 93.12 412 LEU A CA 1
ATOM 3334 C C . LEU A 1 412 ? -6.905 0.048 24.559 1.00 93.12 412 LEU A C 1
ATOM 3336 O O . LEU A 1 412 ? -6.672 0.909 25.409 1.00 93.12 412 LEU A O 1
ATOM 3340 N N . ILE A 1 413 ? -7.068 -1.243 24.869 1.00 91.25 413 ILE A N 1
ATOM 3341 C CA . ILE A 1 413 ? -6.983 -1.764 26.244 1.00 91.25 413 ILE A CA 1
ATOM 3342 C C . ILE A 1 413 ? -5.625 -1.446 26.877 1.00 91.25 413 ILE A C 1
ATOM 3344 O O . ILE A 1 413 ? -5.549 -1.083 28.051 1.00 91.25 413 ILE A O 1
ATOM 3348 N N . VAL A 1 414 ? -4.539 -1.550 26.105 1.00 89.50 414 VAL A N 1
ATOM 3349 C CA . VAL A 1 414 ? -3.194 -1.233 26.605 1.00 89.50 414 VAL A CA 1
ATOM 3350 C C . VAL A 1 414 ? -2.986 0.273 26.758 1.00 89.50 414 VAL A C 1
ATOM 3352 O O . VAL A 1 414 ? -2.336 0.676 27.719 1.00 89.50 414 VAL A O 1
ATOM 3355 N N . GLN A 1 415 ? -3.529 1.104 25.859 1.00 90.19 415 GLN A N 1
ATOM 3356 C CA . GLN A 1 415 ? -3.399 2.562 25.984 1.00 90.19 415 GLN A CA 1
ATOM 3357 C C . GLN A 1 415 ? -4.188 3.131 27.164 1.00 90.19 415 GLN A C 1
ATOM 3359 O O . GLN A 1 415 ? -3.734 4.092 27.777 1.00 90.19 415 GLN A O 1
ATOM 3364 N N . LYS A 1 416 ? -5.362 2.562 27.477 1.00 90.62 416 LYS A N 1
ATOM 3365 C CA . LYS A 1 416 ? -6.277 3.064 28.522 1.00 90.62 416 LYS A CA 1
ATOM 3366 C C . LYS A 1 416 ? -6.636 4.548 28.367 1.00 90.62 416 LYS A C 1
ATOM 3368 O O . LYS A 1 416 ? -6.959 5.223 29.343 1.00 90.62 416 LYS A O 1
ATOM 3373 N N . ASP A 1 417 ? -6.591 5.053 27.138 1.00 92.00 417 ASP A N 1
ATOM 3374 C CA . ASP A 1 417 ? -6.933 6.431 26.813 1.00 92.00 417 ASP A CA 1
ATOM 3375 C C . ASP A 1 417 ? -8.428 6.524 26.489 1.00 92.00 417 ASP A C 1
ATOM 3377 O O . ASP A 1 417 ? -8.922 5.892 25.548 1.00 92.00 417 ASP A O 1
ATOM 3381 N N . ARG A 1 418 ? -9.150 7.311 27.293 1.00 93.31 418 ARG A N 1
ATOM 3382 C CA . ARG A 1 418 ? -10.597 7.514 27.168 1.00 93.31 418 ARG A CA 1
ATOM 3383 C C . ARG A 1 418 ? -10.973 8.160 25.833 1.00 93.31 418 ARG A C 1
ATOM 3385 O O . ARG A 1 418 ? -11.886 7.679 25.167 1.00 93.31 418 ARG A O 1
ATOM 3392 N N . THR A 1 419 ? -10.288 9.237 25.458 1.00 93.19 419 THR A N 1
ATOM 3393 C CA . THR A 1 419 ? -10.608 10.046 24.274 1.00 93.19 419 THR A CA 1
ATOM 3394 C C . THR A 1 419 ? -10.314 9.267 22.999 1.00 93.19 419 THR A C 1
ATOM 3396 O O . THR A 1 419 ? -11.144 9.225 22.092 1.00 93.19 419 THR A O 1
ATOM 3399 N N . LEU A 1 420 ? -9.168 8.583 22.956 1.00 94.44 420 LEU A N 1
ATOM 3400 C CA . LEU A 1 420 ? -8.805 7.696 21.856 1.00 94.44 420 LEU A CA 1
ATOM 3401 C C . LEU A 1 420 ? -9.831 6.570 21.707 1.00 94.44 420 LEU A C 1
ATOM 3403 O O . LEU A 1 420 ? -10.346 6.353 20.613 1.00 94.44 420 LEU A O 1
ATOM 3407 N N . SER A 1 421 ? -10.157 5.881 22.805 1.00 95.06 421 SER A N 1
ATOM 3408 C CA . SER A 1 421 ? -11.121 4.774 22.787 1.00 95.06 421 SER A CA 1
ATOM 3409 C C . SER A 1 421 ? -12.490 5.234 22.294 1.00 95.06 421 SER A C 1
ATOM 3411 O O . SER A 1 421 ? -13.095 4.556 21.466 1.00 95.06 421 SER A O 1
ATOM 3413 N N . GLN A 1 422 ? -12.950 6.409 22.733 1.00 94.06 422 GLN A N 1
ATOM 3414 C CA . GLN A 1 422 ? -14.194 6.999 22.250 1.00 94.06 422 GLN A CA 1
ATOM 3415 C C . GLN A 1 422 ? -14.138 7.299 20.744 1.00 94.06 422 GLN A C 1
ATOM 3417 O O . GLN A 1 422 ? -15.042 6.885 20.028 1.00 94.06 422 GLN A O 1
ATOM 3422 N N . SER A 1 423 ? -13.074 7.938 20.248 1.00 95.44 423 SER A N 1
ATOM 3423 C CA . SER A 1 423 ? -12.916 8.269 18.819 1.00 95.44 423 SER A CA 1
ATOM 3424 C C . SER A 1 423 ? -12.947 7.019 17.922 1.00 95.44 423 SER A C 1
ATOM 3426 O O . SER A 1 423 ? -13.641 6.982 16.903 1.00 95.44 423 SER A O 1
ATOM 3428 N N . ILE A 1 424 ? -12.265 5.939 18.330 1.00 96.00 424 ILE A N 1
ATOM 3429 C CA . ILE A 1 424 ? -12.284 4.675 17.574 1.00 96.00 424 ILE A CA 1
ATOM 3430 C C . ILE A 1 424 ? -13.653 4.002 17.630 1.00 96.00 424 ILE A C 1
ATOM 3432 O O . ILE A 1 424 ? -14.128 3.505 16.607 1.00 96.00 424 ILE A O 1
ATOM 3436 N N . LEU A 1 425 ? -14.296 3.989 18.798 1.00 93.88 425 LEU A N 1
ATOM 3437 C CA . LEU A 1 425 ? -15.644 3.452 18.933 1.00 93.88 425 LEU A CA 1
ATOM 3438 C C . LEU A 1 425 ? -16.614 4.214 18.025 1.00 93.88 425 LEU A C 1
ATOM 3440 O O . LEU A 1 425 ? -17.275 3.572 17.212 1.00 93.88 425 LEU A O 1
ATOM 3444 N N . GLU A 1 426 ? -16.644 5.550 18.072 1.00 94.00 426 GLU A N 1
ATOM 3445 C CA . GLU A 1 426 ? -17.477 6.392 17.195 1.00 94.00 426 GLU A CA 1
ATOM 3446 C C . GLU A 1 426 ? -17.323 6.012 15.719 1.00 94.00 426 GLU A C 1
ATOM 3448 O O . GLU A 1 426 ? -18.319 5.865 15.010 1.00 94.00 426 GLU A O 1
ATOM 3453 N N . PHE A 1 427 ? -16.090 5.776 15.264 1.00 95.56 427 PHE A N 1
ATOM 3454 C CA . PHE A 1 427 ? -15.838 5.289 13.911 1.00 95.56 427 PHE A CA 1
ATOM 3455 C C . PHE A 1 427 ? -16.425 3.890 13.654 1.00 95.56 427 PHE A C 1
ATOM 3457 O O . PHE A 1 427 ? -17.062 3.683 12.616 1.00 95.56 427 PHE A O 1
ATOM 3464 N N . LEU A 1 428 ? -16.216 2.930 14.563 1.00 92.75 428 LEU A N 1
ATOM 3465 C CA . LEU A 1 428 ? -16.722 1.557 14.428 1.00 92.75 428 LEU A CA 1
ATOM 3466 C C . LEU A 1 428 ? -18.253 1.516 14.391 1.00 92.75 428 LEU A C 1
ATOM 3468 O O . LEU A 1 428 ? -18.837 0.756 13.624 1.00 92.75 428 LEU A O 1
ATOM 3472 N N . PHE A 1 429 ? -18.917 2.380 15.151 1.00 89.69 429 PHE A N 1
ATOM 3473 C CA . PHE A 1 429 ? -20.375 2.473 15.186 1.00 89.69 429 PHE A CA 1
ATOM 3474 C C . PHE A 1 429 ? -20.996 2.899 13.854 1.00 89.69 429 PHE A C 1
ATOM 3476 O O . PHE A 1 429 ? -22.118 2.507 13.544 1.00 89.69 429 PHE A O 1
ATOM 3483 N N . LEU A 1 430 ? -20.257 3.640 13.027 1.00 90.75 430 LEU A N 1
ATOM 3484 C CA . LEU A 1 430 ? -20.687 4.005 11.675 1.00 90.75 430 LEU A CA 1
ATOM 3485 C C . LEU A 1 430 ? -20.527 2.867 10.652 1.00 90.75 430 LEU A C 1
ATOM 3487 O O . LEU A 1 430 ? -20.866 3.060 9.483 1.00 90.75 430 LEU A O 1
ATOM 3491 N N . GLN A 1 431 ? -19.978 1.716 11.052 1.00 92.50 431 GLN A N 1
ATOM 3492 C CA . GLN A 1 431 ? -19.771 0.574 10.163 1.00 92.50 431 GLN A CA 1
ATOM 3493 C C . GLN A 1 431 ? -20.989 -0.356 10.118 1.00 92.50 431 GLN A C 1
ATOM 3495 O O . GLN A 1 431 ? -21.900 -0.279 10.939 1.00 92.50 431 GLN A O 1
ATOM 3500 N N . ASP A 1 432 ? -21.005 -1.227 9.110 1.00 89.44 432 ASP A N 1
ATOM 3501 C CA . ASP A 1 432 ? -22.086 -2.179 8.882 1.00 89.44 432 ASP A CA 1
ATOM 3502 C C . ASP A 1 432 ? -22.084 -3.346 9.887 1.00 89.44 432 ASP A C 1
ATOM 3504 O O . ASP A 1 432 ? -21.181 -3.514 10.714 1.00 89.44 432 ASP A O 1
ATOM 3508 N N . LYS A 1 433 ? -23.144 -4.157 9.812 1.00 86.19 433 LYS A N 1
ATOM 3509 C CA . LYS A 1 433 ? -23.336 -5.322 10.677 1.00 86.19 433 LYS A CA 1
ATOM 3510 C C . LYS A 1 433 ? -22.170 -6.310 10.591 1.00 86.19 433 LYS A C 1
ATOM 3512 O O . LYS A 1 433 ? -21.777 -6.843 11.621 1.00 86.19 433 LYS A O 1
ATOM 3517 N N . ASP A 1 434 ? -21.589 -6.519 9.411 1.00 86.81 434 ASP A N 1
ATOM 3518 C CA . ASP A 1 434 ? -20.523 -7.507 9.218 1.00 86.81 434 ASP A CA 1
ATOM 3519 C C . ASP A 1 434 ? -19.260 -7.141 10.016 1.00 86.81 434 ASP A C 1
ATOM 3521 O O . ASP A 1 434 ? -18.564 -8.017 10.536 1.00 86.81 434 ASP A O 1
ATOM 3525 N N . VAL A 1 435 ? -18.953 -5.847 10.155 1.00 89.94 435 VAL A N 1
ATOM 3526 C CA . VAL A 1 435 ? -17.870 -5.383 11.040 1.00 89.94 435 VAL A CA 1
ATOM 3527 C C . VAL A 1 435 ? -18.207 -5.670 12.501 1.00 89.94 435 VAL A C 1
ATOM 3529 O O . VAL A 1 435 ? -17.372 -6.195 13.241 1.00 89.94 435 VAL A O 1
ATOM 3532 N N . TRP A 1 436 ? -19.436 -5.373 12.919 1.00 87.31 436 TRP A N 1
ATOM 3533 C CA . TRP A 1 436 ? -19.869 -5.594 14.298 1.00 87.31 436 TRP A CA 1
ATOM 3534 C C . TRP A 1 436 ? -19.972 -7.068 14.678 1.00 87.31 436 TRP A C 1
ATOM 3536 O O . TRP A 1 436 ? -19.618 -7.419 15.800 1.00 87.31 436 TRP A O 1
ATOM 3546 N N . ASP A 1 437 ? -20.343 -7.948 13.754 1.00 84.38 437 ASP A N 1
ATOM 3547 C CA . ASP A 1 437 ? -20.334 -9.393 13.978 1.00 84.38 437 ASP A CA 1
ATOM 3548 C C . ASP A 1 437 ? -18.908 -9.892 14.308 1.00 84.38 437 ASP A C 1
ATOM 3550 O O . ASP A 1 437 ? -18.733 -10.758 15.173 1.00 84.38 437 ASP A O 1
ATOM 3554 N N . HIS A 1 438 ? -17.863 -9.298 13.711 1.00 84.88 438 HIS A N 1
ATOM 3555 C CA . HIS A 1 438 ? -16.465 -9.594 14.055 1.00 84.88 438 HIS A CA 1
ATOM 3556 C C . HIS A 1 438 ? -16.026 -8.971 15.387 1.00 84.88 438 HIS A C 1
ATOM 3558 O O . HIS A 1 438 ? -15.397 -9.657 16.207 1.00 84.88 438 HIS A O 1
ATOM 3564 N N . VAL A 1 439 ? -16.365 -7.699 15.626 1.00 87.31 439 VAL A N 1
ATOM 3565 C CA . VAL A 1 439 ? -16.068 -6.983 16.883 1.00 87.31 439 VAL A CA 1
ATOM 3566 C C . VAL A 1 439 ? -16.711 -7.682 18.080 1.00 87.31 439 VAL A C 1
ATOM 3568 O O . VAL A 1 439 ? -16.084 -7.826 19.127 1.00 87.31 439 VAL A O 1
ATOM 3571 N N . CYS A 1 440 ? -17.945 -8.153 17.924 1.00 80.50 440 CYS A N 1
ATOM 3572 C CA . CYS A 1 440 ? -18.704 -8.800 18.985 1.00 80.50 440 CYS A CA 1
ATOM 3573 C C . CYS A 1 440 ? -18.480 -10.309 19.069 1.00 80.50 440 CYS A C 1
ATOM 3575 O O . CYS A 1 440 ? -19.012 -10.911 19.995 1.00 80.50 440 CYS A O 1
ATOM 3577 N N . SER A 1 441 ? -17.717 -10.932 18.163 1.00 80.81 441 SER A N 1
ATOM 3578 C CA . SER A 1 441 ? -17.412 -12.371 18.217 1.00 80.81 441 SER A CA 1
ATOM 3579 C C . SER A 1 441 ? -16.875 -12.801 19.592 1.00 80.81 441 SER A C 1
ATOM 3581 O O . SER A 1 441 ? -16.317 -11.992 20.329 1.00 80.81 441 SER A O 1
ATOM 3583 N N . SER A 1 442 ? -17.042 -14.075 19.972 1.00 65.88 442 SER A N 1
ATOM 3584 C CA . SER A 1 442 ? -16.795 -14.547 21.350 1.00 65.88 442 SER A CA 1
ATOM 3585 C C . SER A 1 442 ? -15.428 -14.166 21.926 1.00 65.88 442 SER A C 1
ATOM 3587 O O . SER A 1 442 ? -15.334 -13.880 23.114 1.00 65.88 442 SER A O 1
ATOM 3589 N N . ASP A 1 443 ? -14.393 -14.128 21.088 1.00 74.38 443 ASP A N 1
ATOM 3590 C CA . ASP A 1 443 ? -13.019 -13.827 21.504 1.00 74.38 443 ASP A CA 1
ATOM 3591 C C . ASP A 1 443 ? -12.756 -12.311 21.635 1.00 74.38 443 ASP A C 1
ATOM 3593 O O . ASP A 1 443 ? -11.802 -11.898 22.298 1.00 74.38 443 ASP A O 1
ATOM 3597 N N . ASN A 1 444 ? -13.611 -11.481 21.028 1.00 81.88 444 ASN A N 1
ATOM 3598 C CA . ASN A 1 444 ? -13.492 -10.022 20.983 1.00 81.88 444 ASN A CA 1
ATOM 3599 C C . ASN A 1 444 ? -14.555 -9.294 21.810 1.00 81.88 444 ASN A C 1
ATOM 3601 O O . ASN A 1 444 ? -14.325 -8.150 22.195 1.00 81.88 444 ASN A O 1
ATOM 3605 N N . ALA A 1 445 ? -15.672 -9.944 22.149 1.00 82.94 445 ALA A N 1
ATOM 3606 C CA . ALA A 1 445 ? -16.751 -9.359 22.943 1.00 82.94 445 ALA A CA 1
ATOM 3607 C C . ALA A 1 445 ? -16.249 -8.800 24.281 1.00 82.94 445 ALA A C 1
ATOM 3609 O O . ALA A 1 445 ? -16.597 -7.684 24.661 1.00 82.94 445 ALA A O 1
ATOM 3610 N N . ASP A 1 446 ? -15.388 -9.556 24.966 1.00 85.94 446 ASP A N 1
ATOM 3611 C CA . ASP A 1 446 ? -14.801 -9.149 26.245 1.00 85.94 446 ASP A CA 1
ATOM 3612 C C . ASP A 1 446 ? -13.867 -7.945 26.082 1.00 85.94 446 ASP A C 1
ATOM 3614 O O . ASP A 1 446 ? -13.904 -7.021 26.892 1.00 85.94 446 ASP A O 1
ATOM 3618 N N . LYS A 1 447 ? -13.094 -7.909 24.991 1.00 89.81 447 LYS A N 1
ATOM 3619 C CA . LYS A 1 447 ? -12.209 -6.783 24.676 1.00 89.81 447 LYS A CA 1
ATOM 3620 C C . LYS A 1 447 ? -13.007 -5.529 24.335 1.00 89.81 447 LYS A C 1
ATOM 3622 O O . LYS A 1 447 ? -12.709 -4.446 24.820 1.00 89.81 447 LYS A O 1
ATOM 3627 N N . CYS A 1 448 ? -14.039 -5.679 23.509 1.00 89.62 448 CYS A N 1
ATOM 3628 C CA . CYS A 1 448 ? -14.945 -4.601 23.138 1.00 89.62 448 CYS A CA 1
ATOM 3629 C C . CYS A 1 448 ? -15.619 -4.011 24.383 1.00 89.62 448 CYS A C 1
ATOM 3631 O O . CYS A 1 448 ? -15.617 -2.794 24.563 1.00 89.62 448 CYS A O 1
ATOM 3633 N N . TRP A 1 449 ? -16.104 -4.872 25.283 1.00 89.25 449 TRP A N 1
ATOM 3634 C CA . TRP A 1 449 ? -16.654 -4.468 26.574 1.00 89.25 449 TRP A CA 1
ATOM 3635 C C . TRP A 1 449 ? -15.651 -3.657 27.407 1.00 89.25 449 TRP A C 1
ATOM 3637 O O . TRP A 1 449 ? -15.993 -2.592 27.915 1.00 89.25 449 TRP A O 1
ATOM 3647 N N . GLU A 1 450 ? -14.405 -4.120 27.520 1.00 91.56 450 GLU A N 1
ATOM 3648 C CA . GLU A 1 450 ? -13.347 -3.413 28.252 1.00 91.56 450 GLU A CA 1
ATOM 3649 C C . GLU A 1 450 ? -13.030 -2.037 27.641 1.00 91.56 450 GLU A C 1
ATOM 3651 O O . GLU A 1 450 ? -12.935 -1.044 28.365 1.00 91.56 450 GLU A O 1
ATOM 3656 N N . VAL A 1 451 ? -12.957 -1.931 26.311 1.00 93.50 451 VAL A N 1
ATOM 3657 C CA . VAL A 1 451 ? -12.768 -0.643 25.618 1.00 93.50 451 VAL A CA 1
ATOM 3658 C C . VAL A 1 451 ? -13.940 0.311 25.878 1.00 93.50 451 VAL A C 1
ATOM 3660 O O . VAL A 1 451 ? -13.716 1.497 26.123 1.00 93.50 451 VAL A O 1
ATOM 3663 N N . MET A 1 452 ? -15.183 -0.183 25.891 1.00 91.56 452 MET A N 1
ATOM 3664 C CA . MET A 1 452 ? -16.348 0.634 26.254 1.00 91.56 452 MET A CA 1
ATOM 3665 C C . MET A 1 452 ? -16.298 1.101 27.714 1.00 91.56 452 MET A C 1
ATOM 3667 O O . MET A 1 452 ? -16.606 2.260 27.989 1.00 91.56 452 MET A O 1
ATOM 3671 N N . LEU A 1 453 ? -15.848 0.255 28.650 1.00 91.25 453 LEU A N 1
ATOM 3672 C CA . LEU A 1 453 ? -15.631 0.661 30.045 1.00 91.25 453 LEU A CA 1
ATOM 3673 C C . LEU A 1 453 ? -14.600 1.791 30.162 1.00 91.25 453 LEU A C 1
ATOM 3675 O O . LEU A 1 453 ? -14.820 2.738 30.920 1.00 91.25 453 LEU A O 1
ATOM 3679 N N . ILE A 1 454 ? -13.507 1.717 29.399 1.00 92.75 454 ILE A N 1
ATOM 3680 C CA . ILE A 1 454 ? -12.475 2.763 29.343 1.00 92.75 454 ILE A CA 1
ATOM 3681 C C . ILE A 1 454 ? -13.055 4.071 28.781 1.00 92.75 454 ILE A C 1
ATOM 3683 O O . ILE A 1 454 ? -12.840 5.136 29.364 1.00 92.75 454 ILE A O 1
ATOM 3687 N N . ALA A 1 455 ? -13.786 3.996 27.665 1.00 94.19 455 ALA A N 1
ATOM 3688 C CA . ALA A 1 455 ? -14.299 5.160 26.942 1.00 94.19 455 ALA A CA 1
ATOM 3689 C C . ALA A 1 455 ? -15.455 5.865 27.671 1.00 94.19 455 ALA A C 1
ATOM 3691 O O . ALA A 1 455 ? -15.457 7.089 27.832 1.00 94.19 455 ALA A O 1
ATOM 3692 N N . PHE A 1 456 ? -16.453 5.099 28.106 1.00 91.44 456 PHE A N 1
ATOM 3693 C CA . PHE A 1 456 ? -17.711 5.644 28.619 1.00 91.44 456 PHE A CA 1
ATOM 3694 C C . PHE A 1 456 ? -17.681 5.801 30.132 1.00 91.44 456 PHE A C 1
ATOM 3696 O O . PHE A 1 456 ? -18.315 6.698 30.677 1.00 91.44 456 PHE A O 1
ATOM 3703 N N . GLN A 1 457 ? -16.920 4.964 30.837 1.00 88.31 457 GLN A N 1
ATOM 3704 C CA . GLN A 1 457 ? -16.907 4.936 32.293 1.00 88.31 457 GLN A CA 1
ATOM 3705 C C . GLN A 1 457 ? -18.348 4.847 32.854 1.00 88.31 457 GLN A C 1
ATOM 3707 O O . GLN A 1 457 ? -19.092 3.931 32.502 1.00 88.31 457 GLN A O 1
ATOM 3712 N N . ALA A 1 458 ? -18.756 5.799 33.701 1.00 87.25 458 ALA A N 1
ATOM 3713 C CA . ALA A 1 458 ? -20.114 5.904 34.243 1.00 87.25 458 ALA A CA 1
ATOM 3714 C C . ALA A 1 458 ? -21.020 6.897 33.473 1.00 87.25 458 ALA A C 1
ATOM 3716 O O . ALA A 1 458 ? -22.017 7.366 34.020 1.00 87.25 458 ALA A O 1
ATOM 3717 N N . ASP A 1 459 ? -20.674 7.250 32.231 1.00 88.00 459 ASP A N 1
ATOM 3718 C CA . ASP A 1 459 ? -21.472 8.112 31.351 1.00 88.00 459 ASP A CA 1
ATOM 3719 C C . ASP A 1 459 ? -22.616 7.315 30.697 1.00 88.00 459 ASP A C 1
ATOM 3721 O O . ASP A 1 459 ? -22.469 6.713 29.630 1.00 88.00 459 ASP A O 1
ATOM 3725 N N . PHE A 1 460 ? -23.763 7.258 31.378 1.00 86.50 460 PHE A N 1
ATOM 3726 C CA . PHE A 1 460 ? -24.916 6.464 30.939 1.00 86.50 460 PHE A CA 1
ATOM 3727 C C . PHE A 1 460 ? -25.560 6.969 29.642 1.00 86.50 460 PHE A C 1
ATOM 3729 O O . PHE A 1 460 ? -26.190 6.175 28.945 1.00 86.50 460 PHE A O 1
ATOM 3736 N N . GLU A 1 461 ? -25.398 8.249 29.297 1.00 87.31 461 GLU A N 1
ATOM 3737 C CA . GLU A 1 461 ? -25.907 8.795 28.034 1.00 87.31 461 GLU A CA 1
ATOM 3738 C C . GLU A 1 461 ? -25.115 8.239 26.850 1.00 87.31 461 GLU A C 1
ATOM 3740 O O . GLU A 1 461 ? -25.708 7.827 25.850 1.00 87.31 461 GLU A O 1
ATOM 3745 N N . GLN A 1 462 ? -23.786 8.151 26.983 1.00 88.12 462 GLN A N 1
ATOM 3746 C CA . GLN A 1 462 ? -22.946 7.492 25.982 1.00 88.12 462 GLN A CA 1
ATOM 3747 C C . GLN A 1 462 ? -23.323 6.017 25.849 1.00 88.12 462 GLN A C 1
ATOM 3749 O O . GLN A 1 462 ? -23.607 5.562 24.742 1.00 88.12 462 GLN A O 1
ATOM 3754 N N . TRP A 1 463 ? -23.409 5.279 26.962 1.00 88.19 463 TRP A N 1
ATOM 3755 C CA . TRP A 1 463 ? -23.832 3.876 26.928 1.00 88.19 463 TRP A CA 1
ATOM 3756 C C . TRP A 1 463 ? -25.179 3.685 26.215 1.00 88.19 463 TRP A C 1
ATOM 3758 O O . TRP A 1 463 ? -25.278 2.839 25.330 1.00 88.19 463 TRP A O 1
ATOM 3768 N N . ASP A 1 464 ? -26.201 4.474 26.557 1.00 85.75 464 ASP A N 1
ATOM 3769 C CA . ASP A 1 464 ? -27.530 4.379 25.939 1.00 85.75 464 ASP A CA 1
ATOM 3770 C C . ASP A 1 464 ? -27.490 4.672 24.432 1.00 85.75 464 ASP A C 1
ATOM 3772 O O . ASP A 1 464 ? -28.060 3.917 23.641 1.00 85.75 464 ASP A O 1
ATOM 3776 N N . LYS A 1 465 ? -26.767 5.720 24.017 1.00 88.12 465 LYS A N 1
ATOM 3777 C CA . LYS A 1 465 ? -26.580 6.065 22.600 1.00 88.12 465 LYS A CA 1
ATOM 3778 C C . LYS A 1 465 ? -25.990 4.892 21.815 1.00 88.12 465 LYS A C 1
ATOM 3780 O O . LYS A 1 465 ? -26.503 4.540 20.754 1.00 88.12 465 LYS A O 1
ATOM 3785 N N . TYR A 1 466 ? -24.933 4.280 22.336 1.00 87.19 466 TYR A N 1
ATOM 3786 C CA . TYR A 1 466 ? -24.236 3.202 21.642 1.00 87.19 466 TYR A CA 1
ATOM 3787 C C . TYR A 1 466 ? -25.010 1.887 21.629 1.00 87.19 466 TYR A C 1
ATOM 3789 O O . TYR A 1 466 ? -25.042 1.209 20.603 1.00 87.19 466 TYR A O 1
ATOM 3797 N N . LEU A 1 467 ? -25.687 1.538 22.723 1.00 85.44 467 LEU A N 1
ATOM 3798 C CA . LEU A 1 467 ? -26.528 0.340 22.780 1.00 85.44 467 LEU A CA 1
ATOM 3799 C C . LEU A 1 467 ? -27.707 0.436 21.808 1.00 85.44 467 LEU A C 1
ATOM 3801 O O . LEU A 1 467 ? -27.978 -0.526 21.089 1.00 85.44 467 LEU A O 1
ATOM 3805 N N . LYS A 1 468 ? -28.347 1.608 21.701 1.00 86.75 468 LYS A N 1
ATOM 3806 C CA . LYS A 1 468 ? -29.382 1.858 20.684 1.00 86.75 468 LYS A CA 1
ATOM 3807 C C . LYS A 1 468 ? -28.859 1.613 19.273 1.00 86.75 468 LYS A C 1
ATOM 3809 O O . LYS A 1 468 ? -29.519 0.933 18.494 1.00 86.75 468 LYS A O 1
ATOM 3814 N N . GLN A 1 469 ? -27.656 2.092 18.968 1.00 86.12 469 GLN A N 1
ATOM 3815 C CA . GLN A 1 469 ? -27.051 1.907 17.651 1.00 86.12 469 GLN A CA 1
ATOM 3816 C C . GLN A 1 469 ? -26.742 0.433 17.340 1.00 86.12 469 GLN A C 1
ATOM 3818 O O . GLN A 1 469 ? -27.026 -0.033 16.237 1.00 86.12 469 GLN A O 1
ATOM 3823 N N . LEU A 1 470 ? -26.233 -0.341 18.306 1.00 83.62 470 LEU A N 1
ATOM 3824 C CA . LEU A 1 470 ? -26.049 -1.794 18.131 1.00 83.62 470 LEU A CA 1
ATOM 3825 C C . LEU A 1 470 ? -27.374 -2.525 17.911 1.00 83.62 470 LEU A C 1
ATOM 3827 O O . LEU A 1 470 ? -27.437 -3.479 17.128 1.00 83.62 470 LEU A O 1
ATOM 3831 N N . ASN A 1 471 ? -28.432 -2.074 18.584 1.00 83.94 471 ASN A N 1
ATOM 3832 C CA . ASN A 1 471 ? -29.765 -2.623 18.403 1.00 83.94 471 ASN A CA 1
ATOM 3833 C C . ASN A 1 471 ? -30.313 -2.327 16.997 1.00 83.94 471 ASN A C 1
ATOM 3835 O O . ASN A 1 471 ? -30.816 -3.229 16.333 1.00 83.94 471 ASN A O 1
ATOM 3839 N N . GLU A 1 472 ? -30.142 -1.101 16.496 1.00 87.19 472 GLU A N 1
ATOM 3840 C CA . GLU A 1 472 ? -30.513 -0.721 15.123 1.00 87.19 472 GLU A CA 1
ATOM 3841 C C . GLU A 1 472 ? -29.759 -1.538 14.064 1.00 87.19 472 GLU A C 1
ATOM 3843 O O . GLU A 1 472 ? -30.344 -1.954 13.061 1.00 87.19 472 GLU A O 1
ATOM 3848 N N . LEU A 1 473 ? -28.481 -1.837 14.314 1.00 83.31 473 LEU A N 1
ATOM 3849 C CA . LEU A 1 473 ? -27.662 -2.730 13.487 1.00 83.31 473 LEU A CA 1
ATOM 3850 C C . LEU A 1 473 ? -28.042 -4.212 13.629 1.00 83.31 473 LEU A C 1
ATOM 3852 O O . LEU A 1 473 ? -27.482 -5.063 12.934 1.00 83.31 473 LEU A O 1
ATOM 3856 N N . ARG A 1 474 ? -29.007 -4.535 14.502 1.00 84.81 474 ARG A N 1
ATOM 3857 C CA . ARG A 1 474 ? -29.487 -5.895 14.777 1.00 84.81 474 ARG A CA 1
ATOM 3858 C C . ARG A 1 474 ? -28.359 -6.832 15.206 1.00 84.81 474 ARG A C 1
ATOM 3860 O O . ARG A 1 474 ? -28.368 -8.017 14.861 1.00 84.81 474 ARG A O 1
ATOM 3867 N N . VAL A 1 475 ? -27.384 -6.299 15.945 1.00 77.25 475 VAL A N 1
ATOM 3868 C CA . VAL A 1 475 ? -26.291 -7.075 16.560 1.00 77.25 475 VAL A CA 1
ATOM 3869 C C . VAL A 1 475 ? -26.844 -7.965 17.678 1.00 77.25 475 VAL A C 1
ATOM 3871 O O . VAL A 1 475 ? -26.347 -9.063 17.925 1.00 77.25 475 VAL A O 1
ATOM 3874 N N . PHE A 1 476 ? -27.919 -7.517 18.334 1.00 73.81 476 PHE A N 1
ATOM 3875 C CA . PHE A 1 476 ? -28.588 -8.254 19.406 1.00 73.81 476 PHE A CA 1
ATOM 3876 C C . PHE A 1 476 ? -29.663 -9.235 18.911 1.00 73.81 476 PHE A C 1
ATOM 3878 O O . PHE A 1 476 ? -30.037 -10.152 19.646 1.00 73.81 476 PHE A O 1
ATOM 3885 N N . GLU A 1 477 ? -30.130 -9.108 17.665 1.00 73.50 477 GLU A N 1
ATOM 3886 C CA . GLU A 1 477 ? -31.145 -10.001 17.105 1.00 73.50 477 GLU A CA 1
ATOM 3887 C C . GLU A 1 477 ? -30.535 -11.356 16.692 1.00 73.50 477 GLU A C 1
ATOM 3889 O O . GLU A 1 477 ? -29.642 -11.432 15.848 1.00 73.50 477 GLU A O 1
ATOM 3894 N N . GLY A 1 478 ? -31.067 -12.458 17.236 1.00 60.94 478 GLY A N 1
ATOM 3895 C CA . GLY A 1 478 ? -30.865 -13.804 16.681 1.00 60.94 478 GLY A CA 1
ATOM 3896 C C . GLY A 1 478 ? -29.695 -14.647 17.216 1.00 60.94 478 GLY A C 1
ATOM 3897 O O . GLY A 1 478 ? -29.372 -15.653 16.583 1.00 60.94 478 GLY A O 1
ATOM 3898 N N . GLY A 1 479 ? -29.068 -14.341 18.364 1.00 61.69 479 GLY A N 1
ATOM 3899 C CA . GLY A 1 479 ? -27.951 -15.177 18.841 1.00 61.69 479 GLY A CA 1
ATOM 3900 C C . GLY A 1 479 ? -27.471 -15.013 20.290 1.00 61.69 479 GLY A C 1
ATOM 3901 O O . GLY A 1 479 ? -27.878 -14.122 21.027 1.00 61.69 479 GLY A O 1
ATOM 3902 N N . LYS A 1 480 ? -26.536 -15.899 20.680 1.00 64.94 480 LYS A N 1
ATOM 3903 C CA . LYS A 1 480 ? -25.839 -15.925 21.988 1.00 64.94 480 LYS A CA 1
ATOM 3904 C C . LYS A 1 480 ? -25.025 -14.652 22.281 1.00 64.94 480 LYS A C 1
ATOM 3906 O O . LYS A 1 480 ? -24.730 -14.392 23.443 1.00 64.94 480 LYS A O 1
ATOM 3911 N N . LEU A 1 481 ? -24.655 -13.893 21.247 1.00 66.06 481 LEU A N 1
ATOM 3912 C CA . LEU A 1 481 ? -23.754 -12.737 21.320 1.00 66.06 481 LEU A CA 1
ATOM 3913 C C . LEU A 1 481 ? -24.369 -11.576 22.109 1.00 66.06 481 LEU A C 1
ATOM 3915 O O . LEU A 1 481 ? -23.765 -11.130 23.081 1.00 66.06 481 LEU A O 1
ATOM 3919 N N . GLY A 1 482 ? -25.598 -11.166 21.776 1.00 69.69 482 GLY A N 1
ATOM 3920 C CA . GLY A 1 482 ? -26.292 -10.095 22.497 1.00 69.69 482 GLY A CA 1
ATOM 3921 C C . GLY A 1 482 ? -26.567 -10.440 23.959 1.00 69.69 482 GLY A C 1
ATOM 3922 O O . GLY A 1 482 ? -26.262 -9.650 24.846 1.00 69.69 482 GLY A O 1
ATOM 3923 N N . HIS A 1 483 ? -27.022 -11.667 24.239 1.00 74.00 483 HIS A N 1
ATOM 3924 C CA . HIS A 1 483 ? -27.201 -12.131 25.619 1.00 74.00 483 HIS A CA 1
ATOM 3925 C C . HIS A 1 483 ? -25.873 -12.159 26.395 1.00 74.00 483 HIS A C 1
ATOM 3927 O O . HIS A 1 483 ? -25.815 -11.729 27.546 1.00 74.00 483 HIS A O 1
ATOM 3933 N N . SER A 1 484 ? -24.793 -12.656 25.781 1.00 75.50 484 SER A N 1
ATOM 3934 C CA . SER A 1 484 ? -23.461 -12.673 26.398 1.00 75.50 484 SER A CA 1
ATOM 3935 C C . SER A 1 484 ? -22.975 -11.258 26.709 1.00 75.50 484 SER A C 1
ATOM 3937 O O . SER A 1 484 ? -22.503 -11.011 27.817 1.00 75.50 484 SER A O 1
ATOM 3939 N N . PHE A 1 485 ? -23.148 -10.322 25.777 1.00 75.81 485 PHE A N 1
ATOM 3940 C CA . PHE A 1 485 ? -22.760 -8.926 25.947 1.00 75.81 485 PHE A CA 1
ATOM 3941 C C . PHE A 1 485 ? -23.577 -8.234 27.049 1.00 75.81 485 PHE A C 1
ATOM 3943 O O . PHE A 1 485 ? -23.005 -7.741 28.019 1.00 75.81 485 PHE A O 1
ATOM 3950 N N . LEU A 1 486 ? -24.912 -8.284 26.981 1.00 74.81 486 LEU A N 1
ATOM 3951 C CA . LEU A 1 486 ? -25.791 -7.653 27.974 1.00 74.81 486 LEU A CA 1
ATOM 3952 C C . LEU A 1 486 ? -25.632 -8.259 29.377 1.00 74.81 486 LEU A C 1
ATOM 3954 O O . LEU A 1 486 ? -25.781 -7.558 30.380 1.00 74.81 486 LEU A O 1
ATOM 3958 N N . SER A 1 487 ? -25.270 -9.544 29.483 1.00 79.06 487 SER A N 1
ATOM 3959 C CA . SER A 1 487 ? -25.020 -10.172 30.787 1.00 79.06 487 SER A CA 1
ATOM 3960 C C . SER A 1 487 ? -23.889 -9.489 31.569 1.00 79.06 487 SER A C 1
ATOM 3962 O O . SER A 1 487 ? -23.956 -9.423 32.804 1.00 79.06 487 SER A O 1
ATOM 3964 N N . LYS A 1 488 ? -22.917 -8.880 30.868 1.00 82.62 488 LYS A N 1
ATOM 3965 C CA . LYS A 1 488 ? -21.757 -8.211 31.472 1.00 82.62 488 LYS A CA 1
ATOM 3966 C C . LYS A 1 488 ? -22.140 -7.022 32.349 1.00 82.62 488 LYS A C 1
ATOM 3968 O O . LYS A 1 488 ? -21.481 -6.826 33.365 1.00 82.62 488 LYS A O 1
ATOM 3973 N N . PHE A 1 489 ? -23.232 -6.306 32.061 1.00 78.75 489 PHE A N 1
ATOM 3974 C CA . PHE A 1 489 ? -23.720 -5.218 32.930 1.00 78.75 489 PHE A CA 1
ATOM 3975 C C . PHE A 1 489 ? -23.990 -5.689 34.364 1.00 78.75 489 PHE A C 1
ATOM 3977 O O . PHE A 1 489 ? -23.797 -4.939 35.317 1.00 78.75 489 PHE A O 1
ATOM 3984 N N . SER A 1 490 ? -24.457 -6.931 34.512 1.00 75.50 490 SER A N 1
ATOM 3985 C CA . SER A 1 490 ? -24.871 -7.495 35.800 1.00 75.50 490 SER A CA 1
ATOM 3986 C C . SER A 1 490 ? -23.824 -8.385 36.464 1.00 75.50 490 SER A C 1
ATOM 3988 O O . SER A 1 490 ? -23.916 -8.627 37.664 1.00 75.50 490 SER A O 1
ATOM 3990 N N . SER A 1 491 ? -22.849 -8.883 35.701 1.00 82.62 491 SER A N 1
ATOM 3991 C CA . SER A 1 491 ? -21.856 -9.843 36.191 1.00 82.62 491 SER A CA 1
ATOM 3992 C C . SER A 1 491 ? -20.433 -9.290 36.251 1.00 82.62 491 SER A C 1
ATOM 3994 O O . SER A 1 491 ? -19.574 -9.922 36.862 1.00 82.62 491 SER A O 1
ATOM 3996 N N . ASN A 1 492 ? -20.142 -8.156 35.604 1.00 86.00 492 ASN A N 1
ATOM 3997 C CA . ASN A 1 492 ? -18.802 -7.579 35.603 1.00 86.00 492 ASN A CA 1
ATOM 3998 C C . ASN A 1 492 ? -18.575 -6.735 36.869 1.00 86.00 492 ASN A C 1
ATOM 4000 O O . ASN A 1 492 ? -19.083 -5.620 36.997 1.00 86.00 492 ASN A O 1
ATOM 4004 N N . THR A 1 493 ? -17.781 -7.273 37.795 1.00 85.06 493 THR A N 1
ATOM 4005 C CA . THR A 1 493 ? -17.470 -6.638 39.082 1.00 85.06 493 THR A CA 1
ATOM 4006 C C . THR A 1 493 ? -16.808 -5.268 38.934 1.00 85.06 493 THR A C 1
ATOM 4008 O O . THR A 1 493 ? -17.103 -4.384 39.733 1.00 85.06 493 THR A O 1
ATOM 4011 N N . GLU A 1 494 ? -15.954 -5.057 37.927 1.00 84.94 494 GLU A N 1
ATOM 4012 C CA . GLU A 1 494 ? -15.279 -3.767 37.715 1.00 84.94 494 GLU A CA 1
ATOM 4013 C C . GLU A 1 494 ? -16.278 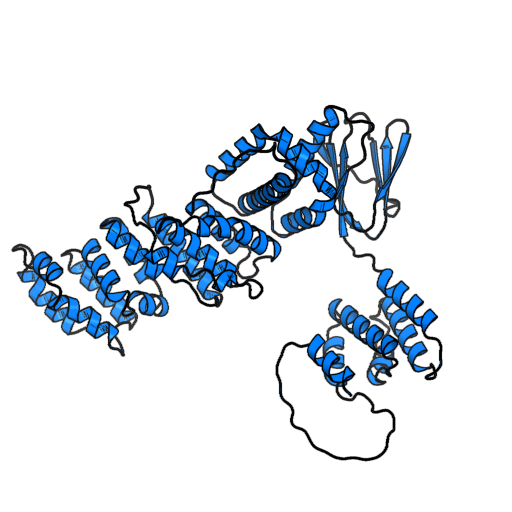-2.681 37.328 1.00 84.94 494 GLU A C 1
ATOM 4015 O O . GLU A 1 494 ? -16.276 -1.597 37.910 1.00 84.94 494 GLU A O 1
ATOM 4020 N N . PHE A 1 495 ? -17.193 -2.992 36.406 1.00 84.75 495 PHE A N 1
ATOM 4021 C CA . PHE A 1 495 ? -18.262 -2.068 36.042 1.00 84.75 495 PHE A CA 1
ATOM 4022 C C . PHE A 1 495 ? -19.173 -1.770 37.233 1.00 84.75 495 PHE A C 1
ATOM 4024 O O . PHE A 1 495 ? -19.451 -0.605 37.509 1.00 84.75 495 PHE A O 1
ATOM 4031 N N . ILE A 1 496 ? -19.582 -2.803 37.980 1.00 84.56 496 ILE A N 1
ATOM 4032 C CA . ILE A 1 496 ? -20.404 -2.641 39.187 1.00 84.56 496 ILE A CA 1
ATOM 4033 C C . ILE A 1 496 ? -19.702 -1.724 40.190 1.00 84.56 496 ILE A C 1
ATOM 4035 O O . ILE A 1 496 ? -20.336 -0.823 40.725 1.00 84.56 496 ILE A O 1
ATOM 4039 N N . GLN A 1 497 ? -18.401 -1.898 40.429 1.00 84.62 497 GLN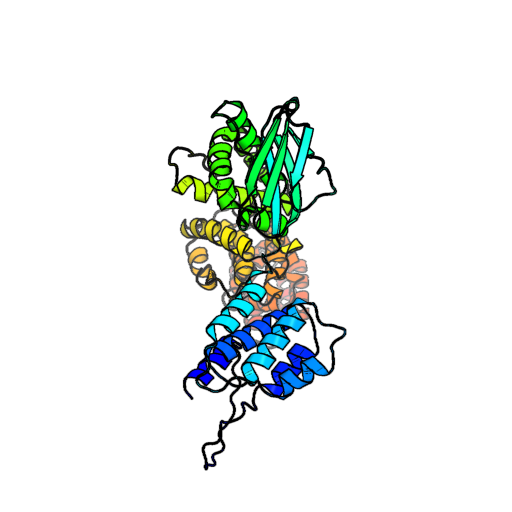 A N 1
ATOM 4040 C CA . GLN A 1 497 ? -17.636 -1.023 41.321 1.00 84.62 497 GLN A CA 1
ATOM 4041 C C . GLN A 1 497 ? -17.561 0.417 40.798 1.00 84.62 497 GLN A C 1
ATOM 4043 O O . GLN A 1 497 ? -17.722 1.359 41.578 1.00 84.62 497 GLN A O 1
ATOM 4048 N N . LEU A 1 498 ? -17.367 0.595 39.488 1.00 83.00 498 LEU A N 1
ATOM 4049 C CA . LEU A 1 498 ? -17.306 1.904 38.840 1.00 83.00 498 LEU A CA 1
ATOM 4050 C C . LEU A 1 498 ? -18.615 2.693 39.029 1.00 83.00 498 LEU A C 1
ATOM 4052 O O . LEU A 1 498 ? -18.594 3.868 39.413 1.00 83.00 498 LEU A O 1
ATOM 4056 N N . VAL A 1 499 ? -19.761 2.039 38.814 1.00 82.00 499 VAL A N 1
ATOM 4057 C CA . VAL A 1 499 ? -21.092 2.667 38.907 1.00 82.00 499 VAL A CA 1
ATOM 4058 C C . VAL A 1 499 ? -21.655 2.712 40.330 1.00 82.00 499 VAL A C 1
ATOM 4060 O O . VAL A 1 499 ? -22.430 3.614 40.639 1.00 82.00 499 VAL A O 1
ATOM 4063 N N . ALA A 1 500 ? -21.257 1.788 41.214 1.00 77.81 500 ALA A N 1
ATOM 4064 C CA . ALA A 1 500 ? -21.693 1.743 42.614 1.00 77.81 500 ALA A CA 1
ATOM 4065 C C . ALA A 1 500 ? -20.968 2.747 43.519 1.00 77.81 500 ALA A C 1
ATOM 4067 O O . ALA A 1 500 ? -21.299 2.854 44.703 1.00 77.81 500 ALA A O 1
ATOM 4068 N N . SER A 1 501 ? -20.023 3.529 42.983 1.00 76.19 501 SER A N 1
ATOM 4069 C CA . SER A 1 501 ? -19.590 4.747 43.665 1.00 76.19 501 SER A CA 1
ATOM 4070 C C . SER A 1 501 ? -20.825 5.595 44.013 1.00 76.19 501 SER A C 1
ATOM 4072 O O . SER A 1 501 ? -21.757 5.726 43.216 1.00 76.19 501 SER A O 1
ATOM 4074 N N . SER A 1 502 ? -20.871 6.153 45.228 1.00 62.62 502 SER A N 1
ATOM 4075 C CA . SER A 1 502 ? -22.081 6.777 45.801 1.00 62.62 502 SER A CA 1
ATOM 4076 C C . SER A 1 502 ? -22.690 7.906 44.957 1.00 62.62 502 SER A C 1
ATOM 4078 O O . SER A 1 502 ? -23.826 8.306 45.196 1.00 62.62 502 SER A O 1
ATOM 4080 N N . LYS A 1 503 ? -21.956 8.400 43.955 1.00 75.38 503 LYS A N 1
ATOM 4081 C CA . LYS A 1 503 ? -22.392 9.434 43.017 1.00 75.38 503 LYS A CA 1
ATOM 4082 C C . LYS A 1 503 ? -23.346 8.925 41.929 1.00 75.38 503 LYS A C 1
ATOM 4084 O O . LYS A 1 503 ? -24.206 9.692 41.517 1.00 75.38 503 LYS A O 1
ATOM 4089 N N . ASN A 1 504 ? -23.238 7.664 41.493 1.00 80.19 504 ASN A N 1
ATOM 4090 C CA . ASN A 1 504 ? -23.918 7.179 40.277 1.00 80.19 504 ASN A CA 1
ATOM 4091 C C . ASN A 1 504 ? -24.868 5.991 40.509 1.00 80.19 504 ASN A C 1
ATOM 4093 O O . ASN A 1 504 ? -25.626 5.626 39.610 1.00 80.19 504 ASN A O 1
ATOM 4097 N N . PHE A 1 505 ? -24.892 5.423 41.719 1.00 79.56 505 PHE A N 1
ATOM 4098 C CA . PHE A 1 505 ? -25.673 4.220 42.028 1.00 79.56 505 PHE A CA 1
ATOM 4099 C C . PHE A 1 505 ? -27.182 4.367 41.759 1.00 79.56 505 PHE A C 1
ATOM 4101 O O . PHE A 1 505 ? -27.808 3.452 41.228 1.00 79.56 505 PHE A O 1
ATOM 4108 N N . LEU A 1 506 ? -27.780 5.520 42.084 1.00 81.31 506 LEU A N 1
ATOM 4109 C CA . LEU A 1 506 ? -29.215 5.739 41.853 1.00 81.31 506 LEU A CA 1
ATOM 4110 C C . LEU A 1 506 ? -29.569 5.843 40.363 1.00 81.31 506 LEU A C 1
ATOM 4112 O O . LEU A 1 506 ? -30.645 5.401 39.977 1.00 81.31 506 LEU A O 1
ATOM 4116 N N . ALA A 1 507 ? -28.673 6.385 39.533 1.00 80.88 507 ALA A N 1
ATOM 4117 C CA . ALA A 1 507 ? -28.861 6.465 38.082 1.00 80.88 507 ALA A CA 1
ATOM 4118 C C . ALA A 1 507 ? -28.628 5.109 37.390 1.00 80.88 507 ALA A C 1
ATOM 4120 O O . ALA A 1 507 ? -29.246 4.808 36.371 1.00 80.88 507 ALA A O 1
ATOM 4121 N N . PHE A 1 508 ? -27.792 4.256 37.982 1.00 82.56 508 PHE A N 1
ATOM 4122 C CA . PHE A 1 508 ? -27.499 2.918 37.479 1.00 82.56 508 PHE A CA 1
ATOM 4123 C C . PHE A 1 508 ? -28.714 1.971 37.498 1.00 82.56 508 PHE A C 1
ATOM 4125 O O . PHE A 1 508 ? -28.929 1.227 36.541 1.00 82.56 508 PHE A O 1
ATOM 4132 N N . LEU A 1 509 ? -29.531 1.999 38.559 1.00 79.00 509 LEU A N 1
ATOM 4133 C CA . LEU A 1 509 ? -30.693 1.107 38.704 1.00 79.00 509 LEU A CA 1
ATOM 4134 C C . LEU A 1 509 ? -31.707 1.205 37.542 1.00 79.00 509 LEU A C 1
ATOM 4136 O O . LEU A 1 509 ? -32.003 0.164 36.945 1.00 79.00 509 LEU A O 1
ATOM 4140 N N . PRO A 1 510 ? -32.233 2.395 37.181 1.00 81.62 510 PRO A N 1
ATOM 4141 C CA . PRO A 1 510 ? -33.142 2.521 36.045 1.00 81.62 510 PRO A CA 1
ATOM 4142 C C . PRO A 1 510 ? -32.439 2.250 34.709 1.00 81.62 510 PRO A C 1
ATOM 4144 O O . PRO A 1 510 ? -33.049 1.653 33.826 1.00 81.62 510 PRO A O 1
ATOM 4147 N N . PHE A 1 511 ? -31.153 2.601 34.571 1.00 82.94 511 PHE A N 1
ATOM 4148 C CA . PHE A 1 511 ? -30.380 2.313 33.361 1.00 82.94 511 PHE A CA 1
ATOM 4149 C C . PHE A 1 511 ? -30.334 0.805 33.063 1.00 82.94 511 PHE A C 1
ATOM 4151 O O . PHE A 1 511 ? -30.687 0.382 31.966 1.00 82.94 511 PHE A O 1
ATOM 4158 N N . VAL A 1 512 ? -29.997 -0.040 34.046 1.00 78.25 512 VAL A N 1
ATOM 4159 C CA . VAL A 1 512 ? -29.980 -1.505 33.852 1.00 78.25 512 VAL A CA 1
ATOM 4160 C C . VAL A 1 512 ? -31.358 -2.054 33.499 1.00 78.25 512 VAL A C 1
ATOM 4162 O O . VAL A 1 512 ? -31.463 -2.974 32.690 1.00 78.25 512 VAL A O 1
ATOM 4165 N N . GLN A 1 513 ? -32.420 -1.522 34.107 1.00 76.00 513 GLN A N 1
ATOM 4166 C CA . GLN A 1 513 ? -33.786 -1.934 33.779 1.00 76.00 513 GLN A CA 1
ATOM 4167 C C . GLN A 1 513 ? -34.131 -1.605 32.325 1.00 76.00 513 GLN A C 1
ATOM 4169 O O . GLN A 1 513 ? -34.681 -2.460 31.636 1.00 76.00 513 GLN A O 1
ATOM 4174 N N . GLN A 1 514 ? -33.748 -0.418 31.852 1.00 79.75 514 GLN A N 1
ATOM 4175 C CA . GLN A 1 514 ? -33.938 -0.002 30.465 1.00 79.75 514 GLN A CA 1
ATOM 4176 C C . GLN A 1 514 ? -33.166 -0.904 29.493 1.00 79.75 514 GLN A C 1
ATOM 4178 O O . GLN A 1 514 ? -33.741 -1.365 28.512 1.00 79.75 514 GLN A O 1
ATOM 4183 N N . GLN A 1 515 ? -31.904 -1.226 29.791 1.00 75.38 515 GLN A N 1
ATOM 4184 C CA . GLN A 1 515 ? -31.087 -2.071 28.908 1.00 75.38 515 GLN A CA 1
ATOM 4185 C C . GLN A 1 515 ? -31.515 -3.547 28.896 1.00 75.38 515 GLN A C 1
ATOM 4187 O O . GLN A 1 515 ? -31.225 -4.251 27.941 1.00 75.38 515 GLN A O 1
ATOM 4192 N N . LYS A 1 516 ? -32.223 -4.038 29.924 1.00 68.19 516 LYS A N 1
ATOM 4193 C CA . LYS A 1 516 ? -32.837 -5.383 29.912 1.00 68.19 516 LYS A CA 1
ATOM 4194 C C . LYS A 1 516 ? -34.103 -5.473 29.053 1.00 68.19 516 LYS A C 1
ATOM 4196 O O . LYS A 1 516 ? -34.586 -6.580 28.828 1.00 68.19 516 LYS A O 1
ATOM 4201 N N . MET A 1 517 ? -34.685 -4.332 28.684 1.00 60.28 517 MET A N 1
ATOM 4202 C CA . MET A 1 517 ? -35.890 -4.250 27.855 1.00 60.28 517 MET A CA 1
ATOM 4203 C C . MET A 1 517 ? -35.587 -3.992 26.373 1.00 60.28 517 MET A C 1
ATOM 4205 O O . MET A 1 517 ? -36.498 -4.148 25.560 1.00 60.28 517 MET A O 1
ATOM 4209 N N . MET A 1 518 ? -34.358 -3.575 26.047 1.00 60.22 518 MET A N 1
ATOM 4210 C CA . MET A 1 518 ? -33.825 -3.556 24.680 1.00 60.22 518 MET A CA 1
ATOM 4211 C C . MET A 1 518 ? -33.449 -4.972 24.257 1.00 60.22 518 MET A C 1
ATOM 4213 O O . MET A 1 518 ? -33.728 -5.301 23.085 1.00 60.22 518 MET A O 1
#

Radius of gyration: 32.85 Å; chains: 1; bounding box: 72×70×95 Å

pLDDT: mean 75.0, std 16.94, range [24.3, 96.81]

Sequence (518 aa):
QLNMFCFILFCFGFGFGFGQTKNANNPTFGKCNASTGILQWILSNLTESAFNCAKKVIEACIKTRCGIPSEVVQLSEKKPFQQTPEMKKCWEIVRTFQELTEDADITNLMQEYQKIVYKRQIERNLRIYVCEPETNVTSISLKEDKDAECGLQQISSTVCYKDVTTVQGELTLYVQYKDKQKCFPIKADVSIFITPTRGHTPNQIEAEGVILNHLLDGVKDVDTLQFVLHAQKDIELVISRGLALSKQELEKRKKQFDAAEMNLPLALQHLLLRKWKSECLKNNRDIAISFGQWSSWKWFEVISSIFEQCHNKLPPIVCDVLINDIRPYINEKPSKWDLFFLIPCLNYLSLSTANNTSMINISQYFKRGKCSEWKEDDLDKKLISVLKTDLRIRKLNVIGPKYSEEYVLDLLIVQKDRTLSQSILEFLFLQDKDVWDHVCSSDNADKCWEVMLIAFQADFEQWDKYLKQLNELRVFEGGKLGHSFLSKFSSNTEFIQLVASSKNFLAFLPFVQQQKMM

Foldseek 3Di:
DVVVVVVVVVVDPDDDDDDDDDDDDDDDPDDPVPCVVVLVVLVVDPDPVSVVVVLVVLVCCLVVVHQDDPVNLVVCVVDVPPDDPLRVQSSVLNVVSNPDDPPDDCPVSVVSSVCSVCVPQPWAKAKEKEFAAPQWWDFKDKPVCPDDGFDWDDQDRGITMDIDGRDGAWIWMWTDTPVDIDIDIDGSQANYHYDDDDDDDPSVLVRLLSVLVCLLQQQDDDVSLVSCVSNCVVSLVSLLSNLQPCVVVVVVLLVCLVPDQDAQSNLSSVLSNQVSVVVSCVVDVPSPDDSDQDQLLSVLSSLLNCCVPCPLNDDVVNLVSLCVNVVVVVVVLDALVSLLSCQLVLQSSQSDPVDVSVPSPSVVSNVVHDQDADDDPPVLVSLLSSQVSLVSSVVSVGDPHDHSLQSVLVNLLNNLAQVSLQSVLVSQLPDALVNVCVCLPPVNVVSNLSSCCSHCQLPLVVVVVSLVSCVVNVVLPDDPRVVVNLVCLVPVPVSCVSQVPVVRVVVSVVSNVVSVVD

Organism: Reticulomyxa filosa (NCBI:txid46433)